Protein 9FPC (pdb70)

Foldseek 3Di:
DLQLALAPLLLLLLQVVLVQVQVVVCVVPVDGAAAAEEEAEDDPPDDDNHNRLSVLCNQQQKAFDADPVPSGGPAIGHHDPVRDPAARHHYAYEYFLRRVVPRLPSQQRSLVSLLVLLPDDDDCRRRVSVVQLVVQLVVCVVVPDDSVVSSVLSSFRYWAFAPPDGFQQCPCCLVVVVDDALLRLLVRSLVGTQWTDYRPDHTHRHSVSVLVSLLSHQEYEYEDQADPDALLQDPVPCRRLLSSQSNSCSSHVDRHWYWYWYCNPSVDIDTDTPLVRLVCCLCVALLPVVNLVVLLVVFQRSLLRNLSSLSSLLSSCRRHVSRAQVSLQSSCCRQPVPVVNVVSCCVRPLVSSLSNLVSSLVCVVVVVYDHPDPVSNVSSVVSD

Solvent-accessible surface area: 16316 Å² total; per-residue (Å²): 112,52,126,21,18,0,42,69,77,4,13,75,3,0,81,89,0,0,76,77,0,4,60,52,10,38,136,68,80,71,107,126,1,44,1,0,0,2,1,0,9,10,54,101,129,42,88,102,15,10,18,11,0,0,0,0,0,6,0,0,2,0,64,4,56,59,56,188,97,42,169,98,29,94,24,68,95,43,28,65,64,99,159,42,105,22,14,1,1,1,0,2,0,2,0,11,1,80,6,26,78,41,47,76,72,7,10,18,14,0,5,106,0,0,56,27,0,4,67,44,146,40,94,100,131,57,1,8,0,2,32,52,14,96,48,16,47,61,153,54,60,93,74,68,33,79,78,145,49,0,101,80,62,1,1,3,0,0,0,0,1,104,92,63,10,121,21,0,32,0,75,64,44,5,92,134,64,52,13,93,31,52,105,58,0,3,80,21,0,5,87,92,0,4,53,0,13,7,30,81,87,133,22,82,83,21,82,52,16,0,36,68,3,0,114,29,7,53,0,0,1,0,7,11,11,37,174,160,39,15,0,0,63,21,53,28,0,1,16,6,0,0,0,0,0,0,0,2,41,40,34,63,72,64,45,10,23,1,1,1,0,16,1,24,111,53,99,113,7,41,18,41,16,0,71,76,2,0,20,86,10,7,162,47,30,0,30,37,104,175,44,15,40,22,8,64,184,99,18,149,133,0,0,40,69,0,3,33,1,0,46,35,0,1,4,0,1,0,0,3,47,35,10,23,67,119,10,0,15,31,0,15,58,18,0,3,42,68,189,61,4,36,81,18,0,40,138,98,6,86,60,3,6,44,91,0,0,48,29,0,26,39,0,28,140,60,59,35,2,87,8,193,49,116,80,2,82,146,75,0,123,103,58,70

Structure (mmCIF, N/CA/C/O backbone):
data_9FPC
#
_entry.id   9FPC
#
_cell.length_a   61.13
_cell.length_b   74.19
_cell.length_c   85.89
_cell.angle_alpha   90
_cell.angle_beta   90
_cell.angle_gamma   90
#
_symmetry.space_group_name_H-M   'P 21 21 21'
#
loop_
_entity.id
_entity.type
_entity.pdbx_description
1 polymer 'Cobn protein'
2 water water
#
loop_
_atom_site.group_PDB
_atom_site.id
_atom_site.type_symbol
_atom_site.label_atom_id
_atom_site.label_alt_id
_atom_site.label_comp_id
_atom_site.label_asym_id
_atom_site.label_entity_id
_atom_site.label_seq_id
_atom_site.pdbx_PDB_ins_code
_atom_site.Cartn_x
_atom_site.Cartn_y
_atom_site.Cartn_z
_atom_site.occupancy
_atom_site.B_iso_or_equiv
_atom_site.auth_seq_id
_atom_site.auth_comp_id
_atom_site.auth_asym_id
_atom_site.auth_atom_id
_atom_site.pdbx_PDB_model_num
ATOM 1 N N . ASP A 1 1 ? -30.295 3.266 -27.767 1 35.001 1 ASP A N 1
ATOM 2 C CA . ASP A 1 1 ? -30.595 1.972 -27.096 1 34.011 1 ASP A CA 1
ATOM 3 C C . ASP A 1 1 ? -29.506 1.65 -26.079 1 37.36 1 ASP A C 1
ATOM 4 O O . ASP A 1 1 ? -28.357 1.351 -26.456 1 35.518 1 ASP A O 1
ATOM 9 N N . SER A 1 2 ? -29.925 1.561 -24.812 1 35.294 2 SER A N 1
ATOM 10 C CA . SER A 1 2 ? -29.033 1.325 -23.691 1 32.983 2 SER A CA 1
ATOM 11 C C . SER A 1 2 ? -28.445 -0.088 -23.732 1 30.872 2 SER A C 1
ATOM 12 O O . SER A 1 2 ? -27.371 -0.277 -23.191 1 32.791 2 SER A O 1
ATOM 15 N N . ARG A 1 3 ? -29.073 -1.057 -24.426 1 31.789 3 ARG A N 1
ATOM 16 C CA . ARG A 1 3 ? -28.467 -2.378 -24.597 1 31.423 3 ARG A CA 1
ATOM 17 C C . ARG A 1 3 ? -27.315 -2.445 -25.612 1 26.521 3 ARG A C 1
ATOM 18 O O . ARG A 1 3 ? -26.614 -3.454 -25.628 1 26.342 3 ARG A O 1
ATOM 26 N N . ALA A 1 4 ? -27.152 -1.434 -26.465 1 24.624 4 ALA A N 1
ATOM 27 C CA . ALA A 1 4 ? -26.134 -1.415 -27.485 1 26.982 4 ALA A CA 1
ATOM 28 C C . ALA A 1 4 ? -24.901 -0.652 -26.998 1 22.943 4 ALA A C 1
ATOM 29 O O . ALA A 1 4 ? -24.089 -0.313 -27.828 1 23.34 4 ALA A O 1
ATOM 31 N N . VAL A 1 5 ? -24.698 -0.459 -25.68 1 22.319 5 VAL A N 1
ATOM 32 C CA . VAL A 1 5 ? -23.71 0.465 -25.143 1 24.904 5 VAL A CA 1
ATOM 33 C C . VAL A 1 5 ? -22.786 -0.402 -24.314 1 25.01 5 VAL A C 1
ATOM 34 O O . VAL A 1 5 ? -23.301 -1.059 -23.437 1 26.73 5 VAL A O 1
ATOM 38 N N . PRO A 1 6 ? -21.446 -0.429 -24.456 1 24.819 6 PRO A N 1
ATOM 39 C CA . PRO A 1 6 ? -20.685 0.462 -25.333 1 21.886 6 PRO A CA 1
ATOM 40 C C . PRO A 1 6 ? -20.787 0.053 -26.791 1 18.616 6 PRO A C 1
ATOM 41 O O . PRO A 1 6 ? -20.775 -1.141 -27.043 1 19.291 6 PRO A O 1
ATOM 45 N N . THR A 1 7 ? -20.884 1.054 -27.674 1 19.195 7 THR A N 1
ATOM 46 C CA . THR A 1 7 ? -20.888 0.862 -29.095 1 18.999 7 THR A CA 1
ATOM 47 C C . THR A 1 7 ? -19.476 0.462 -29.503 1 24.864 7 THR A C 1
ATOM 48 O O . THR A 1 7 ? -18.484 0.75 -28.763 1 20.375 7 THR A O 1
ATOM 52 N N . PRO A 1 8 ? -19.321 -0.217 -30.681 1 24.725 8 PRO A N 1
ATOM 53 C CA . PRO A 1 8 ? -17.983 -0.398 -31.275 1 21.178 8 PRO A CA 1
ATOM 54 C C . PRO A 1 8 ? -17.184 0.904 -31.392 1 19.806 8 PRO A C 1
ATOM 55 O O . PRO A 1 8 ? -15.974 0.877 -31.131 1 21.414 8 PRO A O 1
ATOM 59 N N . ALA A 1 9 ? -17.818 2.05 -31.715 1 22.649 9 ALA A N 1
ATOM 60 C CA . ALA A 1 9 ? -17.061 3.315 -31.836 1 23.095 9 ALA A CA 1
ATOM 61 C C . ALA A 1 9 ? -16.584 3.805 -30.467 1 19.736 9 ALA A C 1
ATOM 62 O O . ALA A 1 9 ? -15.44 4.264 -30.36 1 19.567 9 ALA A O 1
ATOM 64 N N . ALA A 1 10 ? -17.387 3.618 -29.404 1 21.126 10 ALA A N 1
ATOM 65 C CA . ALA A 1 10 ? -16.964 3.974 -28.05 1 20.06 10 ALA A CA 1
ATOM 66 C C . ALA A 1 10 ? -15.886 3.024 -27.566 1 20.275 10 ALA A C 1
ATOM 67 O O . ALA A 1 10 ? -14.878 3.495 -26.99 1 21.323 10 ALA A O 1
ATOM 69 N N . TRP A 1 11 ? -15.963 1.728 -27.959 1 19.931 11 TRP A N 1
ATOM 70 C CA . TRP A 1 11 ? -14.887 0.789 -27.686 1 18.938 11 TRP A CA 1
ATOM 71 C C . TRP A 1 11 ? -13.537 1.205 -28.299 1 19.428 11 TRP A C 1
ATOM 72 O O . TRP A 1 11 ? -12.507 1.15 -27.584 1 19.004 11 TRP A O 1
ATOM 83 N N . GLU A 1 12 ? -13.542 1.584 -29.6 1 19.878 12 GLU A N 1
ATOM 84 C CA . GLU A 1 12 ? -12.303 2.013 -30.265 1 21.346 12 GLU A CA 1
ATOM 85 C C . GLU A 1 12 ? -11.668 3.201 -29.537 1 18.656 12 GLU A C 1
ATOM 86 O O . GLU A 1 12 ? -10.465 3.162 -29.274 1 17.564 12 GLU A O 1
ATOM 92 N N . LEU A 1 13 ? -12.495 4.163 -29.154 1 19.748 13 LEU A N 1
ATOM 93 C CA . LEU A 1 13 ? -12.066 5.314 -28.354 1 22.715 13 LEU A CA 1
ATOM 94 C C . LEU A 1 13 ? -11.518 4.879 -26.987 1 21.156 13 LEU A C 1
ATOM 95 O O . LEU A 1 13 ? -10.376 5.256 -26.669 1 23.046 13 LEU A O 1
ATOM 100 N N . GLY A 1 14 ? -12.288 4.076 -26.228 1 20.699 14 GLY A N 1
ATOM 101 C CA . GLY A 1 14 ? -11.877 3.574 -24.914 1 19.222 14 GLY A CA 1
ATOM 102 C C . GLY A 1 14 ? -10.516 2.876 -24.936 1 19.508 14 GLY A C 1
ATOM 103 O O . GLY A 1 14 ? -9.643 3.096 -24.071 1 20.796 14 GLY A O 1
ATOM 104 N N . LYS A 1 15 ? -10.313 2.025 -25.952 1 21.981 15 LYS A N 1
ATOM 105 C CA . LYS A 1 15 ? -9.097 1.265 -26.152 1 21.877 15 LYS A CA 1
ATOM 106 C C . LYS A 1 15 ? -7.915 2.201 -26.432 1 20.501 15 LYS A C 1
ATOM 107 O O . LYS A 1 15 ? -6.863 2.043 -25.793 1 18.086 15 LYS A O 1
ATOM 113 N N . LYS A 1 16 ? -8.062 3.145 -27.401 1 25.274 16 LYS A N 1
ATOM 114 C CA . LYS A 1 16 ? -6.962 4.087 -27.709 1 22.739 16 LYS A CA 1
ATOM 115 C C . LYS A 1 16 ? -6.638 4.952 -26.481 1 18.837 16 LYS A C 1
ATOM 116 O O . LYS A 1 16 ? -5.467 5.141 -26.135 1 17.746 16 LYS A O 1
ATOM 122 N N . SER A 1 17 ? -7.695 5.506 -25.844 1 20.243 17 SER A N 1
ATOM 123 C CA . SER A 1 17 ? -7.574 6.287 -24.615 1 20.186 17 SER A CA 1
ATOM 124 C C . SER A 1 17 ? -6.825 5.54 -23.515 1 20.253 17 SER A C 1
ATOM 125 O O . SER A 1 17 ? -5.863 6.066 -22.936 1 17.741 17 SER A O 1
ATOM 128 N N . ALA A 1 18 ? -7.231 4.299 -23.237 1 17.483 18 ALA A N 1
ATOM 129 C CA . ALA A 1 18 ? -6.58 3.505 -22.2 1 16.378 18 ALA A CA 1
ATOM 130 C C . ALA A 1 18 ? -5.085 3.321 -22.494 1 17.959 18 ALA A C 1
ATOM 131 O O . ALA A 1 18 ? -4.281 3.432 -21.575 1 18.888 18 ALA A O 1
ATOM 133 N N . GLU A 1 19 ? -4.72 3.005 -23.768 1 18.546 19 GLU A N 1
ATOM 134 C CA . GLU A 1 19 ? -3.33 2.866 -24.189 1 18.932 19 GLU A CA 1
ATOM 135 C C . GLU A 1 19 ? -2.556 4.165 -23.956 1 20.531 19 GLU A C 1
ATOM 136 O O . GLU A 1 19 ? -1.441 4.132 -23.422 1 21.281 19 GLU A O 1
ATOM 142 N N . LEU A 1 20 ? -3.18 5.311 -24.292 1 20.091 20 LEU A N 1
ATOM 143 C CA . LEU A 1 20 ? -2.532 6.609 -24.208 1 18.678 20 LEU A CA 1
ATOM 144 C C . LEU A 1 20 ? -2.366 7.027 -22.759 1 20.427 20 LEU A C 1
ATOM 145 O O . LEU A 1 20 ? -1.335 7.601 -22.405 1 18.545 20 LEU A O 1
ATOM 150 N N . LEU A 1 21 ? -3.358 6.693 -21.916 1 17.792 21 LEU A N 1
ATOM 151 C CA . LEU A 1 21 ? -3.292 6.95 -20.486 1 18.418 21 LEU A CA 1
ATOM 152 C C . LEU A 1 21 ? -2.184 6.156 -19.831 1 15.989 21 LEU A C 1
ATOM 153 O O . LEU A 1 21 ? -1.391 6.733 -19.071 1 17.058 21 LEU A O 1
ATOM 158 N N . ILE A 1 22 ? -2.08 4.851 -20.15 1 16.861 22 ILE A N 1
ATOM 159 C CA . ILE A 1 22 ? -1.001 4.015 -19.608 1 16.315 22 ILE A CA 1
ATOM 160 C C . ILE A 1 22 ? 0.351 4.6 -19.996 1 16.726 22 ILE A C 1
ATOM 161 O O . ILE A 1 22 ? 1.225 4.726 -19.143 1 17.595 22 ILE A O 1
ATOM 166 N N . THR A 1 23 ? 0.512 4.908 -21.279 1 20.488 23 THR A N 1
ATOM 167 C CA . THR A 1 23 ? 1.734 5.484 -21.821 1 21.498 23 THR A CA 1
ATOM 168 C C . THR A 1 23 ? 2.094 6.769 -21.071 1 20.285 23 THR A C 1
ATOM 169 O O . THR A 1 23 ? 3.257 6.924 -20.728 1 19.434 23 THR A O 1
ATOM 173 N N . ARG A 1 24 ? 1.12 7.678 -20.875 1 20.647 24 ARG A N 1
ATOM 174 C CA . ARG A 1 24 ? 1.376 8.958 -20.201 1 18.398 24 ARG A CA 1
ATOM 175 C C . ARG A 1 24 ? 1.868 8.676 -18.788 1 18.239 24 ARG A C 1
ATOM 176 O O . ARG A 1 24 ? 2.881 9.256 -18.373 1 18.853 24 ARG A O 1
ATOM 184 N N . TYR A 1 25 ? 1.177 7.764 -18.062 1 16.401 25 TYR A N 1
ATOM 185 C CA . TYR A 1 25 ? 1.579 7.314 -16.743 1 18.162 25 TYR A CA 1
ATOM 186 C C . TYR A 1 25 ? 3.044 6.857 -16.754 1 19.45 25 TYR A C 1
ATOM 187 O O . TYR A 1 25 ? 3.787 7.232 -15.836 1 20.42 25 TYR A O 1
ATOM 196 N N . THR A 1 26 ? 3.427 5.993 -17.712 1 19.879 26 THR A N 1
ATOM 197 C CA . THR A 1 26 ? 4.791 5.424 -17.732 1 20.036 26 THR A CA 1
ATOM 198 C C . THR A 1 26 ? 5.847 6.509 -17.995 1 22.879 26 THR A C 1
ATOM 199 O O . THR A 1 26 ? 6.948 6.437 -17.442 1 25.179 26 THR A O 1
ATOM 203 N N . GLN A 1 27 ? 5.514 7.492 -18.837 1 20.758 27 GLN A N 1
ATOM 204 C CA . GLN A 1 27 ? 6.361 8.65 -19.091 1 22.543 27 GLN A CA 1
ATOM 205 C C . GLN A 1 27 ? 6.55 9.519 -17.845 1 24.982 27 GLN A C 1
ATOM 206 O O . GLN A 1 27 ? 7.681 9.949 -17.566 1 17.676 27 GLN A O 1
ATOM 212 N N . ASP A 1 28 ? 5.463 9.768 -17.085 1 21.348 28 ASP A N 1
ATOM 213 C CA . ASP A 1 28 ? 5.501 10.516 -15.833 1 23.434 28 ASP A CA 1
ATOM 214 C C . ASP A 1 28 ? 6.244 9.801 -14.714 1 25.901 28 ASP A C 1
ATOM 215 O O . ASP A 1 28 ? 6.841 10.482 -13.881 1 21.692 28 ASP A O 1
ATOM 220 N N . HIS A 1 29 ? 6.093 8.471 -14.578 1 20.909 29 HIS A N 1
ATOM 221 C CA . HIS A 1 29 ? 6.451 7.775 -13.347 1 22.163 29 HIS A CA 1
ATOM 222 C C . HIS A 1 29 ? 7.548 6.724 -13.55 1 22.152 29 HIS A C 1
ATOM 223 O O . HIS A 1 29 ? 8.054 6.264 -12.554 1 20.571 29 HIS A O 1
ATOM 230 N N . GLY A 1 30 ? 7.841 6.282 -14.777 1 22.695 30 GLY A N 1
ATOM 231 C CA . GLY A 1 30 ? 8.886 5.312 -15.058 1 22.744 30 GLY A CA 1
ATOM 232 C C . GLY A 1 30 ? 8.534 3.864 -14.71 1 21.842 30 GLY A C 1
ATOM 233 O O . GLY A 1 30 ? 9.426 3.029 -14.63 1 20.826 30 GLY A O 1
ATOM 234 N N . GLU A 1 31 ? 7.262 3.541 -14.503 1 18.636 31 GLU A N 1
ATOM 235 C CA . GLU A 1 31 ? 6.817 2.208 -14.121 1 22.118 31 GLU A CA 1
ATOM 236 C C . GLU A 1 31 ? 5.398 2 -14.637 1 20.629 31 GLU A C 1
ATOM 237 O O . GLU A 1 31 ? 4.675 2.998 -14.895 1 20.05 31 GLU A O 1
ATOM 243 N N . TRP A 1 32 ? 5.022 0.717 -14.753 1 17.821 32 TRP A N 1
ATOM 244 C CA . TRP A 1 32 ? 3.661 0.4 -15.13 1 16.696 32 TRP A CA 1
ATOM 245 C C . TRP A 1 32 ? 2.742 0.861 -14.005 1 19.436 32 TRP A C 1
ATOM 246 O O . TRP A 1 32 ? 3.038 0.602 -12.849 1 19.082 32 TRP A O 1
ATOM 257 N N . PRO A 1 33 ? 1.558 1.459 -14.313 1 17.399 33 PRO A N 1
ATOM 258 C CA . PRO A 1 33 ? 0.518 1.64 -13.305 1 16.483 33 PRO A CA 1
ATOM 259 C C . PRO A 1 33 ? -0.162 0.297 -12.987 1 17.323 33 PRO A C 1
ATOM 260 O O . PRO A 1 33 ? -0.265 -0.585 -13.856 1 17.377 33 PRO A O 1
ATOM 264 N N . THR A 1 34 ? -0.642 0.179 -11.758 1 16.926 34 THR A N 1
ATOM 265 C CA . THR A 1 34 ? -1.43 -0.95 -11.281 1 20.161 34 THR A CA 1
ATOM 266 C C . THR A 1 34 ? -2.839 -0.567 -10.823 1 17.862 34 THR A C 1
ATOM 267 O O . THR A 1 34 ? -3.643 -1.475 -10.667 1 18.731 34 THR A O 1
ATOM 271 N N . SER A 1 35 ? -3.164 0.719 -10.662 1 16.833 35 SER A N 1
ATOM 272 C CA . SER A 1 35 ? -4.455 1.081 -10.072 1 17.641 35 SER A CA 1
ATOM 273 C C . SER A 1 35 ? -4.812 2.53 -10.452 1 18.697 35 SER A C 1
ATOM 274 O O . SER A 1 35 ? -4.058 3.452 -10.134 1 17.33 35 SER A O 1
ATOM 277 N N . PHE A 1 36 ? -5.922 2.692 -11.202 1 15.255 36 PHE A N 1
ATOM 278 C CA . PHE A 1 36 ? -6.492 3.975 -11.491 1 16.014 36 PHE A CA 1
ATOM 279 C C . PHE A 1 36 ? -7.838 4.09 -10.807 1 16.296 36 PHE A C 1
ATOM 280 O O . PHE A 1 36 ? -8.582 3.106 -10.645 1 17.085 36 PHE A O 1
ATOM 288 N N . GLY A 1 37 ? -8.177 5.35 -10.571 1 16.802 37 GLY A N 1
ATOM 289 C CA . GLY A 1 37 ? -9.486 5.763 -10.096 1 17.343 37 GLY A CA 1
ATOM 290 C C . GLY A 1 37 ? -10.147 6.533 -11.248 1 17.433 37 GLY A C 1
ATOM 291 O O . GLY A 1 37 ? -9.615 7.562 -11.679 1 15.858 37 GLY A O 1
ATOM 292 N N . LEU A 1 38 ? -11.291 6.059 -11.715 1 15.085 38 LEU A N 1
ATOM 293 C CA . LEU A 1 38 ? -12.002 6.637 -12.846 1 17.854 38 LEU A CA 1
ATOM 294 C C . LEU A 1 38 ? -13.312 7.227 -12.323 1 23.153 38 LEU A C 1
ATOM 295 O O . LEU A 1 38 ? -13.915 6.61 -11.434 1 21.242 38 LEU A O 1
ATOM 300 N N . THR A 1 39 ? -13.793 8.308 -12.958 1 20.653 39 THR A N 1
ATOM 301 C CA . THR A 1 39 ? -15.174 8.803 -12.769 1 24.649 39 THR A CA 1
ATOM 302 C C . THR A 1 39 ? -15.964 8.521 -14.032 1 27.206 39 THR A C 1
ATOM 303 O O . THR A 1 39 ? -15.499 8.876 -15.13 1 30.018 39 THR A O 1
ATOM 307 N N . ALA A 1 40 ? -17.174 7.945 -13.86 1 27.366 40 ALA A N 1
ATOM 308 C CA . ALA A 1 40 ? -18.161 7.774 -14.92 1 23.522 40 ALA A CA 1
ATOM 309 C C . ALA A 1 40 ? -19.342 8.675 -14.576 1 30.682 40 ALA A C 1
ATOM 310 O O . ALA A 1 40 ? -19.893 8.651 -13.469 1 25.548 40 ALA A O 1
ATOM 312 N N . TRP A 1 41 ? -19.69 9.529 -15.522 1 32.6 41 TRP A N 1
ATOM 313 C CA . TRP A 1 41 ? -20.633 10.598 -15.257 1 36.9 41 TRP A CA 1
ATOM 314 C C . TRP A 1 41 ? -21.343 10.899 -16.571 1 39.42 41 TRP A C 1
ATOM 315 O O . TRP A 1 41 ? -21.176 10.183 -17.576 1 37.28 41 TRP A O 1
ATOM 326 N N . GLY A 1 42 ? -22.183 11.904 -16.551 1 37.395 42 GLY A N 1
ATOM 327 C CA . GLY A 1 42 ? -23.041 12.097 -17.702 1 45.488 42 GLY A CA 1
ATOM 328 C C . GLY A 1 42 ? -23.86 13.357 -17.538 1 41.685 42 GLY A C 1
ATOM 329 O O . GLY A 1 42 ? -24.046 13.84 -16.433 1 42.318 42 GLY A O 1
ATOM 330 N N . THR A 1 43 ? -24.295 13.872 -18.676 1 55.843 43 THR A N 1
ATOM 331 C CA . THR A 1 43 ? -25.295 14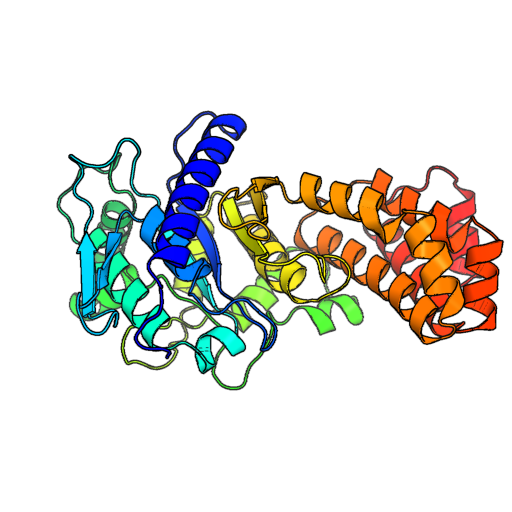.927 -18.784 1 62.693 43 THR A CA 1
ATOM 332 C C . THR A 1 43 ? -26.215 14.509 -19.949 1 61.292 43 THR A C 1
ATOM 333 O O . THR A 1 43 ? -25.754 13.793 -20.86 1 47.08 43 THR A O 1
ATOM 337 N N . SER A 1 44 ? -27.514 14.898 -19.9 1 62.424 44 SER A N 1
ATOM 338 C CA . SER A 1 44 ? -28.429 14.81 -21.046 1 67.458 44 SER A CA 1
ATOM 339 C C . SER A 1 44 ? -27.759 15.263 -22.366 1 73.094 44 SER A C 1
ATOM 340 O O . SER A 1 44 ? -27.931 14.574 -23.373 1 72.799 44 SER A O 1
ATOM 343 N N . ASN A 1 45 ? -26.911 16.328 -22.313 1 65.055 45 ASN A N 1
ATOM 344 C CA . ASN A 1 45 ? -25.998 16.752 -23.377 1 71.733 45 ASN A CA 1
ATOM 345 C C . ASN A 1 45 ? -24.598 16.134 -23.208 1 78.726 45 ASN A C 1
ATOM 346 O O . ASN A 1 45 ? -23.661 16.819 -22.789 1 82.764 45 ASN A O 1
ATOM 351 N N . MET A 1 46 ? -24.47 14.83 -23.526 1 64.125 46 MET A N 1
ATOM 352 C CA . MET A 1 46 ? -23.21 14.105 -23.725 1 58.828 46 MET A CA 1
ATOM 353 C C . MET A 1 46 ? -23.377 13.209 -24.976 1 61.437 46 MET A C 1
ATOM 354 O O . MET A 1 46 ? -24.516 12.86 -25.31 1 64.571 46 MET A O 1
ATOM 359 N N . ARG A 1 47 ? -22.28 12.821 -25.687 1 56.224 47 ARG A N 1
ATOM 360 C CA . ARG A 1 47 ? -22.282 11.636 -26.565 1 45.157 47 ARG A CA 1
ATOM 361 C C . ARG A 1 47 ? -22.636 10.399 -25.733 1 38.732 47 ARG A C 1
ATOM 362 O O . ARG A 1 47 ? -22.239 10.322 -24.549 1 37.702 47 ARG A O 1
ATOM 370 N N . THR A 1 48 ? -23.34 9.429 -26.355 1 36.617 48 THR A N 1
ATOM 371 C CA . THR A 1 48 ? -24.068 8.384 -25.616 1 38.932 48 THR A CA 1
ATOM 372 C C . THR A 1 48 ? -23.527 6.969 -25.879 1 37.786 48 THR A C 1
ATOM 373 O O . THR A 1 48 ? -24.095 6.022 -25.344 1 39.501 48 THR A O 1
ATOM 377 N N . GLY A 1 49 ? -22.395 6.809 -26.558 1 32.417 49 GLY A N 1
ATOM 378 C CA . GLY A 1 49 ? -21.927 5.487 -26.943 1 31.037 49 GLY A CA 1
ATOM 379 C C . GLY A 1 49 ? -21.275 4.677 -25.826 1 28.417 49 GLY A C 1
ATOM 380 O O . GLY A 1 49 ? -21.088 3.5 -26.098 1 27.637 49 GLY A O 1
ATOM 381 N N . GLY A 1 50 ? -20.981 5.238 -24.612 1 25.481 50 GLY A N 1
ATOM 382 C CA . GLY A 1 50 ? -20.406 4.512 -23.473 1 21.527 50 GLY A CA 1
ATOM 383 C C . GLY A 1 50 ? -18.866 4.596 -23.353 1 21.232 50 GLY A C 1
ATOM 384 O O . GLY A 1 50 ? -18.235 3.614 -22.94 1 19.282 50 GLY A O 1
ATOM 385 N N . ASP A 1 51 ? -18.281 5.765 -23.633 1 18.865 51 ASP A N 1
ATOM 386 C CA . ASP A 1 51 ? -16.832 6.052 -23.599 1 22 51 ASP A CA 1
ATOM 387 C C . ASP A 1 51 ? -16.14 5.678 -22.265 1 19.041 51 ASP A C 1
ATOM 388 O O . ASP A 1 51 ? -15.031 5.117 -22.258 1 18.755 51 ASP A O 1
ATOM 393 N N . ASP A 1 52 ? -16.745 6.103 -21.139 1 17.653 52 ASP A N 1
ATOM 394 C CA . ASP A 1 52 ? -16.176 5.89 -19.815 1 17.755 52 ASP A CA 1
ATOM 395 C C . ASP A 1 52 ? -16.053 4.409 -19.521 1 17.609 52 ASP A C 1
ATOM 396 O O . ASP A 1 52 ? -14.993 3.916 -19.163 1 15.376 52 ASP A O 1
ATOM 401 N N . ILE A 1 53 ? -17.145 3.684 -19.718 1 19.381 53 ILE A N 1
ATOM 402 C CA . ILE A 1 53 ? -17.115 2.261 -19.452 1 19.523 53 ILE A CA 1
ATOM 403 C C . ILE A 1 53 ? -16.185 1.53 -20.415 1 17.641 53 ILE A C 1
ATOM 404 O O . ILE A 1 53 ? -15.575 0.56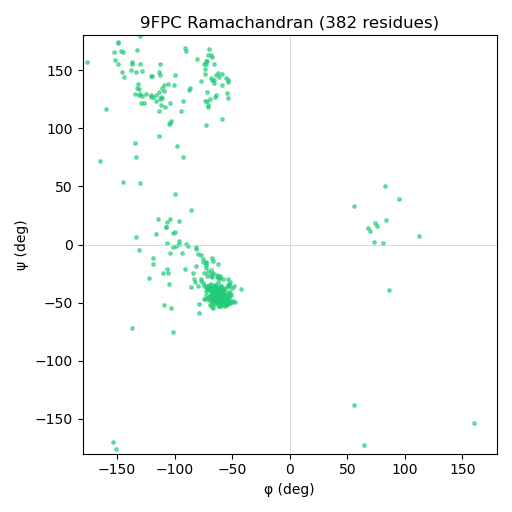1 -19.956 1 16.554 53 ILE A O 1
ATOM 409 N N . ALA A 1 54 ? -16.115 1.951 -21.689 1 15.266 54 ALA A N 1
ATOM 410 C CA . ALA A 1 54 ? -15.199 1.356 -22.659 1 15.553 54 ALA A CA 1
ATOM 411 C C . ALA A 1 54 ? -13.753 1.478 -22.189 1 14.668 54 ALA A C 1
ATOM 412 O O . ALA A 1 54 ? -13.005 0.513 -22.267 1 13.863 54 ALA A O 1
ATOM 414 N N . GLN A 1 55 ? -13.359 2.681 -21.719 1 15.746 55 GLN A N 1
ATOM 415 C CA . GLN A 1 55 ? -12.006 2.96 -21.231 1 14.71 55 GLN A CA 1
ATOM 416 C C . GLN A 1 55 ? -11.698 2.054 -20.037 1 14.523 55 GLN A C 1
ATOM 417 O O . GLN A 1 55 ? -10.607 1.474 -19.955 1 15.977 55 GLN A O 1
ATOM 423 N N . ALA A 1 56 ? -12.677 1.874 -19.131 1 14.276 56 ALA A N 1
ATOM 424 C CA . ALA A 1 56 ? -12.508 1.064 -17.935 1 16.344 56 ALA A CA 1
ATOM 425 C C . ALA A 1 56 ? -12.313 -0.405 -18.326 1 16.264 56 ALA A C 1
ATOM 426 O O . ALA A 1 56 ? -11.429 -1.084 -17.817 1 17.364 56 ALA A O 1
ATOM 428 N N . LEU A 1 57 ? -13.142 -0.887 -19.264 1 16.35 57 LEU A N 1
ATOM 429 C CA . LEU A 1 57 ? -13 -2.252 -19.79 1 16.036 57 LEU A CA 1
ATOM 430 C C . LEU A 1 57 ? -11.665 -2.45 -20.486 1 15.248 57 LEU A C 1
ATOM 431 O O . LEU A 1 57 ? -10.976 -3.477 -20.236 1 14.327 57 LEU A O 1
ATOM 436 N N . ALA A 1 58 ? -11.244 -1.442 -21.248 1 17.58 58 ALA A N 1
ATOM 437 C CA . ALA A 1 58 ? -9.944 -1.535 -21.934 1 18.147 58 ALA A CA 1
ATOM 438 C C . ALA A 1 58 ? -8.806 -1.64 -20.929 1 18.41 58 ALA A C 1
ATOM 439 O O . ALA A 1 58 ? -7.858 -2.418 -21.12 1 17.617 58 ALA A O 1
ATOM 441 N N . LEU A 1 59 ? -8.851 -0.813 -19.872 1 17.532 59 LEU A N 1
ATOM 442 C CA . LEU A 1 59 ? -7.794 -0.822 -18.867 1 18.009 59 LEU A CA 1
ATOM 443 C C . LEU A 1 59 ? -7.598 -2.176 -18.186 1 17.261 59 LEU A C 1
ATOM 444 O O . LEU A 1 59 ? -6.437 -2.634 -18.027 1 15.319 59 LEU A O 1
ATOM 449 N N . ILE A 1 60 ? -8.712 -2.785 -17.778 1 15.844 60 ILE A N 1
ATOM 450 C CA . ILE A 1 60 ? -8.681 -4.102 -17.144 1 18.534 60 ILE A CA 1
ATOM 451 C C . ILE A 1 60 ? -8.376 -5.236 -18.155 1 18.639 60 ILE A C 1
ATOM 452 O O . ILE A 1 60 ? -8.114 -6.352 -17.709 1 19.679 60 ILE A O 1
ATOM 457 N N . GLY A 1 61 ? -8.471 -4.994 -19.476 1 17.229 61 GLY A N 1
ATOM 458 C CA . GLY A 1 61 ? -8.179 -5.975 -20.507 1 19.353 61 GLY A CA 1
ATOM 459 C C . GLY A 1 61 ? -9.358 -6.9 -20.755 1 19.025 61 GLY A C 1
ATOM 460 O O . GLY A 1 61 ? -9.212 -8.159 -20.715 1 18.793 61 GLY A O 1
ATOM 461 N N . VAL A 1 62 ? -10.537 -6.279 -20.957 1 18.658 62 VAL A N 1
ATOM 462 C CA . VAL A 1 62 ? -11.74 -6.986 -21.372 1 19.367 62 VAL A CA 1
ATOM 463 C C . VAL A 1 62 ? -12.301 -6.265 -22.579 1 23.369 62 VAL A C 1
ATOM 464 O O . VAL A 1 62 ? -12.327 -5.037 -22.569 1 25.449 62 VAL A O 1
ATOM 468 N N . GLN A 1 63 ? -12.965 -7.015 -23.474 1 19.233 63 GLN A N 1
ATOM 469 C CA . GLN A 1 63 ? -13.621 -6.419 -24.608 1 20.761 63 GLN A CA 1
ATOM 470 C C . GLN A 1 63 ? -15.109 -6.743 -24.551 1 18.723 63 GLN A C 1
ATOM 471 O O . GLN A 1 63 ? -15.46 -7.842 -24.113 1 20.817 63 GLN A O 1
ATOM 477 N N . PRO A 1 64 ? -15.987 -5.829 -24.984 1 18.375 64 PRO A N 1
ATOM 478 C CA . PRO A 1 64 ? -17.406 -6.131 -25.122 1 19.354 64 PRO A CA 1
ATOM 479 C C . PRO A 1 64 ? -17.551 -7.191 -26.225 1 22.42 64 PRO A C 1
ATOM 480 O O . PRO A 1 64 ? -16.683 -7.25 -27.153 1 18.151 64 PRO A O 1
ATOM 484 N N . VAL A 1 65 ? -18.664 -7.938 -26.133 1 19.865 65 VAL A N 1
ATOM 485 C CA . VAL A 1 65 ? -19.157 -8.788 -27.215 1 21.612 65 VAL A CA 1
ATOM 486 C C . VAL A 1 65 ? -20.484 -8.215 -27.701 1 21.044 65 VAL A C 1
ATOM 487 O O . VAL A 1 65 ? -21.375 -7.991 -26.887 1 20.177 65 VAL A O 1
ATOM 491 N N . TRP A 1 66 ? -20.617 -8.06 -29.027 1 18.854 66 TRP A N 1
ATOM 492 C CA . TRP A 1 66 ? -21.84 -7.607 -29.662 1 21.916 66 TRP A CA 1
ATOM 493 C C . TRP A 1 66 ? -22.466 -8.712 -30.492 1 21.339 66 TRP A C 1
ATOM 494 O O . TRP A 1 66 ? -21.745 -9.477 -31.085 1 20.653 66 TRP A O 1
ATOM 505 N N . ASP A 1 67 ? -23.812 -8.74 -30.535 1 20.915 67 ASP A N 1
ATOM 506 C CA . ASP A 1 67 ? -24.524 -9.534 -31.513 1 24.546 67 ASP A CA 1
ATOM 507 C C . ASP A 1 67 ? -24.274 -8.881 -32.869 1 21.84 67 ASP A C 1
ATOM 508 O O . ASP A 1 67 ? -24.543 -7.697 -33.024 1 22.875 67 ASP A O 1
ATOM 513 N N . MET A 1 68 ? -23.773 -9.667 -33.841 1 23.487 68 MET A N 1
ATOM 514 C CA . MET A 1 68 ? -23.378 -9.137 -35.14 1 27.084 68 MET A CA 1
ATOM 515 C C . MET A 1 68 ? -24.53 -8.46 -35.853 1 24.077 68 MET A C 1
ATOM 516 O O . MET A 1 68 ? -24.314 -7.38 -36.4 1 25.272 68 MET A O 1
ATOM 521 N N . ALA A 1 69 ? -25.746 -9.048 -35.762 1 22.799 69 ALA A N 1
ATOM 522 C CA . ALA A 1 69 ? -26.912 -8.516 -36.463 1 25.993 69 ALA A CA 1
ATOM 523 C C . ALA A 1 69 ? -27.525 -7.326 -35.748 1 24.206 69 ALA A C 1
ATOM 524 O O . ALA A 1 69 ? -27.869 -6.322 -36.38 1 24.609 69 ALA A O 1
ATOM 526 N N . SER A 1 70 ? -27.794 -7.509 -34.458 1 24.442 70 SER A N 1
ATOM 527 C CA . SER A 1 70 ? -28.557 -6.529 -33.683 1 25.183 70 SER A CA 1
ATOM 528 C C . SER A 1 70 ? -27.695 -5.397 -33.146 1 24.99 70 SER A C 1
ATOM 529 O O . SER A 1 70 ? -28.275 -4.378 -32.806 1 27.078 70 SER A O 1
ATOM 532 N N . ARG A 1 71 ? -26.373 -5.625 -32.976 1 25.077 71 ARG A N 1
ATOM 533 C CA . ARG A 1 71 ? -25.412 -4.68 -32.399 1 25.175 71 ARG A CA 1
ATOM 534 C C . ARG A 1 71 ? -25.641 -4.478 -30.894 1 21.757 71 ARG A C 1
ATOM 535 O O . ARG A 1 71 ? -24.942 -3.656 -30.335 1 21.902 71 ARG A O 1
ATOM 543 N N . ARG A 1 72 ? -26.46 -5.297 -30.217 1 21.911 72 ARG A N 1
ATOM 544 C CA . ARG A 1 72 ? -26.594 -5.24 -28.764 1 22.053 72 ARG A CA 1
ATOM 545 C C . ARG A 1 72 ? -25.363 -5.823 -28.12 1 20.797 72 ARG A C 1
ATOM 546 O O . ARG A 1 72 ? -24.879 -6.836 -28.6 1 20.841 72 ARG A O 1
ATOM 554 N N . VAL A 1 73 ? -24.961 -5.301 -26.952 1 23.052 73 VAL A N 1
ATOM 555 C CA . VAL A 1 73 ? -23.916 -5.937 -26.148 1 23.521 73 VAL A CA 1
ATOM 556 C C . VAL A 1 73 ? -24.512 -7.168 -25.508 1 26.125 73 VAL A C 1
ATOM 557 O O . VAL A 1 73 ? -25.452 -7.005 -24.74 1 28.522 73 VAL A O 1
ATOM 561 N N . THR A 1 74 ? -23.911 -8.346 -25.735 1 26.52 74 THR A N 1
ATOM 562 C CA . THR A 1 74 ? -24.409 -9.598 -25.17 1 28.45 74 THR A CA 1
ATOM 563 C C . THR A 1 74 ? -23.573 -10.075 -23.994 1 29.147 74 THR A C 1
ATOM 564 O O . THR A 1 74 ? -24.042 -10.952 -23.285 1 28.901 74 THR A O 1
ATOM 568 N N . GLY A 1 75 ? -22.434 -9.433 -23.706 1 23.837 75 GLY A N 1
ATOM 569 C CA . GLY A 1 75 ? -21.511 -9.931 -22.707 1 25.457 75 GLY A CA 1
ATOM 570 C C . GLY A 1 75 ? -20.12 -9.319 -22.94 1 23.633 75 GLY A C 1
ATOM 571 O O . GLY A 1 75 ? -19.962 -8.248 -23.528 1 19.331 75 GLY A O 1
ATOM 572 N N . TYR A 1 76 ? -19.097 -10.039 -22.502 1 24.251 76 TYR A N 1
ATOM 573 C CA . TYR A 1 76 ? -17.729 -9.557 -22.631 1 25.714 76 TYR A CA 1
ATOM 574 C C . TYR A 1 76 ? -16.885 -10.802 -22.857 1 23.737 76 TYR A C 1
ATOM 575 O O . TYR A 1 76 ? -17.328 -11.901 -22.574 1 17.758 76 TYR A O 1
ATOM 584 N N . GLU A 1 77 ? -15.652 -10.582 -23.279 1 20.663 77 GLU A N 1
ATOM 585 C CA . GLU A 1 77 ? -14.645 -11.59 -23.407 1 21.983 77 GLU A CA 1
ATOM 586 C C . GLU A 1 77 ? -13.378 -11.019 -22.804 1 21.245 77 GLU A C 1
ATOM 587 O O . GLU A 1 77 ? -13.021 -9.897 -23.17 1 19.203 77 GLU A O 1
ATOM 593 N N . ILE A 1 78 ? -12.737 -11.776 -21.907 1 19.906 78 ILE A N 1
ATOM 594 C CA . ILE A 1 78 ? -11.436 -11.4 -21.353 1 22.5 78 ILE A CA 1
ATOM 595 C C . ILE A 1 78 ? -10.408 -11.396 -22.488 1 23.06 78 ILE A C 1
ATOM 596 O O . ILE A 1 78 ? -10.38 -12.322 -23.291 1 17.999 78 ILE A O 1
ATOM 601 N N . VAL A 1 79 ? -9.65 -10.301 -22.634 1 20.301 79 VAL A N 1
ATOM 602 C CA . VAL A 1 79 ? -8.478 -10.294 -23.498 1 22.51 79 VAL A CA 1
ATOM 603 C C . VAL A 1 79 ? -7.397 -11.149 -22.814 1 20.035 79 VAL A C 1
ATOM 604 O O . VAL A 1 79 ? -6.991 -10.841 -21.691 1 19.535 79 VAL A O 1
ATOM 608 N N . PRO A 1 80 ? -6.895 -12.249 -23.425 1 19.722 80 PRO A N 1
ATOM 609 C CA . PRO A 1 80 ? -5.89 -13.086 -22.776 1 20.306 80 PRO A CA 1
ATOM 610 C C . PRO A 1 80 ? -4.49 -12.439 -22.76 1 20.89 80 PRO A C 1
ATOM 611 O O . PRO A 1 80 ? -4.241 -11.512 -23.54 1 20.382 80 PRO A O 1
ATOM 615 N N . PRO A 1 81 ? -3.597 -12.802 -21.806 1 23.037 81 PRO A N 1
ATOM 616 C CA . PRO A 1 81 ? -2.228 -12.259 -21.753 1 24.855 81 PRO A CA 1
ATOM 617 C C . PRO A 1 81 ? -1.486 -12.301 -23.097 1 23.416 81 PRO A C 1
ATOM 618 O O . PRO A 1 81 ? -0.778 -11.348 -23.416 1 27.949 81 PRO A O 1
ATOM 622 N N . ALA A 1 82 ? -1.717 -13.337 -23.903 1 24.68 82 ALA A N 1
ATOM 623 C CA . ALA A 1 82 ? -1.15 -13.429 -25.248 1 25.473 82 ALA A CA 1
ATOM 624 C C . ALA A 1 82 ? -1.456 -12.195 -26.083 1 25.049 82 ALA A C 1
ATOM 625 O O . ALA A 1 82 ? -0.628 -11.835 -26.894 1 24.654 82 ALA A O 1
ATOM 627 N N . LYS A 1 83 ? -2.596 -11.505 -25.849 1 22.175 83 LYS A N 1
ATOM 628 C CA . LYS A 1 83 ? -2.991 -10.376 -26.649 1 23.23 83 LYS A CA 1
ATOM 629 C C . LYS A 1 83 ? -2.698 -9.029 -25.983 1 20.451 83 LYS A C 1
ATOM 630 O O . LYS A 1 83 ? -3.112 -8.045 -26.552 1 23.657 83 LYS A O 1
ATOM 636 N N . LE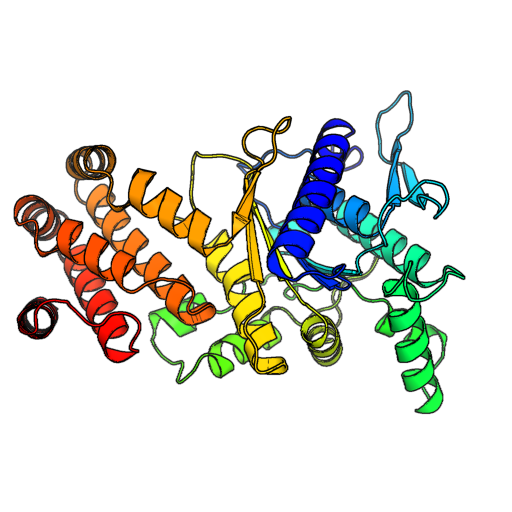U A 1 84 ? -1.957 -8.98 -24.873 1 19.254 84 LEU A N 1
ATOM 637 C CA . LEU A 1 84 ? -1.63 -7.779 -24.129 1 22.989 84 LEU A CA 1
ATOM 638 C C . LEU A 1 84 ? -0.131 -7.481 -24.279 1 25.175 84 LEU A C 1
ATOM 639 O O . LEU A 1 84 ? 0.692 -8.273 -23.829 1 26.365 84 LEU A O 1
ATOM 644 N N . ALA A 1 85 ? 0.186 -6.252 -24.715 1 24.05 85 ALA A N 1
ATOM 645 C CA . ALA A 1 85 ? 1.535 -5.71 -24.708 1 23.387 85 ALA A CA 1
ATOM 646 C C . ALA A 1 85 ? 1.795 -4.846 -23.476 1 20.457 85 ALA A C 1
ATOM 647 O O . ALA A 1 85 ? 2.846 -4.259 -23.404 1 20.447 85 ALA A O 1
ATOM 649 N N . ARG A 1 86 ? 0.847 -4.725 -22.535 1 19.877 86 ARG A N 1
ATOM 650 C CA . ARG A 1 86 ? 1.063 -4.128 -21.24 1 19.441 86 ARG A CA 1
ATOM 651 C C . ARG A 1 86 ? 0.223 -4.857 -20.187 1 19.149 86 ARG A C 1
ATOM 652 O O . ARG A 1 86 ? -0.673 -5.631 -20.525 1 18.026 86 ARG A O 1
ATOM 660 N N . PRO A 1 87 ? 0.47 -4.671 -18.884 1 19.5 87 PRO A N 1
ATOM 661 C CA . PRO A 1 87 ? -0.37 -5.307 -17.881 1 21.106 87 PRO A CA 1
ATOM 662 C C . PRO A 1 87 ? -1.81 -4.752 -17.81 1 18.677 87 PRO A C 1
ATOM 663 O O . PRO A 1 87 ? -2.138 -3.656 -18.265 1 17.795 87 PRO A O 1
ATOM 667 N N . ARG A 1 88 ? -2.656 -5.55 -17.173 1 19.43 88 ARG A N 1
ATOM 668 C CA . ARG A 1 88 ? -3.99 -5.133 -16.771 1 18.304 88 ARG A CA 1
ATOM 669 C C . ARG A 1 88 ? -3.776 -4.09 -15.68 1 17.607 88 ARG A C 1
ATOM 670 O O . ARG A 1 88 ? -2.785 -4.185 -14.947 1 19.275 88 ARG A O 1
ATOM 678 N N . VAL A 1 89 ? -4.636 -3.075 -15.678 1 16.19 89 VAL A N 1
ATOM 679 C CA . VAL A 1 89 ? -4.619 -2.011 -14.697 1 16.856 89 VAL A CA 1
ATOM 680 C C . VAL A 1 89 ? -5.939 -2.106 -13.922 1 17.335 89 VAL A C 1
ATOM 681 O O . VAL A 1 89 ? -7.003 -2.147 -14.531 1 16.126 89 VAL A O 1
ATOM 685 N N . ASP A 1 90 ? -5.831 -2.123 -12.587 1 18.25 90 ASP A N 1
ATOM 686 C CA . ASP A 1 90 ? -7 -2.099 -11.74 1 18.992 90 ASP A CA 1
ATOM 687 C C . ASP A 1 90 ? -7.751 -0.766 -11.873 1 17.592 90 ASP A C 1
ATOM 688 O O . ASP A 1 90 ? -7.115 0.268 -12.091 1 16.907 90 ASP A O 1
ATOM 693 N N . VAL A 1 91 ? -9.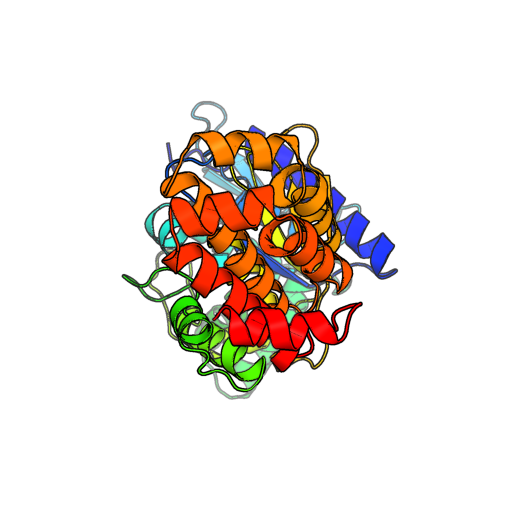099 -0.835 -11.849 1 15.731 91 VAL A N 1
ATOM 694 C CA . VAL A 1 91 ? -9.981 0.325 -12.02 1 17.463 91 VAL A CA 1
ATOM 695 C C . VAL A 1 91 ? -10.995 0.35 -10.873 1 15.904 91 VAL A C 1
ATOM 696 O O . VAL A 1 91 ? -11.718 -0.635 -10.703 1 16.726 91 VAL A O 1
ATOM 700 N N . THR A 1 92 ? -11 1.452 -10.113 1 16.141 92 THR A N 1
ATOM 701 C CA . THR A 1 92 ? -12.041 1.796 -9.155 1 17.936 92 THR A CA 1
ATOM 702 C C . THR A 1 92 ? -12.871 2.895 -9.812 1 17.332 92 THR A C 1
ATOM 703 O O . THR A 1 92 ? -12.287 3.929 -10.207 1 16.7 92 THR A O 1
ATOM 707 N N . LEU A 1 93 ? -14.177 2.638 -9.963 1 15.427 93 LEU A N 1
ATOM 708 C CA . LEU A 1 93 ? -15.064 3.505 -10.71 1 17.732 93 LEU A CA 1
ATOM 709 C C . LEU A 1 93 ? -15.996 4.237 -9.735 1 19.699 93 LEU A C 1
ATOM 710 O O . LEU A 1 93 ? -16.835 3.59 -9.099 1 20.01 93 LEU A O 1
ATOM 715 N N . ARG A 1 94 ? -15.921 5.566 -9.704 1 16.395 94 ARG A N 1
ATOM 716 C CA . ARG A 1 94 ? -16.891 6.413 -9.043 1 16.203 94 ARG A CA 1
ATOM 717 C C . ARG A 1 94 ? -17.949 6.812 -10.064 1 18.343 94 ARG A C 1
ATOM 718 O O . ARG A 1 94 ? -17.596 7.446 -11.071 1 18.06 94 ARG A O 1
ATOM 726 N N . ILE A 1 95 ? -19.231 6.534 -9.8 1 14.64 95 ILE A N 1
ATOM 727 C CA . ILE A 1 95 ? -20.314 6.825 -10.739 1 16.801 95 ILE A CA 1
ATOM 728 C C . ILE A 1 95 ? -21.103 7.989 -10.139 1 19.649 95 ILE A C 1
ATOM 729 O O . ILE A 1 95 ? -21.303 7.997 -8.92 1 19.963 95 ILE A O 1
ATOM 734 N N . SER A 1 96 ? -21.494 8.974 -10.957 1 16.119 96 SER A N 1
ATOM 735 C CA . SER A 1 96 ? -22.401 10.011 -10.502 1 19.066 96 SER A CA 1
ATOM 736 C C . SER A 1 96 ? -23.806 9.409 -10.293 1 22.954 96 SER A C 1
ATOM 737 O O . SER A 1 96 ? -24.144 8.289 -10.734 1 17.206 96 SER A O 1
ATOM 740 N N . GLY A 1 97 ? -24.655 10.212 -9.634 1 23.935 97 GLY A N 1
ATOM 741 C CA . GLY A 1 97 ? -26.069 9.89 -9.523 1 23.894 97 GLY A CA 1
ATOM 742 C C . GLY A 1 97 ? -26.77 9.736 -10.875 1 20.215 97 GLY A C 1
ATOM 743 O O . GLY A 1 97 ? -27.437 8.735 -11.07 1 22.89 97 GLY A O 1
ATOM 744 N N . PHE A 1 98 ? -26.507 10.647 -11.823 1 19.647 98 PHE A N 1
ATOM 745 C CA . PHE A 1 98 ? -27 10.562 -13.198 1 22.944 98 PHE A CA 1
ATOM 746 C C . PHE A 1 98 ? -26.605 9.232 -13.846 1 22.167 98 PHE A C 1
ATOM 747 O O . PHE A 1 98 ? -27.423 8.578 -14.515 1 19.997 98 PHE A O 1
ATOM 755 N N . PHE A 1 99 ? -25.297 8.937 -13.771 1 22.181 99 PHE A N 1
ATOM 756 C CA . PHE A 1 99 ? -24.74 7.722 -14.325 1 21.475 99 PHE A CA 1
ATOM 757 C C . PHE A 1 99 ? -25.39 6.473 -13.696 1 23.301 99 PHE A C 1
ATOM 758 O O . PHE A 1 99 ? -25.812 5.59 -14.447 1 26.456 99 PHE A O 1
ATOM 766 N N . ARG A 1 100 ? -25.491 6.438 -12.359 1 23.72 100 ARG A N 1
ATOM 767 C CA . ARG A 1 100 ? -26.118 5.355 -11.624 1 26.283 100 ARG A CA 1
ATOM 768 C C . ARG A 1 100 ? -27.586 5.144 -12.05 1 31.474 100 ARG A C 1
ATOM 769 O O . ARG A 1 100 ? -28.007 4.009 -12.211 1 33.531 100 ARG A O 1
ATOM 777 N N . ASP A 1 101 ? -28.348 6.238 -12.158 1 27.501 101 ASP A N 1
ATOM 778 C CA . ASP A 1 101 ? -29.749 6.191 -12.546 1 30.506 101 ASP A CA 1
ATOM 779 C C . ASP A 1 101 ? -29.854 5.759 -13.997 1 30.811 101 ASP A C 1
ATOM 780 O O . ASP A 1 101 ? -30.652 4.871 -14.263 1 33.756 101 ASP A O 1
ATOM 785 N N . ALA A 1 102 ? -29.016 6.3 -14.911 1 29.64 102 ALA A N 1
ATOM 786 C CA . ALA A 1 102 ? -29.237 6.121 -16.347 1 31.272 102 ALA A CA 1
ATOM 787 C C . ALA A 1 102 ? -28.764 4.774 -16.876 1 38.024 102 ALA A C 1
ATOM 788 O O . ALA A 1 102 ? -29.357 4.307 -17.844 1 34.345 102 ALA A O 1
ATOM 790 N N . PHE A 1 103 ? -27.649 4.222 -16.338 1 26.79 103 PHE A N 1
ATOM 791 C CA . PHE A 1 103 ? -26.854 3.216 -17.035 1 27.016 103 PHE A CA 1
ATOM 792 C C . PHE A 1 103 ? -26.585 2.002 -16.148 1 27.688 103 PHE A C 1
ATOM 793 O O . PHE A 1 103 ? -25.45 1.509 -16.129 1 24.095 103 PHE A O 1
ATOM 801 N N . PRO A 1 104 ? -27.636 1.371 -15.555 1 29.729 104 PRO A N 1
ATOM 802 C CA . PRO A 1 104 ? -27.426 0.177 -14.736 1 26.559 104 PRO A CA 1
ATOM 803 C C . PRO A 1 104 ? -26.795 -1.006 -15.471 1 26.997 104 PRO A C 1
ATOM 804 O O . PRO A 1 104 ? -26.018 -1.742 -14.84 1 27.191 104 PRO A O 1
ATOM 808 N N . GLU A 1 105 ? -27.024 -1.129 -16.796 1 24.734 105 GLU A N 1
ATOM 809 C CA . GLU A 1 105 ? -26.508 -2.256 -17.566 1 29.153 105 GLU A CA 1
ATOM 810 C C . GLU A 1 105 ? -24.999 -2.136 -17.747 1 28.536 105 GLU A C 1
ATOM 811 O O . GLU A 1 105 ? -24.299 -3.156 -17.703 1 21.968 105 GLU A O 1
ATOM 817 N N . GLN A 1 106 ? -24.52 -0.89 -17.943 1 26.879 106 GLN A N 1
ATOM 818 C CA . GLN A 1 106 ? -23.089 -0.632 -18.056 1 26.591 106 GLN A CA 1
ATOM 819 C C . GLN A 1 106 ? -22.353 -0.963 -16.752 1 25.493 106 GLN A C 1
ATOM 820 O O . GLN A 1 106 ? -21.251 -1.514 -16.811 1 22.757 106 GLN A O 1
ATOM 826 N N . ILE A 1 107 ? -22.919 -0.543 -15.609 1 27.91 107 ILE A N 1
ATOM 827 C CA . ILE A 1 107 ? -22.36 -0.801 -14.298 1 28.31 107 ILE A CA 1
ATOM 828 C C . ILE A 1 107 ? -22.254 -2.319 -14.124 1 26.844 107 ILE A C 1
ATOM 829 O O . ILE A 1 107 ? -21.229 -2.77 -13.644 1 22.64 107 ILE A O 1
ATOM 834 N N . ALA A 1 108 ? -23.351 -3.054 -14.381 1 25.46 108 ALA A N 1
ATOM 835 C CA . ALA A 1 108 ? -23.371 -4.514 -14.239 1 23.432 108 ALA A CA 1
ATOM 836 C C . ALA A 1 108 ? -22.328 -5.224 -15.119 1 20.91 108 ALA A C 1
ATOM 837 O O . ALA A 1 108 ? -21.7 -6.168 -14.626 1 22.232 108 ALA A O 1
ATOM 839 N N . LEU A 1 109 ? -22.173 -4.766 -16.396 1 21.028 109 LEU A N 1
ATOM 840 C CA . LEU A 1 109 ? -21.176 -5.25 -17.343 1 23.567 109 LEU A CA 1
ATOM 841 C C . LEU A 1 109 ? -19.768 -5.112 -16.76 1 21.157 109 LEU A C 1
ATOM 842 O O . LEU A 1 109 ? -19.06 -6.099 -16.686 1 19.987 109 LEU A O 1
ATOM 847 N N . PHE A 1 110 ? -19.42 -3.887 -16.303 1 19.148 110 PHE A N 1
ATOM 848 C CA . PHE A 1 110 ? -18.106 -3.625 -15.724 1 18.768 110 PHE A CA 1
ATOM 849 C C . PHE A 1 110 ? -17.897 -4.447 -14.431 1 18.655 110 PHE A C 1
ATOM 850 O O . PHE A 1 110 ? -16.831 -5.033 -14.257 1 16.926 110 PHE A O 1
ATOM 858 N N . ASP A 1 111 ? -18.89 -4.47 -13.538 1 16.352 111 ASP A N 1
ATOM 859 C CA . ASP A 1 111 ? -18.783 -5.249 -12.315 1 21.672 111 ASP A CA 1
ATOM 860 C C . ASP A 1 111 ? -18.481 -6.733 -12.576 1 19.239 111 ASP A C 1
ATOM 861 O O . ASP A 1 111 ? -17.582 -7.29 -11.956 1 19.382 111 ASP A O 1
ATOM 866 N N . LYS A 1 112 ? -19.255 -7.363 -13.47 1 21.438 112 LYS A N 1
ATOM 867 C CA . LYS A 1 112 ? -19.012 -8.768 -13.812 1 24.75 112 LYS A CA 1
ATOM 868 C C . LYS A 1 112 ? -17.635 -8.939 -14.48 1 22.73 112 LYS A C 1
ATOM 869 O O . LYS A 1 112 ? -16.913 -9.867 -14.112 1 19.423 112 LYS A O 1
ATOM 875 N N . ALA A 1 113 ? -17.261 -8.016 -15.401 1 21.576 113 ALA A N 1
ATOM 876 C CA . ALA A 1 113 ? -15.962 -8.118 -16.094 1 19.512 113 ALA A CA 1
ATOM 877 C C . ALA A 1 113 ? -14.771 -8.082 -15.152 1 18.241 113 ALA A C 1
ATOM 878 O O . ALA A 1 113 ? -13.892 -8.933 -15.274 1 18.806 113 ALA A O 1
ATOM 880 N N . VAL A 1 114 ? -14.716 -7.061 -14.263 1 17.633 114 VAL A N 1
ATOM 881 C CA . VAL A 1 114 ? -13.61 -6.875 -13.352 1 17.739 114 VAL A CA 1
ATOM 882 C C . VAL A 1 114 ? -13.492 -8.015 -12.332 1 17.014 114 VAL A C 1
ATOM 883 O O . VAL A 1 114 ? -12.379 -8.42 -11.992 1 16.077 114 VAL A O 1
ATOM 887 N N . ARG A 1 115 ? -14.628 -8.578 -11.886 1 19.335 115 ARG A N 1
ATOM 888 C CA . ARG A 1 115 ? -14.61 -9.731 -10.981 1 20.662 115 ARG A CA 1
ATOM 889 C C . ARG A 1 115 ? -14.047 -10.968 -11.702 1 19.945 115 ARG A C 1
ATOM 890 O O . ARG A 1 115 ? -13.275 -11.719 -11.086 1 21.477 115 ARG A O 1
ATOM 898 N N . ALA A 1 116 ? -14.393 -11.123 -12.994 1 18.666 116 ALA A N 1
ATOM 899 C CA . ALA A 1 116 ? -13.904 -12.235 -13.788 1 20.266 116 ALA A CA 1
ATOM 900 C C . ALA A 1 116 ? -12.383 -12.102 -14.001 1 20.267 116 ALA A C 1
ATOM 901 O O . ALA A 1 116 ? -11.671 -13.087 -13.808 1 18.323 116 ALA A O 1
ATOM 903 N N . VAL A 1 117 ? -11.875 -10.871 -14.272 1 17.911 117 VAL A N 1
ATOM 904 C CA . VAL A 1 117 ? -10.432 -10.636 -14.335 1 17.146 117 VAL A CA 1
ATOM 905 C C . VAL A 1 117 ? -9.757 -10.922 -12.984 1 19.147 117 VAL A C 1
ATOM 906 O O . VAL A 1 117 ? -8.672 -11.524 -12.943 1 17.568 117 VAL A O 1
ATOM 910 N N . GLY A 1 118 ? -10.422 -10.522 -11.882 1 18.774 118 GLY A N 1
ATOM 911 C CA . GLY A 1 118 ? -9.924 -10.788 -10.555 1 19.439 118 GLY A CA 1
ATOM 912 C C . GLY A 1 118 ? -9.892 -12.273 -10.135 1 22.878 118 GLY A C 1
ATOM 913 O O . GLY A 1 118 ? -9.286 -12.586 -9.119 1 23.166 118 GLY A O 1
ATOM 914 N N . ALA A 1 119 ? -10.562 -13.164 -10.864 1 22.443 119 ALA A N 1
ATOM 915 C CA . ALA A 1 119 ? -10.565 -14.611 -10.602 1 26.167 119 ALA A CA 1
ATOM 916 C C . ALA A 1 119 ? -9.591 -15.353 -11.515 1 26.774 119 ALA A C 1
ATOM 917 O O . ALA A 1 119 ? -9.388 -16.509 -11.282 1 25.57 119 ALA A O 1
ATOM 919 N N . LEU A 1 120 ? -8.861 -14.686 -12.446 1 27.843 120 LEU A N 1
ATOM 920 C CA . LEU A 1 120 ? -7.945 -15.371 -13.344 1 26.398 120 LEU A CA 1
ATOM 921 C C . LEU A 1 120 ? -6.7 -15.82 -12.582 1 27.064 120 LEU A C 1
ATOM 922 O O . LEU A 1 120 ? -6.325 -15.194 -11.584 1 28.023 120 LEU A O 1
ATOM 927 N N . ASP A 1 121 ? -6.051 -16.86 -13.119 1 30.117 121 ASP A N 1
ATOM 928 C CA . ASP A 1 121 ? -4.834 -17.432 -12.577 1 29.315 121 ASP A CA 1
ATOM 929 C C . ASP A 1 121 ? -3.701 -16.81 -13.384 1 27.977 121 ASP A C 1
ATOM 930 O O . ASP A 1 121 ? -3.359 -17.343 -14.42 1 31.154 121 ASP A O 1
ATOM 935 N N . GLU A 1 122 ? -3.228 -15.62 -13.018 1 26.183 122 GLU A N 1
ATOM 936 C CA . GLU A 1 122 ? -2.21 -14.926 -13.791 1 26.003 122 GLU A CA 1
ATOM 937 C C . GLU A 1 122 ? -1.206 -14.365 -12.805 1 24.255 122 GLU A C 1
ATOM 938 O O . GLU A 1 122 ? -1.587 -14.068 -11.701 1 29.712 122 GLU A O 1
ATOM 944 N N . ASP A 1 123 ? 0.027 -14.115 -13.256 1 26.785 123 ASP A N 1
ATOM 945 C CA . ASP A 1 123 ? 1.089 -13.539 -12.445 1 30.616 123 ASP A CA 1
ATOM 946 C C . ASP A 1 123 ? 0.705 -12.116 -12.023 1 29.037 123 ASP A C 1
ATOM 947 O O . ASP A 1 123 ? 0.045 -11.426 -12.791 1 27.118 123 ASP A O 1
ATOM 952 N N . VAL A 1 124 ? 1.129 -11.713 -10.815 1 24.825 124 VAL A N 1
ATOM 953 C CA . VAL A 1 124 ? 0.861 -10.424 -10.188 1 28.284 124 VAL A CA 1
ATOM 954 C C . VAL A 1 124 ? 1.273 -9.26 -11.113 1 27.27 124 VAL A C 1
ATOM 955 O O . VAL A 1 124 ? 0.593 -8.24 -11.193 1 27.624 124 VAL A O 1
ATOM 959 N N . GLU A 1 125 ? 2.405 -9.373 -11.802 1 26.204 125 GLU A N 1
ATOM 960 C CA . GLU A 1 125 ? 2.891 -8.326 -12.7 1 28.989 125 GLU A CA 1
ATOM 961 C C . GLU A 1 125 ? 1.991 -8.145 -13.946 1 25.962 125 GLU A C 1
ATOM 962 O O . GLU A 1 125 ? 1.971 -7.065 -14.515 1 26.072 125 GLU A O 1
ATOM 968 N N . ASP A 1 126 ? 1.244 -9.165 -14.388 1 21.456 126 ASP A N 1
ATOM 969 C CA . ASP A 1 126 ? 0.235 -9.023 -15.429 1 24.405 126 ASP A CA 1
ATOM 970 C C . ASP A 1 126 ? -1.127 -8.583 -14.883 1 20.461 126 ASP A C 1
ATOM 971 O O . ASP A 1 126 ? -1.876 -7.972 -15.641 1 19.46 126 ASP A O 1
ATOM 976 N N . ASN A 1 127 ? -1.487 -9.081 -13.691 1 21.476 127 ASN A N 1
ATOM 977 C CA . ASN A 1 127 ? -2.829 -8.951 -13.155 1 23.162 127 ASN A CA 1
ATOM 978 C C . ASN A 1 127 ? -2.741 -8.533 -11.69 1 21.758 127 ASN A C 1
ATOM 979 O O . ASN A 1 127 ? -2.931 -9.37 -10.801 1 20.273 127 ASN A O 1
ATOM 984 N N . PRO A 1 128 ? -2.671 -7.211 -11.399 1 20.531 128 PRO A N 1
ATOM 985 C CA . PRO A 1 128 ? -2.808 -6.729 -10.009 1 19.896 128 PRO A CA 1
ATOM 986 C C . PRO A 1 128 ? -4.224 -6.807 -9.434 1 20.003 128 PRO A C 1
ATOM 987 O O . PRO A 1 128 ? -4.391 -6.775 -8.211 1 17.142 128 PRO A O 1
ATOM 991 N N . ILE A 1 129 ? -5.235 -6.938 -10.303 1 16.61 129 ILE A N 1
ATOM 992 C CA . ILE A 1 129 ? -6.629 -7.007 -9.897 1 17.973 129 ILE A CA 1
ATOM 993 C C . ILE A 1 129 ? -6.838 -8.316 -9.14 1 19.734 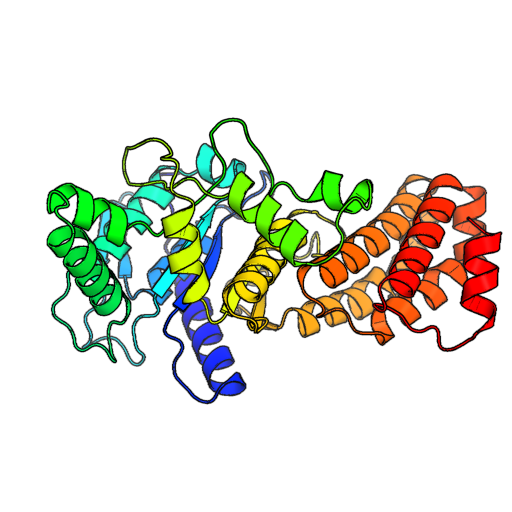129 ILE A C 1
ATOM 994 O O . ILE A 1 129 ? -7.402 -8.284 -8.042 1 17.167 129 ILE A O 1
ATOM 999 N N . ALA A 1 130 ? -6.456 -9.417 -9.789 1 18.555 130 ALA A N 1
ATOM 1000 C CA . ALA A 1 130 ? -6.563 -10.722 -9.153 1 20.328 130 ALA A CA 1
ATOM 1001 C C . ALA A 1 130 ? -5.757 -10.811 -7.863 1 19.852 130 ALA A C 1
ATOM 1002 O O . ALA A 1 130 ? -6.273 -11.359 -6.891 1 20.455 130 ALA A O 1
ATOM 1004 N N . ALA A 1 131 ? -4.52 -10.297 -7.854 1 21.05 131 ALA A N 1
ATOM 1005 C CA . ALA A 1 131 ? -3.694 -10.312 -6.654 1 24.349 131 ALA A CA 1
ATOM 1006 C C . ALA A 1 131 ? -4.367 -9.603 -5.471 1 25.711 131 ALA A C 1
ATOM 1007 O O . ALA A 1 131 ? -4.359 -10.129 -4.336 1 21.885 131 ALA A O 1
ATOM 1009 N N . ARG A 1 132 ? -4.962 -8.424 -5.733 1 21.696 132 ARG A N 1
ATOM 1010 C CA . ARG A 1 132 ? -5.706 -7.674 -4.729 1 24.455 132 ARG A CA 1
ATOM 1011 C C . ARG A 1 132 ? -6.962 -8.415 -4.275 1 22.011 132 ARG A C 1
ATOM 1012 O O . ARG A 1 132 ? -7.184 -8.53 -3.051 1 22.021 132 ARG A O 1
ATOM 1020 N N . MET A 1 133 ? -7.799 -8.877 -5.233 1 19.657 133 MET A N 1
ATOM 1021 C CA . MET A 1 133 ? -9.076 -9.494 -4.869 1 23.278 133 MET A CA 1
ATOM 1022 C C . MET A 1 133 ? -8.872 -10.805 -4.09 1 22.572 133 MET A C 1
ATOM 1023 O O . MET A 1 133 ? -9.568 -11.028 -3.085 1 23.008 133 MET A O 1
ATOM 1028 N N . LYS A 1 134 ? -7.881 -11.613 -4.502 1 23.121 134 LYS A N 1
ATOM 1029 C CA . LYS A 1 134 ? -7.494 -12.819 -3.775 1 26.105 134 LYS A CA 1
ATOM 1030 C C . LYS A 1 134 ? -6.942 -12.551 -2.369 1 26.138 134 LYS A C 1
ATOM 1031 O O . LYS A 1 134 ? -7.343 -13.254 -1.441 1 25.912 134 LYS A O 1
ATOM 1037 N N . ALA A 1 135 ? -6.019 -11.579 -2.223 1 24.626 135 ALA A N 1
ATOM 1038 C CA . ALA A 1 135 ? -5.439 -11.248 -0.95 1 26.653 135 ALA A CA 1
ATOM 1039 C C . ALA A 1 135 ? -6.499 -10.713 0.029 1 32.181 135 ALA A C 1
ATOM 1040 O O . ALA A 1 135 ? -6.5 -11.14 1.188 1 31.955 135 ALA A O 1
ATOM 1042 N N . GLU A 1 136 ? -7.398 -9.804 -0.422 1 28.14 136 GLU A N 1
ATOM 1043 C CA . GLU A 1 136 ? -8.426 -9.206 0.436 1 26.401 136 GLU A CA 1
ATOM 1044 C C . GLU A 1 136 ? -9.473 -10.243 0.869 1 25.711 136 GLU A C 1
ATOM 1045 O O . GLU A 1 136 ? -9.854 -10.274 2.051 1 24.958 136 GLU A O 1
ATOM 1051 N N . GLN A 1 137 ? -9.894 -11.091 -0.084 1 23.043 137 GLN A N 1
ATOM 1052 C CA . GLN A 1 137 ? -10.761 -12.218 0.171 1 25.844 137 GLN A CA 1
ATOM 1053 C C . GLN A 1 137 ? -10.126 -13.124 1.229 1 28.97 137 GLN A C 1
ATOM 1054 O O . GLN A 1 137 ? -10.826 -13.509 2.178 1 29.099 137 GLN A O 1
ATOM 1060 N N . ALA A 1 138 ? -8.841 -13.449 1.074 1 26.435 138 ALA A N 1
ATOM 1061 C CA . ALA A 1 138 ? -8.147 -14.29 2.039 1 31.434 138 ALA A CA 1
ATOM 1062 C C . ALA A 1 138 ? -8.051 -13.645 3.43 1 33.757 138 ALA A C 1
ATOM 1063 O O . ALA A 1 138 ? -8.219 -14.358 4.431 1 27.84 138 ALA A O 1
ATOM 1065 N N . ARG A 1 139 ? -7.768 -12.336 3.509 1 26.582 139 ARG A N 1
ATOM 1066 C CA . ARG A 1 139 ? -7.73 -11.638 4.787 1 28.553 139 ARG A CA 1
ATOM 1067 C C . ARG A 1 139 ? -9.105 -11.636 5.45 1 26.784 139 ARG A C 1
ATOM 1068 O O . ARG A 1 139 ? -9.193 -11.972 6.626 1 23.841 139 ARG A O 1
ATOM 1076 N N . LEU A 1 140 ? -10.189 -11.398 4.697 1 24.172 140 LEU A N 1
ATOM 1077 C CA . LEU A 1 140 ? -11.542 -11.464 5.242 1 23.817 140 LEU A CA 1
ATOM 1078 C C . LEU A 1 140 ? -11.918 -12.87 5.752 1 25.926 140 LEU A C 1
ATOM 1079 O O . LEU A 1 140 ? -12.412 -12.972 6.869 1 25.752 140 LEU A O 1
ATOM 1084 N N . VAL A 1 141 ? -11.618 -13.925 4.988 1 23.175 141 VAL A N 1
ATOM 1085 C CA . VAL A 1 141 ? -11.897 -15.306 5.385 1 25.816 141 VAL A CA 1
ATOM 1086 C C . VAL A 1 141 ? -11.155 -15.68 6.661 1 26.769 141 VAL A C 1
ATOM 1087 O O . VAL A 1 141 ? -11.746 -16.371 7.496 1 30.324 141 VAL A O 1
ATOM 1091 N N . ALA A 1 142 ? -9.901 -15.238 6.81 1 25.732 142 ALA A N 1
ATOM 1092 C CA . ALA A 1 142 ? -9.093 -15.558 7.963 1 27.693 142 ALA A CA 1
ATOM 1093 C C . ALA A 1 142 ? -9.607 -14.833 9.207 1 29.493 142 ALA A C 1
ATOM 1094 O O . ALA A 1 142 ? -9.375 -15.319 10.291 1 30.291 142 ALA A O 1
ATOM 1096 N N . GLY A 1 143 ? -10.32 -13.714 9.051 1 26.003 143 GLY A N 1
ATOM 1097 C CA . GLY A 1 143 ? -11.047 -13.074 10.117 1 29.543 143 GLY A CA 1
ATOM 1098 C C . GLY A 1 143 ? -12.341 -13.766 10.515 1 27.375 143 GLY A C 1
ATOM 1099 O O . GLY A 1 143 ? -12.913 -13.316 11.498 1 29.974 143 GLY A O 1
ATOM 1100 N N . GLY A 1 144 ? -12.843 -14.739 9.724 1 28.544 144 GLY A N 1
ATOM 1101 C CA . GLY A 1 144 ? -14.083 -15.438 9.956 1 26.082 144 GLY A CA 1
ATOM 1102 C C . GLY A 1 144 ? -15.179 -15.149 8.943 1 24.695 144 GLY A C 1
ATOM 1103 O O . GLY A 1 144 ? -16.285 -15.65 9.159 1 25.312 144 GLY A O 1
ATOM 1104 N N . ALA A 1 145 ? -14.903 -14.408 7.837 1 22.823 145 ALA A N 1
ATOM 1105 C CA . ALA A 1 145 ? -15.942 -14.063 6.874 1 23.657 145 ALA A CA 1
ATOM 1106 C C . ALA A 1 145 ? -16.415 -15.321 6.171 1 21.713 145 ALA A C 1
ATOM 1107 O O . ALA A 1 145 ? -15.618 -16.196 5.889 1 25.18 145 ALA A O 1
ATOM 1109 N N . ASP A 1 146 ? -17.707 -15.389 5.93 1 29.461 146 ASP A N 1
ATOM 1110 C CA . ASP A 1 146 ? -18.266 -16.295 4.952 1 31.608 146 ASP A CA 1
ATOM 1111 C C . ASP A 1 146 ? -17.547 -16.054 3.612 1 35.29 146 ASP A C 1
ATOM 1112 O O . ASP A 1 146 ? -17.528 -14.88 3.197 1 26.374 146 ASP A O 1
ATOM 1117 N N . PRO A 1 147 ? -16.96 -17.096 2.948 1 33.818 147 PRO A N 1
ATOM 1118 C CA . PRO A 1 147 ? -16.16 -16.921 1.721 1 33.028 147 PRO A CA 1
ATOM 1119 C C . PRO A 1 147 ? -16.847 -16.188 0.575 1 31.204 147 PRO A C 1
ATOM 1120 O O . PRO A 1 147 ? -16.169 -15.492 -0.182 1 30.251 147 PRO A O 1
ATOM 1124 N N . GLN A 1 148 ? -18.154 -16.439 0.434 1 33.349 148 GLN A N 1
ATOM 1125 C CA . GLN A 1 148 ? -19.004 -15.861 -0.591 1 36.47 148 GLN A CA 1
ATOM 1126 C C . GLN A 1 148 ? -19.173 -14.36 -0.338 1 35.787 148 GLN A C 1
ATOM 1127 O O . GLN A 1 148 ? -19.027 -13.565 -1.277 1 29.906 148 GLN A O 1
ATOM 1133 N N . THR A 1 149 ? -19.441 -13.971 0.931 1 29.783 149 THR A N 1
ATOM 1134 C CA . THR A 1 149 ? -19.462 -12.572 1.35 1 30.027 149 THR A CA 1
ATOM 1135 C C . THR A 1 149 ? -18.098 -11.94 1.083 1 25.935 149 THR A C 1
ATOM 1136 O O . THR A 1 149 ? -18.072 -10.804 0.603 1 27.921 149 THR A O 1
ATOM 1140 N N . ALA A 1 150 ? -17.011 -12.628 1.435 1 23.372 150 ALA A N 1
ATOM 1141 C CA . ALA A 1 150 ? -15.668 -12.106 1.271 1 23.928 150 ALA A CA 1
ATOM 1142 C C . ALA A 1 150 ? -15.335 -11.848 -0.212 1 26.69 150 ALA A C 1
ATOM 1143 O O . ALA A 1 150 ? -14.795 -10.78 -0.518 1 23.55 150 ALA A O 1
ATOM 1145 N N . GLU A 1 151 ? -15.694 -12.803 -1.113 1 27.814 151 GLU A N 1
ATOM 1146 C CA . GLU A 1 151 ? -15.503 -12.655 -2.57 1 27.282 151 GLU A CA 1
ATOM 1147 C C . GLU A 1 151 ? -16.317 -11.461 -3.083 1 25.197 151 GLU A C 1
ATOM 1148 O O . GLU A 1 151 ? -15.849 -10.694 -3.932 1 24.193 151 GLU A O 1
ATOM 1154 N N . ARG A 1 152 ? -17.544 -11.284 -2.566 1 22.561 152 ARG A N 1
ATOM 1155 C CA . ARG A 1 152 ? -18.377 -10.174 -2.96 1 24.305 152 ARG A CA 1
ATOM 1156 C C . ARG A 1 152 ? -17.711 -8.826 -2.604 1 24.823 152 ARG A C 1
ATOM 1157 O O . ARG A 1 152 ? -17.583 -7.961 -3.489 1 23.308 152 ARG A O 1
ATOM 1165 N N . ARG A 1 153 ? -17.248 -8.713 -1.346 1 21.101 153 ARG A N 1
ATOM 1166 C CA . ARG A 1 153 ? -16.781 -7.47 -0.786 1 24.125 153 ARG A CA 1
ATOM 1167 C C . ARG A 1 153 ? -15.408 -7.108 -1.367 1 22.445 153 ARG A C 1
ATOM 1168 O O . ARG A 1 153 ? -15.229 -5.987 -1.842 1 20.6 153 ARG A O 1
ATOM 1176 N N . ALA A 1 154 ? -14.477 -8.08 -1.412 1 20.728 154 ALA A N 1
ATOM 1177 C CA . ALA A 1 154 ? -13.161 -7.877 -2.012 1 21.15 154 ALA A CA 1
ATOM 1178 C C . ALA A 1 154 ? -13.227 -7.45 -3.487 1 18.687 154 ALA A C 1
ATOM 1179 O O . ALA A 1 154 ? -12.334 -6.734 -3.946 1 22.675 154 ALA A O 1
ATOM 1181 N N . GLY A 1 155 ? -14.256 -7.853 -4.218 1 18.833 155 GLY A N 1
ATOM 1182 C CA . GLY A 1 155 ? -14.323 -7.618 -5.651 1 21.311 155 GLY A CA 1
ATOM 1183 C C . GLY A 1 155 ? -15.076 -6.344 -6.054 1 19.261 155 GLY A C 1
ATOM 1184 O O . GLY A 1 155 ? -15.048 -6.04 -7.248 1 20.305 155 GLY A O 1
ATOM 11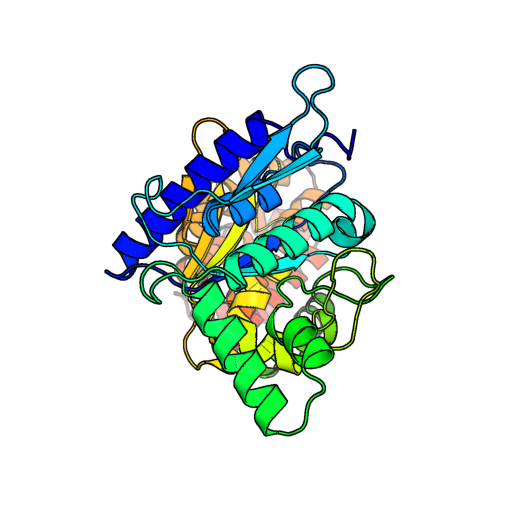85 N N . TYR A 1 156 ? -15.731 -5.62 -5.111 1 18.923 156 TYR A N 1
ATOM 1186 C CA . TYR A 1 156 ? -16.389 -4.347 -5.419 1 20.178 156 TYR A CA 1
ATOM 1187 C C . TYR A 1 156 ? -15.377 -3.391 -6.072 1 17.174 156 TYR A C 1
ATOM 1188 O O . TYR A 1 156 ? -14.296 -3.184 -5.487 1 15.259 156 TYR A O 1
ATOM 1197 N N . ARG A 1 157 ? -15.794 -2.808 -7.222 1 15.904 157 ARG A N 1
ATOM 1198 C CA . ARG A 1 157 ? -15.047 -1.777 -7.94 1 18.409 157 AR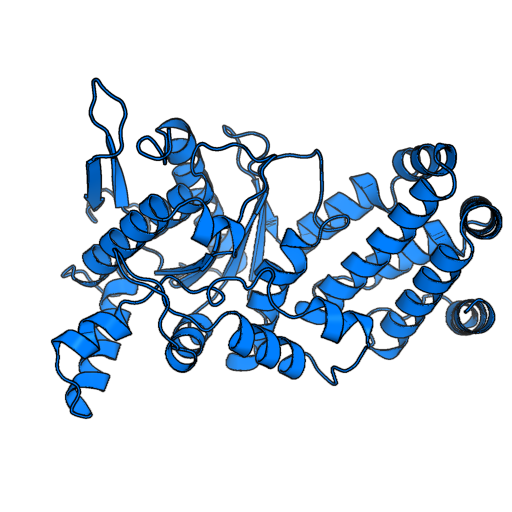G A CA 1
ATOM 1199 C C . ARG A 1 157 ? -15.892 -0.564 -8.313 1 19.67 157 ARG A C 1
ATOM 1200 O O . ARG A 1 157 ? -15.27 0.441 -8.649 1 18.086 157 ARG A O 1
ATOM 1208 N N . VAL A 1 158 ? -17.216 -0.575 -8.053 1 15.411 158 VAL A N 1
ATOM 1209 C CA . VAL A 1 158 ? -18.092 0.512 -8.432 1 16.506 158 VAL A CA 1
ATOM 1210 C C . VAL A 1 158 ? -18.661 1.137 -7.173 1 16.39 158 VAL A C 1
ATOM 1211 O O . VAL A 1 158 ? -19.262 0.456 -6.348 1 17.171 158 VAL A O 1
ATOM 1215 N N . PHE A 1 159 ? -18.449 2.455 -7.023 1 16.52 159 PHE A N 1
ATOM 1216 C CA . PHE A 1 159 ? -18.875 3.195 -5.844 1 17.399 159 PHE A CA 1
ATOM 1217 C C . PHE A 1 159 ? -19.599 4.448 -6.31 1 19.031 159 PHE A C 1
ATOM 1218 O O . PHE A 1 159 ? -19.234 5.066 -7.301 1 16.987 159 PHE A O 1
ATOM 1226 N N . GLY A 1 160 ? -20.697 4.756 -5.639 1 21.612 160 GLY A N 1
ATOM 1227 C CA . GLY A 1 160 ? -21.403 6.004 -5.827 1 22.811 160 GLY A CA 1
ATOM 1228 C C . GLY A 1 160 ? -22.178 6.413 -4.582 1 21.096 160 GLY A C 1
ATOM 1229 O O . GLY A 1 160 ? -21.935 5.913 -3.461 1 18.181 160 GLY A O 1
ATOM 1230 N N . SER A 1 161 ? -23.002 7.448 -4.821 1 20.196 161 SER A N 1
ATOM 1231 C CA . SER A 1 161 ? -23.818 8.046 -3.782 1 23.908 161 SER A CA 1
ATOM 1232 C C . SER A 1 161 ? -25.038 7.152 -3.616 1 25.44 161 SER A C 1
ATOM 1233 O O . SER A 1 161 ? -25.362 6.373 -4.513 1 27.443 161 SER A O 1
ATOM 1236 N N . LYS A 1 162 ? -25.707 7.253 -2.476 1 25.277 162 LYS A N 1
ATOM 1237 C CA . LYS A 1 162 ? -26.928 6.482 -2.276 1 28.408 162 LYS A CA 1
ATOM 1238 C C . LYS A 1 162 ? -28.023 6.974 -3.209 1 22.139 162 LYS A C 1
ATOM 1239 O O . LYS A 1 162 ? -27.952 8.096 -3.738 1 26.369 162 LYS A O 1
ATOM 1245 N N . PRO A 1 163 ? -29.097 6.206 -3.472 1 30.995 163 PRO A N 1
ATOM 1246 C CA . PRO A 1 163 ? -30.227 6.721 -4.283 1 30.838 163 PRO A CA 1
ATOM 1247 C C . PRO A 1 163 ? -30.887 8.043 -3.852 1 29.078 163 PRO A C 1
ATOM 1248 O O . PRO A 1 163 ? -30.785 8.429 -2.694 1 29.088 163 PRO A O 1
ATOM 1252 N N . GLY A 1 164 ? -31.261 8.864 -4.851 1 33.347 164 GLY A N 1
ATOM 1253 C CA . GLY A 1 164 ? -31.74 10.226 -4.686 1 33.529 164 GLY A CA 1
ATOM 1254 C C . GLY A 1 164 ? -30.69 11.279 -4.307 1 43.036 164 GLY A C 1
ATOM 1255 O O . GLY A 1 164 ? -31.087 12.458 -4.182 1 43.81 164 GLY A O 1
ATOM 1256 N N . ALA A 1 165 ? -29.388 10.898 -4.194 1 38.924 165 ALA A N 1
ATOM 1257 C CA . ALA A 1 165 ? -28.288 11.808 -3.888 1 34.825 165 ALA A CA 1
ATOM 1258 C C . ALA A 1 165 ? -27.481 12.037 -5.173 1 37.815 165 ALA A C 1
ATOM 1259 O O . ALA A 1 165 ? -27.304 11.107 -5.976 1 31.117 165 ALA A O 1
ATOM 1261 N N . TYR A 1 166 ? -27.093 13.308 -5.392 1 37.368 166 TYR A N 1
ATOM 1262 C CA . TYR A 1 166 ? -26.464 13.837 -6.598 1 37.352 166 TYR A CA 1
ATOM 1263 C C . TYR A 1 166 ? -25.212 14.621 -6.155 1 41.725 166 TYR A C 1
ATOM 1264 O O . TYR A 1 166 ? -25.135 15.07 -4.999 1 41.348 166 TYR A O 1
ATOM 1273 N N . GLY A 1 167 ? -24.231 14.756 -7.078 1 37.183 167 GLY A N 1
ATOM 1274 C CA . GLY A 1 167 ? -22.911 15.316 -6.801 1 38.143 167 GLY A CA 1
ATOM 1275 C C . GLY A 1 167 ? -22.039 14.498 -5.822 1 34.19 167 GLY A C 1
ATOM 1276 O O . GLY A 1 167 ? -22.372 13.393 -5.379 1 36.068 167 GLY A O 1
ATOM 1277 N N . ALA A 1 168 ? -20.906 15.097 -5.458 1 30.17 168 ALA A N 1
ATOM 1278 C CA . ALA A 1 168 ? -19.912 14.505 -4.579 1 31.527 168 ALA A CA 1
ATOM 1279 C C . ALA A 1 168 ? -19.984 15.034 -3.141 1 36.036 168 ALA A C 1
ATOM 1280 O O . ALA A 1 168 ? -19.129 14.618 -2.356 1 31.964 168 ALA A O 1
ATOM 1282 N N . GLY A 1 169 ? -20.898 15.997 -2.811 1 31.478 169 GLY A N 1
ATOM 1283 C CA . GLY A 1 169 ? -21.118 16.441 -1.435 1 33.41 169 GLY A CA 1
ATOM 1284 C C . GLY A 1 169 ? -20.143 17.511 -0.949 1 26.841 169 GLY A C 1
ATOM 1285 O O . GLY A 1 169 ? -19.927 17.572 0.275 1 34.822 169 GLY A O 1
ATOM 1286 N N . LEU A 1 170 ? -19.486 18.258 -1.857 1 25.602 170 LEU A N 1
ATOM 1287 C CA . LEU A 1 170 ? -18.489 19.259 -1.512 1 21.705 170 LEU A CA 1
ATOM 1288 C C . LEU A 1 170 ? -18.974 20.703 -1.683 1 25.157 170 LEU A C 1
ATOM 1289 O O . LEU A 1 170 ? -18.343 21.545 -1.068 1 25.2 170 LEU A O 1
ATOM 1294 N N . GLN A 1 171 ? -20.003 21.003 -2.484 1 25.936 171 GLN A N 1
ATOM 1295 C CA . GLN A 1 171 ? -20.377 22.358 -2.914 1 33.836 171 GLN A CA 1
ATOM 1296 C C . GLN A 1 171 ? -20.677 23.286 -1.725 1 32.548 171 GLN A C 1
ATOM 1297 O O . GLN A 1 171 ? -20.149 24.403 -1.682 1 27.536 171 GLN A O 1
ATOM 1303 N N . ALA A 1 172 ? -21.489 22.811 -0.766 1 36.197 172 ALA A N 1
ATOM 1304 C CA . ALA A 1 172 ? -21.865 23.595 0.418 1 34.695 172 ALA A CA 1
ATOM 1305 C C . ALA A 1 172 ? -20.673 23.795 1.351 1 35.361 172 ALA A C 1
ATOM 1306 O O . ALA A 1 172 ? -20.492 24.888 1.885 1 30.826 172 ALA A O 1
ATOM 1308 N N . LEU A 1 173 ? -19.838 22.758 1.515 1 31.84 173 LEU A N 1
ATOM 1309 C CA . LEU A 1 173 ? -18.64 22.811 2.343 1 30.233 173 LEU A CA 1
ATOM 1310 C C . LEU A 1 173 ? -17.671 23.881 1.802 1 30.042 173 LEU A C 1
ATOM 1311 O O . LEU A 1 173 ? -17.204 24.704 2.577 1 30.146 173 LEU A O 1
ATOM 1316 N N . ILE A 1 174 ? -17.477 23.977 0.467 1 27.734 174 ILE A N 1
ATOM 1317 C CA . ILE A 1 174 ? -16.638 25.001 -0.171 1 28.244 174 ILE A CA 1
ATOM 1318 C C . ILE A 1 174 ? -17.31 26.385 -0.136 1 30.607 174 ILE A C 1
ATOM 1319 O O . ILE A 1 174 ? -16.626 27.367 0.162 1 33.605 174 ILE A O 1
ATOM 1324 N N . ASP A 1 175 ? -18.613 26.494 -0.417 1 33.405 175 ASP A N 1
ATOM 1325 C CA . ASP A 1 175 ? -19.299 27.796 -0.452 1 39.957 175 ASP A CA 1
ATOM 1326 C C . ASP A 1 175 ? -19.466 28.449 0.916 1 40.309 175 ASP A C 1
ATOM 1327 O O . ASP A 1 175 ? -19.372 29.677 0.985 1 39.247 175 ASP A O 1
ATOM 1332 N N . GLU A 1 176 ? -19.724 27.66 1.967 1 39.893 176 GLU A N 1
ATOM 1333 C CA . GLU A 1 176 ? -19.767 28.151 3.344 1 45.013 176 GLU A CA 1
ATOM 1334 C C . GLU A 1 176 ? -18.372 28.324 3.961 1 48.971 176 GLU A C 1
ATOM 1335 O O . GLU A 1 176 ? -18.289 28.806 5.093 1 44.997 176 GLU A O 1
ATOM 1341 N N . ASN A 1 177 ? -17.29 27.878 3.288 1 39.427 177 ASN A N 1
ATOM 1342 C CA . ASN A 1 177 ? -15.93 27.937 3.792 1 39.785 177 ASN A CA 1
ATOM 1343 C C . ASN A 1 177 ? -15.764 27.23 5.161 1 50.114 177 ASN A C 1
ATOM 1344 O O . ASN A 1 177 ? -14.84 27.547 5.917 1 43.133 177 ASN A O 1
ATOM 1349 N N . GLY A 1 178 ? -16.535 26.144 5.409 1 47.347 178 GLY A N 1
ATOM 1350 C CA . GLY A 1 178 ? -16.504 25.393 6.657 1 49.865 178 GLY A CA 1
ATOM 1351 C C . GLY A 1 178 ? -15.665 24.115 6.57 1 48.504 178 GLY A C 1
ATOM 1352 O O . GLY A 1 178 ? -16.091 23.084 7.087 1 51.557 178 GLY A O 1
ATOM 1353 N N . TRP A 1 179 ? -14.477 24.196 5.952 1 44.616 179 TRP A N 1
ATOM 1354 C CA . TRP A 1 179 ? -13.495 23.127 5.88 1 35.2 179 TRP A CA 1
ATOM 1355 C C . TRP A 1 179 ? -12.158 23.715 6.311 1 37.293 179 TRP A C 1
ATOM 1356 O O . TRP A 1 179 ? -11.82 24.813 5.84 1 33.895 179 TRP A O 1
ATOM 1367 N N . ALA A 1 180 ? -11.461 23.037 7.256 1 35.366 180 ALA A N 1
ATOM 1368 C CA . ALA A 1 180 ? -10.178 23.498 7.783 1 35.929 180 ALA A CA 1
ATOM 1369 C C . ALA A 1 180 ? -9.066 23.165 6.799 1 35.607 180 ALA A C 1
ATOM 1370 O O . ALA A 1 180 ? -8.327 24.046 6.373 1 40.19 180 ALA A O 1
ATOM 1372 N N . GLY A 1 181 ? -8.92 21.864 6.494 1 33.066 181 GLY A N 1
ATOM 1373 C CA . GLY A 1 181 ? -7.945 21.348 5.546 1 30.002 181 GLY A CA 1
ATOM 1374 C C . GLY A 1 181 ? -8.623 20.412 4.54 1 26.605 181 GLY A C 1
ATOM 1375 O O . GLY A 1 181 ? -9.826 20.137 4.611 1 26.103 181 GLY A O 1
ATOM 1376 N N . ARG A 1 182 ? -7.817 19.904 3.629 1 24.004 182 ARG A N 1
ATOM 1377 C CA . ARG A 1 182 ? -8.259 19.013 2.567 1 26.026 182 ARG A CA 1
ATOM 1378 C C . ARG A 1 182 ? -8.824 17.677 3.088 1 25.208 182 ARG A C 1
ATOM 1379 O O . ARG A 1 182 ? -9.733 17.094 2.489 1 25.078 182 ARG A O 1
ATOM 1387 N N . ASN A 1 183 ? -8.348 17.233 4.261 1 25.143 183 ASN A N 1
ATOM 1388 C CA . ASN A 1 183 ? -8.888 16.113 5.025 1 25.611 183 ASN A CA 1
ATOM 1389 C C . ASN A 1 183 ? -10.38 16.252 5.268 1 21.981 183 ASN A C 1
ATOM 1390 O O . ASN A 1 183 ? -11.025 15.223 5.263 1 21.849 183 ASN A O 1
ATOM 1395 N N . ASP A 1 184 ? -10.919 17.483 5.451 1 21.295 184 ASP A N 1
ATOM 1396 C CA . ASP A 1 184 ? -12.347 17.671 5.665 1 21.403 184 ASP A CA 1
ATOM 1397 C C . ASP A 1 184 ? -13.129 17.499 4.363 1 20.85 184 ASP A C 1
ATOM 1398 O O . ASP A 1 184 ? -14.255 17.002 4.413 1 18.729 184 ASP A O 1
ATOM 1403 N N . LEU A 1 185 ? -12.533 17.886 3.216 1 19.62 185 LEU A N 1
ATOM 1404 C CA . LEU A 1 185 ? -13.155 17.631 1.914 1 18.975 185 LEU A CA 1
ATOM 1405 C C . LEU A 1 185 ? -13.146 16.124 1.646 1 16.94 185 LEU A C 1
ATOM 1406 O O . LEU A 1 185 ? -14.161 15.594 1.245 1 20.54 185 LEU A O 1
ATOM 1411 N N . ALA A 1 186 ? -12.011 15.442 1.891 1 18.682 186 ALA A N 1
ATOM 1412 C CA . ALA A 1 186 ? -11.926 13.991 1.774 1 19.96 186 ALA A CA 1
ATOM 1413 C C . ALA A 1 186 ? -12.968 13.27 2.621 1 21.672 186 ALA A C 1
ATOM 1414 O O . ALA A 1 186 ? -13.554 12.325 2.108 1 19.256 186 ALA A O 1
ATOM 1416 N N . GLU A 1 187 ? -13.172 13.704 3.895 1 20.777 187 GLU A N 1
ATOM 1417 C CA . GLU A 1 187 ? -14.182 13.07 4.75 1 20.68 187 GLU A CA 1
ATOM 1418 C C . GLU A 1 187 ? -15.577 13.197 4.124 1 18.406 187 GLU A C 1
ATOM 1419 O O . GLU A 1 187 ? -16.279 12.224 4.05 1 16.16 187 GLU A O 1
ATOM 1425 N N . ALA A 1 188 ? -15.974 14.39 3.688 1 20.658 188 ALA A N 1
ATOM 1426 C CA . ALA A 1 188 ? -17.289 14.602 3.076 1 21.269 188 ALA A CA 1
ATOM 1427 C C . ALA A 1 188 ? -17.441 13.767 1.8 1 20.811 188 ALA A C 1
ATOM 1428 O O . ALA A 1 188 ? -18.5 13.163 1.556 1 18.029 188 ALA A O 1
ATOM 1430 N N . TRP A 1 189 ? -16.341 13.647 1.034 1 17.862 189 TRP A N 1
ATOM 1431 C CA . TRP A 1 189 ? -16.351 12.933 -0.232 1 18.696 189 TRP A CA 1
ATOM 1432 C C . TRP A 1 189 ? -16.576 11.426 0.007 1 19.243 189 TRP A C 1
ATOM 1433 O O . TRP A 1 189 ? -17.335 10.783 -0.723 1 19.372 189 TRP A O 1
ATOM 1444 N N . LEU A 1 190 ? -15.973 10.886 1.085 1 18.415 190 LEU A N 1
ATOM 1445 C CA . LEU A 1 190 ? -16.13 9.474 1.457 1 19.505 190 LEU A CA 1
ATOM 1446 C C . LEU A 1 190 ? -17.544 9.176 1.994 1 19.34 190 LEU A C 1
ATOM 1447 O O . LEU A 1 190 ? -18.157 8.189 1.59 1 21.513 190 LEU A O 1
ATOM 1452 N N . VAL A 1 191 ? -18.057 10.035 2.887 1 23.339 191 VAL A N 1
ATOM 1453 C CA . VAL A 1 191 ? -19.447 9.962 3.414 1 24.306 191 VAL A CA 1
ATOM 1454 C C . VAL A 1 191 ? -20.427 9.924 2.234 1 26.459 191 VAL A C 1
ATOM 1455 O O . VAL A 1 191 ? -21.279 9.047 2.073 1 23.463 191 VAL A O 1
ATOM 1459 N N . TRP A 1 192 ? -20.226 10.85 1.294 1 23.345 192 TRP A N 1
ATOM 1460 C CA . TRP A 1 192 ? -21.157 10.97 0.192 1 25.115 192 TRP A CA 1
ATOM 1461 C C . TRP A 1 192 ? -21.068 9.827 -0.823 1 25.016 192 TRP A C 1
ATOM 1462 O O . TRP A 1 192 ? -22.121 9.427 -1.321 1 22.405 192 TRP A O 1
ATOM 1473 N N . GLY A 1 193 ? -19.857 9.323 -1.153 1 21.545 193 GLY A N 1
ATOM 1474 C CA . GLY A 1 193 ? -19.646 8.405 -2.261 1 22.033 193 GLY A CA 1
ATOM 1475 C C . GLY A 1 193 ? -19.352 6.965 -1.833 1 23.419 193 GLY A C 1
ATOM 1476 O O . GLY A 1 193 ? -18.983 6.132 -2.68 1 22.038 193 GLY A O 1
ATOM 1477 N N . GLY A 1 194 ? -19.616 6.629 -0.555 1 20.753 194 GLY A N 1
ATOM 1478 C CA . GLY A 1 194 ? -19.186 5.371 0.032 1 21.221 194 GLY A CA 1
ATOM 1479 C C . GLY A 1 194 ? -20.124 4.176 -0.182 1 21.232 194 GLY A C 1
ATOM 1480 O O . GLY A 1 194 ? -20.134 3.306 0.674 1 23.294 194 GLY A O 1
ATOM 1481 N N . TYR A 1 195 ? -20.88 4.098 -1.271 1 18.029 195 TYR A N 1
ATOM 1482 C CA . TYR A 1 195 ? -21.864 3.029 -1.449 1 19.526 195 TYR A CA 1
ATOM 1483 C C . TYR A 1 195 ? -21.371 2.154 -2.575 1 20.65 195 TYR A C 1
ATOM 1484 O O . TYR A 1 195 ? -21.119 2.711 -3.649 1 21.433 195 TYR A O 1
ATOM 1493 N N . ALA A 1 196 ? -21.274 0.822 -2.348 1 18.547 196 ALA A N 1
ATOM 1494 C CA . ALA A 1 196 ? -20.862 -0.147 -3.35 1 17.662 196 ALA A CA 1
ATOM 1495 C C . ALA A 1 196 ? -22.037 -0.641 -4.202 1 20.883 196 ALA A C 1
ATOM 1496 O O . ALA A 1 196 ? -23.128 -0.8 -3.682 1 21.591 196 ALA A O 1
ATOM 1498 N N . TYR A 1 197 ? -21.841 -0.71 -5.537 1 19.331 197 TYR A N 1
ATOM 1499 C CA . TYR A 1 197 ? -22.841 -1.114 -6.518 1 21.48 197 TYR A CA 1
ATOM 1500 C C . TYR A 1 197 ? -22.308 -2.333 -7.263 1 27.1 197 TYR A C 1
ATOM 1501 O O . TYR A 1 197 ? -21.157 -2.352 -7.695 1 29.493 197 TYR A O 1
ATOM 1510 N N . GLY A 1 198 ? -23.11 -3.392 -7.331 1 28.692 198 GLY A N 1
ATOM 1511 C CA . GLY A 1 198 ? -22.779 -4.657 -7.975 1 37.42 198 GLY A CA 1
ATOM 1512 C C . GLY A 1 198 ? -23.945 -5.081 -8.865 1 43.985 198 GLY A C 1
ATOM 1513 O O . GLY A 1 198 ? -25.029 -4.467 -8.785 1 46.071 198 GLY A O 1
ATOM 1514 N N . ALA A 1 199 ? -23.704 -6.081 -9.734 1 42.925 199 ALA A N 1
ATOM 1515 C CA . ALA A 1 199 ? -24.597 -6.39 -10.856 1 43.427 199 ALA A CA 1
ATOM 1516 C C . ALA A 1 199 ? -25.955 -6.873 -10.324 1 51.559 199 ALA A C 1
ATOM 1517 O O . ALA A 1 199 ? -25.977 -7.688 -9.383 1 52.355 199 ALA A O 1
ATOM 1519 N N . GLY A 1 200 ? -27.055 -6.23 -10.786 1 59.523 200 GLY A N 1
ATOM 1520 C CA . GLY A 1 200 ? -28.41 -6.48 -10.302 1 65.607 200 GLY A CA 1
ATOM 1521 C C . GLY A 1 200 ? -28.812 -5.675 -9.053 1 66.664 200 GLY A C 1
ATOM 1522 O O . GLY A 1 200 ? -29.943 -5.205 -9.005 1 57.533 200 GLY A O 1
ATOM 1523 N N . GLU A 1 201 ? -27.903 -5.481 -8.072 1 61.692 201 GLU A N 1
ATOM 1524 C CA . GLU A 1 201 ? -28.239 -5.15 -6.687 1 58.985 201 GLU A CA 1
ATOM 1525 C C . GLU A 1 201 ? -28.289 -3.636 -6.453 1 54.846 201 GLU A C 1
ATOM 1526 O O . GLU A 1 201 ? -27.87 -2.849 -7.303 1 62.131 201 GLU A O 1
ATOM 1532 N N . GLU A 1 202 ? -28.801 -3.232 -5.278 1 50.056 202 GLU A N 1
ATOM 1533 C CA . GLU A 1 202 ? -28.805 -1.84 -4.852 1 46.234 202 GLU A CA 1
ATOM 1534 C C . GLU A 1 202 ? -27.517 -1.557 -4.089 1 39.388 202 GLU A C 1
ATOM 1535 O O . GLU A 1 202 ? -26.853 -2.491 -3.636 1 41.615 202 GLU A O 1
ATOM 1541 N N . GLY A 1 203 ? -27.262 -0.255 -3.888 1 40.384 203 GLY A N 1
ATOM 1542 C CA . GLY A 1 203 ? -26.122 0.289 -3.171 1 35.459 203 GLY A CA 1
ATOM 1543 C C . GLY A 1 203 ? -25.998 -0.276 -1.747 1 37.341 203 GLY A C 1
ATOM 1544 O O . GLY A 1 203 ? -27.007 -0.594 -1.123 1 35.716 203 GLY A O 1
ATOM 1545 N N . GLN A 1 204 ? -24.763 -0.501 -1.288 1 31.481 204 GLN A N 1
ATOM 1546 C CA . GLN A 1 204 ? -24.451 -1.109 0.007 1 29.882 204 GLN A CA 1
ATOM 1547 C C . GLN A 1 204 ? -23.455 -0.168 0.692 1 29.813 204 GLN A C 1
ATOM 1548 O O . GLN A 1 204 ? -22.448 0.169 0.069 1 23.045 204 GLN A O 1
ATOM 1554 N N . ALA A 1 205 ? -23.707 0.256 1.949 1 25.355 205 ALA A N 1
ATOM 1555 C CA . ALA A 1 205 ? -22.783 1.1 2.714 1 25.129 205 ALA A CA 1
ATOM 1556 C C . ALA A 1 205 ? -21.417 0.428 2.884 1 23.327 205 ALA A C 1
ATOM 1557 O O . ALA A 1 205 ? -21.324 -0.528 3.631 1 24.984 205 ALA A O 1
ATOM 1559 N N . GLU A 1 206 ? -20.356 0.907 2.199 1 19.761 206 GLU A N 1
ATOM 1560 C CA . GLU A 1 206 ? -19.067 0.24 2.173 1 20.169 206 GLU A CA 1
ATOM 1561 C C . GLU A 1 206 ? -17.914 1.235 2.133 1 23.018 206 GLU A C 1
ATOM 1562 O O . GLU A 1 206 ? -17.01 1.139 1.267 1 18.533 206 GLU A O 1
ATOM 1568 N N . ARG A 1 207 ? -17.927 2.161 3.112 1 21.941 207 ARG A N 1
ATOM 1569 C CA . ARG A 1 207 ? -16.922 3.213 3.147 1 24.262 207 ARG A CA 1
ATOM 1570 C C . ARG A 1 207 ? -15.52 2.619 3.281 1 23.459 207 ARG A C 1
ATOM 1571 O O . ARG A 1 207 ? -14.601 3.092 2.574 1 21.782 207 ARG A O 1
ATOM 1579 N N . GLY A 1 208 ? -15.354 1.605 4.156 1 22.613 208 GLY A N 1
ATOM 1580 C CA . GLY A 1 208 ? -14.038 1.013 4.415 1 19.009 208 GLY A CA 1
ATOM 1581 C C . GLY A 1 208 ? -13.442 0.431 3.13 1 19.25 208 GLY A C 1
ATOM 1582 O O . GLY A 1 208 ? -12.244 0.538 2.894 1 23.828 208 GLY A O 1
ATOM 1583 N N . LEU A 1 209 ? -14.285 -0.201 2.311 1 19.199 209 LEU A N 1
ATOM 1584 C CA . LEU A 1 209 ? -13.856 -0.721 1.031 1 20.087 209 LEU A CA 1
ATOM 1585 C C . LEU A 1 209 ? -13.426 0.393 0.07 1 19.214 209 LEU A C 1
ATOM 1586 O O . LEU A 1 209 ? -12.369 0.247 -0.521 1 18.451 209 LEU A O 1
ATOM 1591 N N . LEU A 1 210 ? -14.184 1.492 -0.016 1 18.56 210 LEU A N 1
ATOM 1592 C CA . LEU A 1 210 ? -13.796 2.629 -0.84 1 17.681 210 LEU A CA 1
ATOM 1593 C C . LEU A 1 210 ? -12.429 3.185 -0.431 1 18.478 210 LEU A C 1
ATOM 1594 O O . LEU A 1 210 ? -11.589 3.452 -1.278 1 17.334 210 LEU A O 1
ATOM 1599 N N . GLU A 1 211 ? -12.187 3.327 0.864 1 18.117 211 GLU A N 1
ATOM 1600 C CA . GLU A 1 211 ? -10.905 3.761 1.36 1 18.803 211 GLU A CA 1
ATOM 1601 C C . GLU A 1 211 ? -9.801 2.814 0.927 1 17.801 211 GLU A C 1
ATOM 1602 O O . GLU A 1 211 ? -8.755 3.288 0.575 1 21.448 211 GLU A O 1
ATOM 1608 N N . GLU A 1 212 ? -9.983 1.495 1.084 1 19.519 212 GLU A N 1
ATOM 1609 C CA . GLU A 1 212 ? -8.979 0.515 0.69 1 21.334 212 GLU A CA 1
ATOM 1610 C C . GLU A 1 212 ? -8.692 0.657 -0.817 1 19.074 212 GLU A C 1
ATOM 1611 O O . GLU A 1 212 ? -7.55 0.638 -1.203 1 18.228 212 GLU A O 1
ATOM 1617 N N . ARG A 1 213 ? -9.729 0.831 -1.643 1 18.089 213 ARG A N 1
ATOM 1618 C CA . ARG A 1 213 ? -9.538 0.984 -3.092 1 19.314 213 ARG A CA 1
ATOM 1619 C C . ARG A 1 213 ? -8.742 2.27 -3.368 1 18.729 213 ARG A C 1
ATOM 1620 O O . ARG A 1 213 ? -7.75 2.231 -4.111 1 17.086 213 ARG A O 1
ATOM 1628 N N . LEU A 1 214 ? -9.132 3.38 -2.716 1 17.074 214 LEU A N 1
ATOM 1629 C CA . LEU A 1 214 ? -8.459 4.644 -2.973 1 18.051 214 LEU A CA 1
ATOM 1630 C C . LEU A 1 214 ? -7.022 4.667 -2.47 1 17.332 214 LEU A C 1
ATOM 1631 O O . LEU A 1 214 ? -6.197 5.355 -3.057 1 17.258 214 LEU A O 1
ATOM 1636 N N . ARG A 1 215 ? -6.727 3.997 -1.357 1 18.862 215 ARG A N 1
ATOM 1637 C CA . ARG A 1 215 ? -5.354 3.826 -0.924 1 22.276 215 ARG A CA 1
ATOM 1638 C C . ARG A 1 215 ? -4.428 3.269 -2.011 1 21.45 215 ARG A C 1
ATOM 1639 O O . ARG A 1 215 ? -3.287 3.709 -2.004 1 24.032 215 ARG A O 1
ATOM 1647 N N . SER A 1 216 ? -4.939 2.409 -2.921 1 20.319 216 SER A N 1
ATOM 1648 C CA . SER A 1 216 ? -4.153 1.841 -4.017 1 21.666 216 SER A CA 1
ATOM 1649 C C . SER A 1 216 ? -4.017 2.782 -5.205 1 20.554 216 SER A C 1
ATOM 1650 O O . SER A 1 216 ? -3.119 2.536 -5.987 1 19.647 216 SER A O 1
ATOM 1653 N N . VAL A 1 217 ? -4.863 3.833 -5.355 1 18.918 217 VAL A N 1
ATOM 1654 C CA . VAL A 1 217 ? -4.969 4.568 -6.596 1 18.743 217 VAL A CA 1
ATOM 1655 C C . VAL A 1 217 ? -3.731 5.424 -6.816 1 20.419 217 VAL A C 1
ATOM 1656 O O . VAL A 1 217 ? -3.373 6.206 -5.957 1 18.417 217 VAL A O 1
ATOM 1660 N N . GLN A 1 218 ? -3.174 5.331 -8.026 1 17.938 218 GLN A N 1
ATOM 1661 C CA . GLN A 1 218 ? -1.956 6.038 -8.4 1 17.851 218 GLN A CA 1
ATOM 1662 C C . GLN A 1 218 ? -2.241 7.211 -9.314 1 18.106 218 GLN A C 1
ATOM 1663 O O . GLN A 1 218 ? -1.405 8.088 -9.448 1 17.767 218 GLN A O 1
ATOM 1669 N N . ALA A 1 219 ? -3.363 7.167 -10.052 1 16.8 219 ALA A N 1
ATOM 1670 C CA . ALA A 1 219 ? -3.806 8.282 -10.847 1 16.118 219 ALA A CA 1
ATOM 1671 C C . ALA A 1 219 ? -5.336 8.31 -10.79 1 14.041 219 ALA A C 1
ATOM 1672 O O . ALA A 1 219 ? -5.968 7.248 -10.885 1 16.907 219 ALA A O 1
ATOM 1674 N N . VAL A 1 220 ? -5.864 9.495 -10.779 1 14.905 220 VAL A N 1
ATOM 1675 C CA . VAL A 1 220 ? -7.279 9.822 -10.882 1 17.826 220 VAL A CA 1
ATOM 1676 C C . VAL A 1 220 ? -7.555 10.242 -12.324 1 19.201 220 VAL A C 1
ATOM 1677 O O . VAL A 1 220 ? -6.814 11.057 -12.871 1 16.339 220 VAL A O 1
ATOM 1681 N N . VAL A 1 221 ? -8.683 9.766 -12.884 1 16.058 221 VAL A N 1
ATOM 1682 C CA . VAL A 1 221 ? -8.976 9.915 -14.298 1 16.029 221 VAL A CA 1
ATOM 1683 C C . VAL A 1 221 ? -10.419 10.413 -14.465 1 17.722 221 VAL A C 1
ATOM 1684 O O . VAL A 1 221 ? -11.326 9.867 -13.812 1 17.154 221 VAL A O 1
ATOM 1688 N N . GLN A 1 222 ? -10.624 11.414 -15.34 1 15.394 222 GLN A N 1
ATOM 1689 C CA . GLN A 1 222 ? -11.936 11.843 -15.801 1 16.045 222 GLN A CA 1
ATOM 1690 C C . GLN A 1 222 ? -11.816 12.303 -17.261 1 16.722 222 GLN A C 1
ATOM 1691 O O . GLN A 1 222 ? -10.756 12.8 -17.683 1 17.126 222 GLN A O 1
ATOM 1697 N N . ASN A 1 223 ? -12.894 12.106 -18.012 1 16.046 223 ASN A N 1
ATOM 1698 C CA . ASN A 1 223 ? -12.937 12.267 -19.456 1 15.699 223 ASN A CA 1
ATOM 1699 C C . ASN A 1 223 ? -13.95 13.328 -19.81 1 16.939 223 ASN A C 1
ATOM 1700 O O . ASN A 1 223 ? -14.993 13.426 -19.146 1 17.899 223 ASN A O 1
ATOM 1705 N N . GLN A 1 224 ? -13.643 14.08 -20.868 1 15.04 224 GLN A N 1
ATOM 1706 C CA . GLN A 1 224 ? -14.497 15.128 -21.389 1 16.372 224 GLN A CA 1
ATOM 1707 C C . GLN A 1 224 ? -14.747 14.822 -22.87 1 16.255 224 GLN A C 1
ATOM 1708 O O . GLN A 1 224 ? -13.803 14.619 -23.596 1 16.845 224 GLN A O 1
ATOM 1714 N N . ASP A 1 225 ? -16.009 14.825 -23.317 1 18.069 225 ASP A N 1
ATOM 1715 C CA . ASP A 1 225 ? -16.3 14.424 -24.696 1 23.559 225 ASP A CA 1
ATOM 1716 C C . ASP A 1 225 ? -16.666 15.584 -25.614 1 25.233 225 ASP A C 1
ATOM 1717 O O . ASP A 1 225 ? -16.99 15.29 -26.747 1 26.518 225 ASP A O 1
ATOM 1722 N N . ASN A 1 226 ? -16.683 16.837 -25.161 1 23.763 226 ASN A N 1
ATOM 1723 C CA . ASN A 1 226 ? -16.971 17.961 -26.064 1 28.635 226 ASN A CA 1
ATOM 1724 C C . ASN A 1 226 ? -16.285 19.231 -25.542 1 27.773 226 ASN A C 1
ATOM 1725 O O . ASN A 1 226 ? -15.92 19.286 -24.359 1 23.345 226 ASN A O 1
ATOM 1730 N N . ARG A 1 227 ? -16.212 20.265 -26.407 1 27.669 227 ARG A N 1
ATOM 1731 C CA . ARG A 1 227 ? -15.584 21.557 -26.116 1 27.84 227 ARG A CA 1
ATOM 1732 C C . ARG A 1 227 ? -16.624 22.668 -25.935 1 29.476 227 ARG A C 1
ATOM 1733 O O . ARG A 1 227 ? -16.25 23.827 -25.972 1 30.846 227 ARG A O 1
ATOM 1741 N N . GLU A 1 228 ? -17.921 22.351 -25.742 1 27.744 228 GLU A N 1
ATOM 1742 C CA . GLU A 1 228 ? -18.983 23.312 -25.456 1 31.45 228 GLU A CA 1
ATOM 1743 C C . GLU A 1 228 ? -19.017 23.687 -23.977 1 30.277 228 GLU A C 1
ATOM 1744 O O . GLU A 1 228 ? -19.888 24.453 -23.597 1 29.222 228 GLU A O 1
ATOM 1750 N N . HIS A 1 229 ? -18.152 23.1 -23.136 1 24.578 229 HIS A N 1
ATOM 1751 C CA . HIS A 1 229 ? -18.013 23.434 -21.726 1 24.139 229 HIS A CA 1
ATOM 1752 C C . HIS A 1 229 ? -16.536 23.185 -21.368 1 23.1 229 HIS A C 1
ATOM 1753 O O . HIS A 1 229 ? -15.791 22.615 -22.179 1 23.52 229 HIS A O 1
ATOM 1760 N N . ASP A 1 230 ? -16.148 23.561 -20.134 1 20.494 230 ASP A N 1
ATOM 1761 C CA . ASP A 1 230 ? -14.832 23.22 -19.616 1 20.055 230 ASP A CA 1
ATOM 1762 C C . ASP A 1 230 ? -14.908 23.059 -18.099 1 19.703 230 ASP A C 1
ATOM 1763 O O . ASP A 1 230 ? -15.945 23.359 -17.451 1 20.121 230 ASP A O 1
ATOM 1768 N N . LEU A 1 231 ? -13.779 22.635 -17.536 1 17.343 231 LEU A N 1
ATOM 1769 C CA . LEU A 1 231 ? -13.673 22.353 -16.105 1 18.51 231 LEU A CA 1
ATOM 1770 C C . LEU A 1 231 ? -13.788 23.585 -15.225 1 18.272 231 LEU A C 1
ATOM 1771 O O . LEU A 1 231 ? -13.959 23.413 -14.023 1 17.959 231 LEU A O 1
ATOM 1776 N N . LEU A 1 232 ? -13.728 24.806 -15.811 1 19.175 232 LEU A N 1
ATOM 1777 C CA . LEU A 1 232 ? -13.977 26.023 -15.037 1 20.314 232 LEU A CA 1
ATOM 1778 C C . LEU A 1 232 ? -15.322 26.679 -15.328 1 21.372 232 LEU A C 1
ATOM 1779 O O . LEU A 1 232 ? -15.496 27.822 -14.94 1 20.929 232 LEU A O 1
ATOM 1784 N N . ASP A 1 233 ? -16.289 25.971 -15.903 1 20.038 233 ASP A N 1
ATOM 1785 C CA . ASP A 1 233 ? -17.658 26.503 -16.023 1 22.007 233 ASP A CA 1
ATOM 1786 C C . ASP A 1 233 ? -18.748 25.514 -15.611 1 24.673 233 ASP A C 1
ATOM 1787 O O . ASP A 1 233 ? -19.93 25.811 -15.835 1 23.554 233 ASP A O 1
ATOM 1792 N N . SER A 1 234 ? -18.372 24.346 -15.061 1 23.883 234 SER A N 1
ATOM 1793 C CA . SER A 1 234 ? -19.309 23.314 -14.654 1 29.805 234 SER A CA 1
ATOM 1794 C C . SER A 1 234 ? -18.731 22.551 -13.463 1 36.108 234 SER A C 1
ATOM 1795 O O . SER A 1 234 ? -17.511 22.488 -13.26 1 28.008 234 SER A O 1
ATOM 1798 N N . ASP A 1 235 ? -19.638 21.965 -12.68 1 29.611 235 ASP A N 1
ATOM 1799 C CA . ASP A 1 235 ? -19.295 21.383 -11.398 1 32.74 235 ASP A CA 1
ATOM 1800 C C . ASP A 1 235 ? -18.907 19.907 -11.591 1 27.239 235 ASP A C 1
ATOM 1801 O O . ASP A 1 235 ? -18.443 19.312 -10.635 1 24.071 235 ASP A O 1
ATOM 1806 N N . ASP A 1 236 ? -18.926 19.376 -12.833 1 23.293 236 ASP A N 1
ATOM 1807 C CA . ASP A 1 236 ? -18.751 17.971 -13.108 1 25.316 236 ASP A CA 1
ATOM 1808 C C . ASP A 1 236 ? -17.357 17.503 -12.777 1 22.804 236 ASP A C 1
ATOM 1809 O O . ASP A 1 236 ? -17.227 16.335 -12.396 1 22.419 236 ASP A O 1
ATOM 1814 N N . TYR A 1 237 ? -16.349 18.396 -12.769 1 17.607 237 TYR A N 1
ATOM 1815 C CA . TYR A 1 237 ? -14.957 17.965 -12.72 1 17.406 237 TYR A CA 1
ATOM 1816 C C . TYR A 1 237 ? -14.371 18.139 -11.338 1 15.782 237 TYR A C 1
ATOM 1817 O O . TYR A 1 237 ? -13.834 17.174 -10.786 1 16.224 237 TYR A O 1
ATOM 1826 N N . TYR A 1 238 ? -14.44 19.342 -10.755 1 16.569 238 TYR A N 1
ATOM 1827 C CA . TYR A 1 238 ? -13.822 19.51 -9.432 1 17.091 238 TYR A CA 1
ATOM 1828 C C . TYR A 1 238 ? -14.405 18.525 -8.411 1 16.662 238 TYR A C 1
ATOM 1829 O O . TYR A 1 238 ? -13.705 18.055 -7.523 1 17.836 238 TYR A O 1
ATOM 1838 N N . GLN A 1 239 ? -15.699 18.247 -8.48 1 16.715 239 GLN A N 1
ATOM 1839 C CA . GLN A 1 239 ? -16.275 17.38 -7.463 1 21.25 239 GLN A CA 1
ATOM 1840 C C . GLN A 1 239 ? -15.92 15.888 -7.601 1 16.543 239 GLN A C 1
ATOM 1841 O O . GLN A 1 239 ? -15.905 15.226 -6.568 1 17.077 239 GLN A O 1
ATOM 1847 N N . PHE A 1 240 ? -15.581 15.401 -8.802 1 15.804 240 PHE A N 1
ATOM 1848 C CA . PHE A 1 240 ? -15.22 14.006 -9.065 1 16.685 240 PHE A CA 1
ATOM 1849 C C . PHE A 1 240 ? -13.7 13.839 -9.169 1 16.606 240 PHE A C 1
ATOM 1850 O O . PHE A 1 240 ? -13.104 13.332 -8.235 1 15.994 240 PHE A O 1
ATOM 1858 N N . GLU A 1 241 ? -13.07 14.252 -10.273 1 16.439 241 GLU A N 1
ATOM 1859 C CA . GLU A 1 241 ? -11.609 14.141 -10.307 1 16.828 241 GLU A CA 1
ATOM 1860 C C . GLU A 1 241 ? -10.94 14.945 -9.172 1 15.818 241 GLU A C 1
ATOM 1861 O O . GLU A 1 241 ? -10.019 14.442 -8.537 1 15.335 241 GLU A O 1
ATOM 1867 N N . GLY A 1 242 ? -11.406 16.165 -8.912 1 15.78 242 GLY A N 1
ATOM 1868 C CA . GLY A 1 242 ? -10.866 16.961 -7.816 1 17.269 242 GLY A CA 1
ATOM 1869 C C . GLY A 1 242 ? -11.084 16.283 -6.452 1 16.771 242 GLY A C 1
ATOM 1870 O O . GLY A 1 242 ? -10.097 16.09 -5.78 1 14.363 242 GLY A O 1
ATOM 1871 N N . GLY A 1 243 ? -12.347 15.893 -6.108 1 17.75 243 GLY A N 1
ATOM 1872 C CA . GLY A 1 243 ? -12.669 15.292 -4.814 1 18.206 243 GLY A CA 1
ATOM 1873 C C . GLY A 1 243 ? -11.992 13.931 -4.614 1 16.296 243 GLY A C 1
ATOM 1874 O O . GLY A 1 243 ? -11.461 13.663 -3.537 1 16.704 243 GLY A O 1
ATOM 1875 N N . MET A 1 244 ? -11.885 13.117 -5.699 1 16.227 244 MET A N 1
ATOM 1876 C CA . MET A 1 244 ? -11.212 11.829 -5.65 1 15.493 244 MET A CA 1
ATOM 1877 C C . MET A 1 244 ? -9.713 12.006 -5.354 1 16.035 244 MET A C 1
ATOM 1878 O O . MET A 1 244 ? -9.197 11.357 -4.457 1 16.167 244 MET A O 1
ATOM 1883 N N . ALA A 1 245 ? -9.077 12.989 -5.978 1 16.291 245 ALA A N 1
ATOM 1884 C CA . ALA A 1 245 ? -7.669 13.255 -5.723 1 18.019 245 ALA A CA 1
ATOM 1885 C C . ALA A 1 245 ? -7.431 13.751 -4.298 1 18.619 245 ALA A C 1
ATOM 1886 O O . ALA A 1 245 ? -6.437 13.303 -3.712 1 17.525 245 ALA A O 1
ATOM 1888 N N . ALA A 1 246 ? -8.307 14.659 -3.775 1 18.025 246 ALA A N 1
ATOM 1889 C CA . ALA A 1 246 ? -8.226 15.079 -2.362 1 17.953 246 ALA A CA 1
ATOM 1890 C C . ALA A 1 246 ? -8.254 13.876 -1.445 1 18.074 246 ALA A C 1
ATOM 1891 O O . ALA A 1 246 ? -7.498 13.791 -0.485 1 18.64 246 ALA A O 1
ATOM 1893 N N . THR A 1 247 ? -9.154 12.919 -1.747 1 18.343 247 THR A N 1
ATOM 1894 C CA . THR A 1 247 ? -9.405 11.758 -0.901 1 20.438 247 THR A CA 1
ATOM 1895 C C . THR A 1 247 ? -8.209 10.805 -0.965 1 19.762 247 THR A C 1
ATOM 1896 O O . THR A 1 247 ? -7.736 10.352 0.066 1 16.369 247 THR A O 1
ATOM 1900 N N . VAL A 1 248 ? -7.688 10.516 -2.144 1 20.684 248 VAL A N 1
ATOM 1901 C CA . VAL A 1 248 ? -6.458 9.702 -2.248 1 19.693 248 VAL A CA 1
ATOM 1902 C C . VAL A 1 248 ? -5.31 10.35 -1.451 1 18.512 248 VAL A C 1
ATOM 1903 O O . VAL A 1 248 ? -4.558 9.658 -0.748 1 18.708 248 VAL A O 1
ATOM 1907 N N . GLU A 1 249 ? -5.147 11.67 -1.572 1 19.739 249 GLU A N 1
ATOM 1908 C CA . GLU A 1 249 ? -4.123 12.377 -0.769 1 20.759 249 GLU A CA 1
ATOM 1909 C C . GLU A 1 249 ? -4.337 12.198 0.744 1 22.258 249 GLU A C 1
ATOM 1910 O O . GLU A 1 249 ? -3.39 11.885 1.483 1 21.863 249 GLU A O 1
ATOM 1916 N N . SER A 1 250 ? -5.574 12.372 1.191 1 21.039 250 SER A N 1
ATOM 1917 C CA . SER A 1 250 ? -5.941 12.237 2.585 1 23.772 250 SER A CA 1
ATOM 1918 C C . SER A 1 250 ? -5.647 10.858 3.167 1 25.885 250 SER A C 1
ATOM 1919 O O . SER A 1 250 ? -5.193 10.778 4.318 1 23.734 250 SER A O 1
ATOM 1922 N N . LEU A 1 251 ? -5.805 9.802 2.353 1 22.989 251 LEU A N 1
ATOM 1923 C CA . LEU A 1 251 ? -5.553 8.433 2.769 1 22.767 251 LEU A CA 1
ATOM 1924 C C . LEU A 1 251 ? -4.084 8.02 2.68 1 27.144 251 LEU A C 1
ATOM 1925 O O . LEU A 1 251 ? -3.719 7.043 3.339 1 22.135 251 LEU A O 1
ATOM 1930 N N . THR A 1 252 ? -3.297 8.595 1.75 1 25.712 252 THR A N 1
ATOM 1931 C CA . THR A 1 252 ? -1.958 8.081 1.432 1 24.862 252 THR A CA 1
ATOM 1932 C C . THR A 1 252 ? -0.888 9.056 1.917 1 22.864 252 THR A C 1
ATOM 1933 O O . THR A 1 252 ? 0.231 8.608 2.022 1 22.823 252 THR A O 1
ATOM 1937 N N . GLY A 1 253 ? -1.188 10.369 2.082 1 23.09 253 GLY A N 1
ATOM 1938 C CA . GLY A 1 253 ? -0.178 11.41 2.257 1 22.435 253 GLY A CA 1
ATOM 1939 C C . GLY A 1 253 ? 0.501 11.922 0.965 1 24.979 253 GLY A C 1
ATOM 1940 O O . GLY A 1 253 ? 1.35 12.799 1.05 1 22.385 253 GLY A O 1
ATOM 1941 N N . ALA A 1 254 ? 0.129 11.436 -0.236 1 21.906 254 ALA A N 1
ATOM 1942 C CA . ALA A 1 254 ? 0.644 11.913 -1.503 1 27.455 254 ALA A CA 1
ATOM 1943 C C . ALA A 1 254 ? -0.533 12.195 -2.459 1 24.4 254 ALA A C 1
ATOM 1944 O O . ALA A 1 254 ? -1.418 11.356 -2.605 1 22.185 254 ALA A O 1
ATOM 1946 N N . MET A 1 255 ? -0.494 13.356 -3.134 1 22.385 255 MET A N 1
ATOM 1947 C CA . MET A 1 255 ? -1.455 13.708 -4.154 1 22.903 255 MET A CA 1
ATOM 1948 C C . MET A 1 255 ? -1.184 12.841 -5.373 1 22.138 255 MET A C 1
ATOM 1949 O O . MET A 1 255 ? -0.096 12.893 -5.893 1 22.19 255 MET A O 1
ATOM 1954 N N . PRO A 1 256 ? -2.134 12.046 -5.906 1 19.471 256 PRO A N 1
ATOM 1955 C CA . PRO A 1 256 ? -1.876 11.313 -7.141 1 19.83 256 PRO A CA 1
ATOM 1956 C C . PRO A 1 256 ? -1.83 12.271 -8.337 1 19.394 256 PRO A C 1
ATOM 1957 O O . PRO A 1 256 ? -2.276 13.417 -8.257 1 17.923 256 PRO A O 1
ATOM 1961 N N . SER A 1 257 ? -1.255 11.781 -9.444 1 18.272 257 SER A N 1
ATOM 1962 C CA . SER A 1 257 ? -1.519 12.328 -10.779 1 20.688 257 SER A CA 1
ATOM 1963 C C . SER A 1 257 ? -3.033 12.37 -11.072 1 19.271 257 SER A C 1
ATOM 1964 O O . SER A 1 257 ? -3.753 11.482 -10.645 1 16.581 257 SER A O 1
ATOM 1967 N N . VAL A 1 258 ? -3.501 13.431 -11.712 1 17.239 258 VAL A N 1
ATOM 1968 C CA . VAL A 1 258 ? -4.85 13.562 -12.241 1 16.581 258 VAL A CA 1
ATOM 1969 C C . VAL A 1 258 ? -4.712 13.737 -13.742 1 18.297 258 VAL A C 1
ATOM 1970 O O . VAL A 1 258 ? -3.939 14.614 -14.151 1 16.437 258 VAL A O 1
ATOM 1974 N N . TYR A 1 259 ? -5.418 12.89 -14.526 1 15.835 259 TYR A N 1
ATOM 1975 C CA . TYR A 1 259 ? -5.479 13 -15.971 1 15.489 259 TYR A CA 1
ATOM 1976 C C . TYR A 1 259 ? -6.902 13.364 -16.385 1 18.444 259 TYR A C 1
ATOM 1977 O O . TYR A 1 259 ? -7.837 12.569 -16.145 1 21.051 259 TYR A O 1
ATOM 1986 N N . HIS A 1 260 ? -7.051 14.556 -16.962 1 17.993 260 HIS A N 1
ATOM 1987 C CA . HIS A 1 260 ? -8.279 15.097 -17.474 1 16.237 260 HIS A CA 1
ATOM 1988 C C . HIS A 1 260 ? -8.131 14.908 -18.972 1 17.38 260 HIS A C 1
ATOM 1989 O O . HIS A 1 260 ? -7.357 15.644 -19.601 1 17.881 260 HIS A O 1
ATOM 1996 N N . ASN A 1 261 ? -8.859 13.941 -19.54 1 16.355 261 ASN A N 1
ATOM 1997 C CA . ASN A 1 261 ? -8.646 13.51 -20.92 1 18.483 261 ASN A CA 1
ATOM 1998 C C . ASN A 1 261 ? -9.669 14.141 -21.858 1 19.367 261 ASN A C 1
ATOM 1999 O O . ASN A 1 261 ? -10.842 14.292 -21.523 1 20.67 261 ASN A O 1
ATOM 2004 N N . ASP A 1 262 ? -9.206 14.411 -23.074 1 21.448 262 ASP A N 1
ATOM 2005 C CA . ASP A 1 262 ? -9.987 15.06 -24.11 1 21.165 262 ASP A CA 1
ATOM 2006 C C . ASP A 1 262 ? -10.419 14.008 -25.112 1 19.636 262 ASP A C 1
ATOM 2007 O O . ASP A 1 262 ? -9.601 13.67 -25.964 1 17.332 262 ASP A O 1
ATOM 2012 N N . HIS A 1 263 ? -11.701 13.621 -25.054 1 17.698 263 HIS A N 1
ATOM 2013 C CA . HIS A 1 263 ? -12.347 12.74 -26.011 1 18.187 263 HIS A CA 1
ATOM 2014 C C . HIS A 1 263 ? -13.259 13.519 -26.979 1 18.72 263 HIS A C 1
ATOM 2015 O O . HIS A 1 263 ? -14.172 12.937 -27.549 1 18.029 263 HIS A O 1
ATOM 2022 N N . SER A 1 264 ? -13.04 14.836 -27.163 1 17.614 264 SER A N 1
ATOM 2023 C CA . SER A 1 264 ? -13.807 15.655 -28.073 1 19.331 264 SER A CA 1
ATOM 2024 C C . SER A 1 264 ? -13.678 15.211 -29.533 1 21.591 264 SER A C 1
ATOM 2025 O O . SER A 1 264 ? -14.677 15.307 -30.245 1 23.687 264 SER A O 1
ATOM 2028 N N . ARG A 1 265 ? -12.519 14.667 -29.929 1 21.801 265 ARG A N 1
ATOM 2029 C CA . ARG A 1 265 ? -12.25 14.165 -31.26 1 25.497 265 ARG A CA 1
ATOM 2030 C C . ARG A 1 265 ? -12.06 12.652 -31.12 1 22.456 265 ARG A C 1
ATOM 2031 O O . ARG A 1 265 ? -10.967 12.238 -30.743 1 22.708 265 ARG A O 1
ATOM 2039 N N . PRO A 1 266 ? -13.09 11.798 -31.295 1 23.361 266 PRO A N 1
ATOM 2040 C CA . PRO A 1 266 ? -12.993 10.374 -30.935 1 24.332 266 PRO A CA 1
ATOM 2041 C C . PRO A 1 266 ? -11.842 9.568 -31.509 1 23.688 266 PRO A C 1
ATOM 2042 O O . PRO A 1 266 ? -11.351 8.669 -30.859 1 22.291 266 PRO A O 1
ATOM 2046 N N . GLU A 1 267 ? -11.448 9.894 -32.74 1 25.847 267 GLU A N 1
ATOM 2047 C CA . GLU A 1 267 ? -10.321 9.27 -33.416 1 26.116 267 GLU A CA 1
ATOM 2048 C C . GLU A 1 267 ? -8.988 9.731 -32.835 1 27.065 267 GLU A C 1
ATOM 2049 O O . GLU A 1 267 ? -8.021 9.021 -33.056 1 25.488 267 GLU A O 1
ATOM 2055 N N . LYS A 1 268 ? -8.903 10.882 -32.116 1 24.178 268 LYS A N 1
ATOM 2056 C CA . LYS A 1 268 ? -7.634 11.341 -31.57 1 27.392 268 LYS A CA 1
ATOM 2057 C C . LYS A 1 268 ? -7.862 11.76 -30.12 1 24.207 268 LYS A C 1
ATOM 2058 O O . LYS A 1 268 ? -7.914 12.964 -29.831 1 20.918 268 LYS A O 1
ATOM 2064 N N . PRO A 1 269 ? -8.022 10.804 -29.162 1 26.114 269 PRO A N 1
ATOM 2065 C CA . PRO A 1 269 ? -8.026 11.15 -27.736 1 23.856 269 PRO A CA 1
ATOM 2066 C C . PRO A 1 269 ? -6.688 11.77 -27.347 1 23.954 269 PRO A C 1
ATOM 2067 O O . PRO A 1 269 ? -5.674 11.469 -27.982 1 21.271 269 PRO A O 1
ATOM 2071 N N . VAL A 1 270 ? -6.73 12.759 -26.432 1 21.208 270 VAL A N 1
ATOM 2072 C CA . VAL A 1 270 ? -5.561 13.432 -25.914 1 21.188 270 VAL A CA 1
ATOM 2073 C C . VAL A 1 270 ? -5.625 13.337 -24.39 1 17.221 270 VAL A C 1
ATOM 2074 O O . VAL A 1 270 ? -6.593 13.775 -23.801 1 17.607 270 VAL A O 1
ATOM 2078 N N . ILE A 1 271 ? -4.592 12.739 -23.799 1 15.414 271 ILE A N 1
ATOM 2079 C CA . ILE A 1 271 ? -4.449 12.646 -22.356 1 19.837 271 ILE A CA 1
ATOM 2080 C C . ILE A 1 271 ? -3.744 13.92 -21.914 1 19.814 271 ILE A C 1
ATOM 2081 O O . ILE A 1 271 ? -2.688 14.208 -22.465 1 22.559 271 ILE A O 1
ATOM 2086 N N . ARG A 1 272 ? -4.232 14.589 -20.871 1 17.938 272 ARG A N 1
ATOM 2087 C CA . ARG A 1 272 ? -3.515 15.717 -20.287 1 17.589 272 ARG A CA 1
ATOM 2088 C C . ARG A 1 272 ? -3.505 15.55 -18.795 1 17.519 272 ARG A C 1
ATOM 2089 O O . ARG A 1 272 ? -4.481 15.036 -18.248 1 17.018 272 ARG A O 1
ATOM 2097 N N . ALA A 1 273 ? -2.443 16.027 -18.142 1 17.162 273 ALA A N 1
ATOM 2098 C CA . ALA A 1 273 ? -2.493 16.329 -16.713 1 18.669 273 ALA A CA 1
ATOM 2099 C C . ALA A 1 273 ? -3.512 17.422 -16.424 1 17.723 273 ALA A C 1
ATOM 2100 O O . ALA A 1 273 ? -3.751 18.315 -17.225 1 18.487 273 ALA A O 1
ATOM 2102 N N . LEU A 1 274 ? -4.154 17.374 -15.255 1 18.196 274 LEU A N 1
ATOM 2103 C CA . LEU A 1 274 ? -5.062 18.423 -14.85 1 15.142 274 LEU A CA 1
ATOM 2104 C C . LEU A 1 274 ? -4.436 19.818 -14.954 1 16.367 274 LEU A C 1
ATOM 2105 O O . LEU A 1 274 ? -5.126 20.726 -15.372 1 17.612 274 LEU A O 1
ATOM 2110 N N . GLU A 1 275 ? -3.166 19.978 -14.57 1 16.123 275 GLU A N 1
ATOM 2111 C CA . GLU A 1 275 ? -2.426 21.239 -14.697 1 19.793 275 GLU A CA 1
ATOM 2112 C C . GLU A 1 275 ? -2.367 21.714 -16.153 1 17.009 275 GLU A C 1
ATOM 2113 O O . GLU A 1 275 ? -2.645 22.881 -16.452 1 16.279 275 GLU A O 1
ATOM 2119 N N . GLU A 1 276 ? -2.194 20.763 -17.087 1 19.733 276 GLU A N 1
ATOM 2120 C CA . GLU A 1 276 ? -2.249 21.073 -18.516 1 18.461 276 GLU A CA 1
ATOM 2121 C C . GLU A 1 276 ? -3.619 21.544 -18.95 1 19.628 276 GLU A C 1
ATOM 2122 O O . GLU A 1 276 ? -3.741 22.552 -19.67 1 16.684 276 GLU A O 1
ATOM 2128 N N . GLU A 1 277 ? -4.653 20.831 -18.496 1 18.813 277 GLU A N 1
ATOM 2129 C CA . GLU A 1 277 ? -6.009 21.202 -18.868 1 16.229 277 GLU A CA 1
ATOM 2130 C C . GLU A 1 277 ? -6.383 22.579 -18.285 1 15.572 277 GLU A C 1
ATOM 2131 O O . GLU A 1 277 ? -6.981 23.366 -18.996 1 15.341 277 GLU A O 1
ATOM 2137 N N . LEU A 1 278 ? -6.105 22.822 -16.989 1 16.299 278 LEU A N 1
ATOM 2138 C CA . LEU A 1 278 ? -6.306 24.108 -16.348 1 18.137 278 LEU A CA 1
ATOM 2139 C C . LEU A 1 278 ? -5.677 25.238 -17.164 1 19 278 LEU A C 1
ATOM 2140 O O . LEU A 1 278 ? -6.358 26.232 -17.453 1 14.986 278 LEU A O 1
ATOM 2145 N N . SER A 1 279 ? -4.409 25.032 -17.54 1 16.564 279 SER A N 1
ATOM 2146 C CA . SER A 1 279 ? -3.695 26.047 -18.282 1 19.44 279 SER A CA 1
ATOM 2147 C C . SER A 1 279 ? -4.256 26.248 -19.683 1 19.432 279 SER A C 1
ATOM 2148 O O . SER A 1 279 ? -4.429 27.397 -20.076 1 18.569 279 SER A O 1
ATOM 2151 N N . ARG A 1 280 ? -4.647 25.148 -20.384 1 21.529 280 ARG A N 1
ATOM 2152 C CA . ARG A 1 280 ? -5.316 25.245 -21.681 1 25.412 280 ARG A CA 1
ATOM 2153 C C . ARG A 1 280 ? -6.591 26.102 -21.619 1 20.481 280 ARG A C 1
ATOM 2154 O O . ARG A 1 280 ? -6.855 26.882 -22.517 1 17.17 280 ARG A O 1
ATOM 2162 N N . VAL A 1 281 ? -7.407 25.894 -20.58 1 17.317 281 VAL A N 1
ATOM 2163 C CA . VAL A 1 281 ? -8.641 26.614 -20.398 1 18.519 281 VAL A CA 1
ATOM 2164 C C . VAL A 1 281 ? -8.39 28.052 -19.93 1 17.248 281 VAL A C 1
ATOM 2165 O O . VAL A 1 281 ? -9.165 28.907 -20.303 1 19.748 281 VAL A O 1
ATOM 2169 N N . VAL A 1 282 ? -7.392 28.34 -19.102 1 18.584 282 VAL A N 1
ATOM 2170 C CA . VAL A 1 282 ? -7.097 29.758 -18.77 1 20.448 282 VAL A CA 1
ATOM 2171 C C . VAL A 1 282 ? -6.671 30.561 -20.022 1 19.238 282 VAL A C 1
ATOM 2172 O O . VAL A 1 282 ? -7.188 31.656 -20.266 1 19.646 282 VAL A O 1
ATOM 2176 N N . ARG A 1 283 ? -5.723 30.011 -20.797 1 20.057 283 ARG A N 1
ATOM 2177 C CA . ARG A 1 283 ? -5.251 30.582 -22.06 1 21.2 283 ARG A CA 1
ATOM 2178 C C . ARG A 1 283 ? -6.369 30.711 -23.099 1 21.897 283 ARG A C 1
ATOM 2179 O O . ARG A 1 283 ? -6.473 31.761 -23.767 1 21.799 283 ARG A O 1
ATOM 2187 N N . GLY A 1 284 ? -7.137 29.614 -23.284 1 24.101 284 GLY A N 1
ATOM 2188 C CA . GLY A 1 284 ? -8.138 29.47 -24.335 1 20.909 284 GLY A CA 1
ATOM 2189 C C . GLY A 1 284 ? -9.434 30.207 -24.062 1 20.713 284 GLY A C 1
ATOM 2190 O O . GLY A 1 284 ? -10.097 30.584 -25.032 1 21.822 284 GLY A O 1
ATOM 2191 N N . ARG A 1 285 ? -9.793 30.362 -22.77 1 20.28 285 ARG A N 1
ATOM 2192 C CA . ARG A 1 285 ? -11.095 30.832 -22.372 1 21.137 285 ARG A CA 1
ATOM 2193 C C . ARG A 1 285 ? -10.936 31.844 -21.251 1 20.044 285 ARG A C 1
ATOM 2194 O O . ARG A 1 285 ? -11.206 33.025 -21.509 1 20.106 285 ARG A O 1
ATOM 2202 N N . ALA A 1 286 ? -10.575 31.433 -20.022 1 19.863 286 ALA A N 1
ATOM 2203 C CA . ALA A 1 286 ? -10.817 32.326 -18.887 1 19.229 286 ALA A CA 1
ATOM 2204 C C . ALA A 1 286 ? -10.102 33.685 -18.992 1 21.197 286 ALA A C 1
ATOM 2205 O O . ALA A 1 286 ? -10.684 34.711 -18.638 1 22.088 286 ALA A O 1
ATOM 2207 N N . ALA A 1 287 ? -8.816 33.666 -19.368 1 21.084 287 ALA A N 1
ATOM 2208 C CA . ALA A 1 287 ? -7.98 34.845 -19.544 1 20.67 287 ALA A CA 1
ATOM 2209 C C . ALA A 1 287 ? -7.924 35.317 -21.006 1 22.669 287 ALA A C 1
ATOM 2210 O O . ALA A 1 287 ? -7.263 36.331 -21.275 1 21.21 287 ALA A O 1
ATOM 2212 N N . ASN A 1 288 ? -8.626 34.638 -21.931 1 20.088 288 ASN A N 1
ATOM 2213 C CA . ASN A 1 288 ? -8.614 34.925 -23.363 1 19.641 288 ASN A CA 1
ATOM 2214 C C . ASN A 1 288 ? -9.363 36.238 -23.578 1 21.54 288 ASN A C 1
ATOM 2215 O O . ASN A 1 288 ? -10.558 36.325 -23.252 1 22.107 288 ASN A O 1
ATOM 2220 N N . PRO A 1 289 ? -8.728 37.317 -24.114 1 22.798 289 PRO A N 1
ATOM 2221 C CA . PRO A 1 289 ? -9.462 38.562 -24.308 1 22.097 289 PRO A CA 1
ATOM 2222 C C . PRO A 1 289 ? -10.643 38.529 -25.273 1 21.079 289 PRO A C 1
ATOM 2223 O O . PRO A 1 289 ? -11.561 39.318 -25.074 1 22.914 289 PRO A O 1
ATOM 2227 N N . LYS A 1 290 ? -10.644 37.62 -26.25 1 21.809 290 LYS A N 1
ATOM 2228 C CA . LYS A 1 290 ? -11.803 37.319 -27.079 1 26.176 290 LYS A CA 1
ATOM 2229 C C . LYS A 1 290 ? -12.978 36.804 -26.266 1 25.317 290 LYS A C 1
ATOM 2230 O O . LYS A 1 290 ? -14.106 37.246 -26.503 1 25.214 290 LYS A O 1
ATOM 2236 N N . TRP A 1 291 ? -12.717 35.883 -25.32 1 22.221 291 TRP A N 1
ATOM 2237 C CA . TRP A 1 291 ? -13.785 35.387 -24.456 1 21.671 291 TRP A CA 1
ATOM 2238 C C . TRP A 1 291 ? -14.31 36.508 -23.554 1 20.445 291 TRP A C 1
ATOM 2239 O O . TRP A 1 291 ? -15.52 36.67 -23.478 1 20.071 291 TRP A O 1
ATOM 2250 N N . ILE A 1 292 ? -13.439 37.312 -22.94 1 21.01 292 ILE A N 1
ATOM 2251 C CA . ILE A 1 292 ? -13.825 38.392 -22.037 1 24.61 292 ILE A CA 1
ATOM 2252 C C . ILE A 1 292 ? -14.648 39.451 -22.788 1 23.578 292 ILE A C 1
ATOM 2253 O O . ILE A 1 292 ? -15.668 39.875 -22.27 1 21.877 292 ILE A O 1
ATOM 2258 N N . ALA A 1 293 ? -14.193 39.887 -23.973 1 23.065 293 ALA A N 1
ATOM 2259 C CA . ALA A 1 293 ? -14.943 40.845 -24.767 1 26.284 293 ALA A CA 1
ATOM 2260 C C . ALA A 1 293 ? -16.35 40.303 -25.077 1 25.523 293 ALA A C 1
ATOM 2261 O O . ALA A 1 293 ? -17.289 41.072 -25.012 1 27.129 293 ALA A O 1
ATOM 2263 N N . GLY A 1 294 ? -16.509 39.001 -25.361 1 25.452 294 GLY A N 1
ATOM 2264 C CA . GLY A 1 294 ? -17.794 38.394 -25.682 1 27.272 294 GLY A CA 1
ATOM 2265 C C . GLY A 1 294 ? -18.782 38.386 -24.509 1 27.875 294 GLY A C 1
ATOM 2266 O O . GLY A 1 294 ? -19.927 38.836 -24.687 1 30.317 294 GLY A O 1
ATOM 2267 N N . VAL A 1 295 ? -18.347 37.966 -23.308 1 24.088 295 VAL A N 1
ATOM 2268 C CA . VAL A 1 295 ? -19.191 37.993 -22.109 1 25.938 295 VAL A CA 1
ATOM 2269 C C . VAL A 1 295 ? -19.505 39.425 -21.652 1 26.209 295 VAL A C 1
ATOM 2270 O O . VAL A 1 295 ? -20.584 39.648 -21.111 1 29.452 295 VAL A O 1
ATOM 2274 N N . MET A 1 296 ? -18.626 40.405 -21.934 1 26.973 296 MET A N 1
ATOM 2275 C CA . MET A 1 296 ? -18.885 41.816 -21.721 1 27.007 296 MET A CA 1
ATOM 2276 C C . MET A 1 296 ? -20.074 42.335 -22.574 1 28.459 296 MET A C 1
ATOM 2277 O O . MET A 1 296 ? -20.581 43.387 -22.231 1 31.835 296 MET A O 1
ATOM 2282 N N . ARG A 1 297 ? -20.524 41.632 -23.63 1 27.827 297 ARG A N 1
ATOM 2283 C CA . ARG A 1 297 ? -21.759 41.934 -24.368 1 34.629 297 ARG A CA 1
ATOM 2284 C C . ARG A 1 297 ? -23.01 41.255 -23.778 1 33.086 297 ARG A C 1
ATOM 2285 O O . ARG A 1 297 ? -24.098 41.597 -24.213 1 31.292 297 ARG A O 1
ATOM 2293 N N . HIS A 1 298 ? -22.926 40.447 -22.702 1 35.839 298 HIS A N 1
ATOM 2294 C CA . HIS A 1 298 ? -24.08 39.752 -22.145 1 35.002 298 HIS A CA 1
ATOM 2295 C C . HIS A 1 298 ? -24.438 40.23 -20.745 1 29.367 298 HIS A C 1
ATOM 2296 O O . HIS A 1 298 ? -25.097 39.464 -20.043 1 32.24 298 HIS A O 1
ATOM 2303 N N . GLY A 1 299 ? -24.053 41.452 -20.308 1 27.953 299 GLY A N 1
ATOM 2304 C CA . GLY A 1 299 ? -24.571 42.054 -19.069 1 28.069 299 GLY A CA 1
ATOM 2305 C C . GLY A 1 299 ? -24.383 41.199 -17.801 1 32.614 299 GLY A C 1
ATOM 2306 O O . GLY A 1 299 ? -23.307 40.6 -17.61 1 28.248 299 GLY A O 1
ATOM 2307 N N . TYR A 1 300 ? -25.432 41.144 -16.937 1 27.554 300 TYR A N 1
ATOM 2308 C CA . TYR A 1 300 ? -25.487 40.397 -15.689 1 27.928 300 TYR A CA 1
ATOM 2309 C C . TYR A 1 300 ? -25.006 38.968 -15.865 1 27.061 300 TYR A C 1
ATOM 2310 O O . TYR A 1 300 ? -24.128 38.547 -15.133 1 25.589 300 TYR A O 1
ATOM 2319 N N . LYS A 1 301 ? -25.535 38.279 -16.876 1 25.377 301 LYS A N 1
ATOM 2320 C CA . LYS A 1 301 ? -25.188 36.894 -17.187 1 28.439 301 LYS A CA 1
ATOM 2321 C C . LYS A 1 301 ? -23.686 36.688 -17.45 1 25.357 301 LYS A C 1
ATOM 2322 O O . LYS A 1 301 ? -23.099 35.647 -17.083 1 24.145 301 LYS A O 1
ATOM 2328 N N . GLY A 1 302 ? -23.095 37.629 -18.176 1 25.198 302 GLY A N 1
ATOM 2329 C CA . GLY A 1 302 ? -21.68 37.592 -18.568 1 24.025 302 GLY A CA 1
ATOM 2330 C C . GLY A 1 302 ? -20.764 37.751 -17.367 1 22.861 302 GLY A C 1
ATOM 2331 O O . GLY A 1 302 ? -19.825 36.956 -17.23 1 24.316 302 GLY A O 1
ATOM 2332 N N . ALA A 1 303 ? -21.07 38.737 -16.506 1 22.434 303 ALA A N 1
ATOM 2333 C CA . ALA A 1 303 ? -20.404 38.928 -15.213 1 26.89 303 ALA A CA 1
ATOM 2334 C C . ALA A 1 303 ? -20.489 37.708 -14.281 1 26.28 303 ALA A C 1
ATOM 2335 O O . ALA A 1 303 ? -19.451 37.34 -13.695 1 23.914 303 ALA A O 1
ATOM 2337 N N . ALA A 1 304 ? -21.671 37.038 -14.218 1 19.816 304 ALA A N 1
ATOM 2338 C CA . ALA A 1 304 ? -21.813 35.782 -13.483 1 20.747 304 ALA A CA 1
ATOM 2339 C C . ALA A 1 304 ? -20.874 34.681 -14.004 1 22.95 304 ALA A C 1
ATOM 2340 O O . ALA A 1 304 ? -20.383 33.873 -13.205 1 20.24 304 ALA A O 1
ATOM 2342 N N . GLU A 1 305 ? -20.612 34.606 -15.324 1 23.004 305 GLU A N 1
ATOM 2343 C CA . GLU A 1 305 ? -19.691 33.601 -15.846 1 23.18 305 GLU A CA 1
ATOM 2344 C C . GLU A 1 305 ? -18.245 33.843 -15.399 1 24.043 305 GLU A C 1
ATOM 2345 O O . GLU A 1 305 ? -17.491 32.871 -15.168 1 22.756 305 GLU A O 1
ATOM 2351 N N . ILE A 1 306 ? -17.841 35.132 -15.315 1 23.958 306 ILE A N 1
ATOM 2352 C CA . ILE A 1 306 ? -16.517 35.527 -14.81 1 22.442 306 ILE A CA 1
ATOM 2353 C C . ILE A 1 306 ? -16.398 35.021 -13.372 1 20.931 306 ILE A C 1
ATOM 2354 O O . ILE A 1 306 ? -15.468 34.274 -13.052 1 19.53 306 ILE A O 1
ATOM 2359 N N . ALA A 1 307 ? -17.384 35.367 -12.527 1 20.618 307 ALA A N 1
ATOM 2360 C CA . ALA A 1 307 ? -17.362 34.997 -11.125 1 20.478 307 ALA A CA 1
ATOM 2361 C C . ALA A 1 307 ? -17.298 33.484 -10.936 1 21.465 307 ALA A C 1
ATOM 2362 O O . ALA A 1 307 ? -16.549 33.044 -10.06 1 18.88 307 ALA A O 1
ATOM 2364 N N . ALA A 1 308 ? -18.123 32.742 -11.713 1 22.305 308 ALA A N 1
ATOM 2365 C CA . ALA A 1 308 ? -18.172 31.285 -11.661 1 21.364 308 ALA A CA 1
ATOM 2366 C C . ALA A 1 308 ? -16.802 30.692 -12.013 1 22.007 308 ALA A C 1
ATOM 2367 O O . ALA A 1 308 ? -16.408 29.702 -11.381 1 22.068 308 ALA A O 1
ATOM 2369 N N . THR A 1 309 ? -16.111 31.248 -13.036 1 19.314 309 THR A N 1
ATOM 2370 C CA . THR A 1 309 ? -14.762 30.806 -13.413 1 20.281 309 THR A CA 1
ATOM 2371 C C . THR A 1 309 ? -13.819 30.83 -12.219 1 17.97 309 THR A C 1
ATOM 2372 O O . THR A 1 309 ? -13.093 29.888 -12.037 1 17.685 309 THR A O 1
ATOM 2376 N N . VAL A 1 310 ? -13.849 31.894 -11.414 1 18.236 310 VAL A N 1
ATOM 2377 C CA . VAL A 1 310 ? -13.013 32.034 -10.24 1 17.695 310 VAL A CA 1
ATOM 2378 C C . VAL A 1 310 ? -13.449 31.03 -9.174 1 17.024 310 VAL A C 1
ATOM 2379 O O . VAL A 1 310 ? -12.557 30.467 -8.515 1 15.085 310 VAL A O 1
ATOM 2383 N N . ASP A 1 311 ? -14.775 30.823 -9.003 1 17.941 311 ASP A N 1
ATOM 2384 C CA . ASP A 1 311 ? -15.262 29.82 -8.05 1 18.811 311 ASP A CA 1
ATOM 2385 C C . ASP A 1 311 ? -14.674 28.423 -8.328 1 17.59 311 ASP A C 1
ATOM 2386 O O . ASP A 1 311 ? -14.194 27.752 -7.397 1 16.057 311 ASP A O 1
ATOM 2391 N N . TYR A 1 312 ? -14.638 28.046 -9.62 1 17.187 312 TYR A N 1
ATOM 2392 C CA . TYR A 1 312 ? -14.165 26.738 -10.033 1 18.903 312 TYR A CA 1
ATOM 2393 C C . TYR A 1 312 ? -12.662 26.612 -9.911 1 17.679 312 TYR A C 1
ATOM 2394 O O . TYR A 1 312 ? -12.166 25.571 -9.484 1 16.736 312 TYR A O 1
ATOM 2403 N N . LEU A 1 313 ? -11.937 27.691 -10.278 1 18.152 313 LEU A N 1
ATOM 2404 C CA . LEU A 1 313 ? -10.51 27.751 -10.086 1 18.798 313 LEU A CA 1
ATOM 2405 C C . LEU A 1 313 ? -10.143 27.548 -8.611 1 18.175 313 LEU A C 1
ATOM 2406 O O . LEU A 1 313 ? -9.252 26.753 -8.302 1 19.047 313 LEU A O 1
ATOM 2411 N N . PHE A 1 314 ? -10.862 28.229 -7.71 1 15.913 314 PHE A N 1
ATOM 2412 C CA . PHE A 1 314 ? -10.702 28.054 -6.269 1 16.279 314 PHE A CA 1
ATOM 2413 C C . PHE A 1 314 ? -11.017 26.615 -5.829 1 16.884 314 PHE A C 1
ATOM 2414 O O . PHE A 1 314 ? -10.203 26.037 -5.087 1 18.598 314 PHE A O 1
ATOM 2422 N N . ALA A 1 315 ? -12.131 26.048 -6.32 1 17.287 315 ALA A N 1
ATOM 2423 C CA . ALA A 1 315 ? -12.524 24.689 -6.005 1 17.715 315 ALA A CA 1
ATOM 2424 C C . ALA A 1 315 ? -11.465 23.66 -6.391 1 17.85 315 ALA A C 1
ATOM 2425 O O . ALA A 1 315 ? -11.206 22.781 -5.593 1 19.263 315 ALA A O 1
ATOM 2427 N N . PHE A 1 316 ? -10.847 23.794 -7.559 1 17.995 316 PHE A N 1
ATOM 2428 C CA . PHE A 1 316 ? -9.713 22.969 -7.958 1 18.347 316 PHE A CA 1
ATOM 2429 C C . PHE A 1 316 ? -8.504 23.148 -7.048 1 16.997 316 PHE A C 1
ATOM 2430 O O . PHE A 1 316 ? -7.833 22.157 -6.767 1 17.988 316 PHE A O 1
ATOM 2438 N N . ALA A 1 317 ? -8.161 24.392 -6.66 1 19.749 317 ALA A N 1
ATOM 2439 C CA . ALA A 1 317 ? -7.039 24.596 -5.723 1 19.836 317 ALA A CA 1
ATOM 2440 C C . ALA A 1 317 ? -7.347 23.913 -4.378 1 18.016 317 ALA A C 1
ATOM 2441 O O . ALA A 1 317 ? -6.452 23.265 -3.846 1 20.62 317 ALA A O 1
ATOM 2443 N N . ALA A 1 318 ? -8.587 24.065 -3.88 1 20.57 318 ALA A N 1
ATOM 2444 C CA . ALA A 1 318 ? -9.061 23.487 -2.624 1 23.497 318 ALA A CA 1
ATOM 2445 C C . ALA A 1 318 ? -8.9 21.963 -2.594 1 23.06 318 ALA A C 1
ATOM 2446 O O . ALA A 1 318 ? -8.394 21.431 -1.621 1 18.112 318 ALA A O 1
ATOM 2448 N N . THR A 1 319 ? -9.36 21.269 -3.668 1 21.141 319 THR A N 1
ATOM 2449 C CA . THR A 1 319 ? -9.363 19.798 -3.716 1 18.884 319 THR A CA 1
ATOM 2450 C C . THR A 1 319 ? -8.022 19.2 -4.114 1 20.051 319 THR A C 1
ATOM 2451 O O . THR A 1 319 ? -7.733 18.091 -3.676 1 20.331 319 THR A O 1
ATOM 2455 N N . THR A 1 320 ? -7.213 19.871 -4.968 1 20.357 320 THR A N 1
ATOM 2456 C CA . THR A 1 320 ? -6.074 19.243 -5.628 1 18.987 320 THR A CA 1
ATOM 2457 C C . THR A 1 320 ? -4.738 19.937 -5.357 1 21.094 320 THR A C 1
ATOM 2458 O O . THR A 1 320 ? -3.72 19.292 -5.636 1 20.701 320 THR A O 1
ATOM 2462 N N . GLY A 1 321 ? -4.724 21.268 -5.094 1 19.995 321 GLY A N 1
ATOM 2463 C CA . GLY A 1 321 ? -3.458 21.983 -5.026 1 21.072 321 GLY A CA 1
ATOM 2464 C C . GLY A 1 321 ? -2.763 22.075 -6.385 1 22.149 321 GLY A C 1
ATOM 2465 O O . GLY A 1 321 ? -1.647 22.523 -6.4 1 24.552 321 GLY A O 1
ATOM 2466 N N . LYS A 1 322 ? -3.422 21.791 -7.523 1 19.485 322 LYS A N 1
ATOM 2467 C CA . LYS A 1 322 ? -2.762 21.777 -8.824 1 20.657 322 LYS A CA 1
ATOM 2468 C C . LYS A 1 322 ? -3.01 23.059 -9.603 1 21.508 322 LYS A C 1
ATOM 2469 O O . LYS A 1 322 ? -2.75 23.06 -10.8 1 22.198 322 LYS A O 1
ATOM 2475 N N . VAL A 1 323 ? -3.587 24.103 -8.962 1 20.626 323 VAL A N 1
ATOM 2476 C CA . VAL A 1 323 ? -3.788 25.39 -9.582 1 20.362 323 VAL A CA 1
ATOM 2477 C C . VAL A 1 323 ? -2.584 26.226 -9.198 1 20.338 323 VAL A C 1
ATOM 2478 O O . VAL A 1 323 ? -2.447 26.577 -8.05 1 19.386 323 VAL A O 1
ATOM 2482 N N . GLY A 1 324 ? -1.782 26.601 -10.178 1 22.284 324 GLY A N 1
ATOM 2483 C CA . GLY A 1 324 ? -0.611 27.393 -9.924 1 25.62 324 GLY A CA 1
ATOM 2484 C C . GLY A 1 324 ? -0.957 28.838 -9.585 1 21.741 324 GLY A C 1
ATOM 2485 O O . GLY A 1 324 ? -1.994 29.41 -9.945 1 19.083 324 GLY A O 1
ATOM 2486 N N . ASN A 1 325 ? 0.01 29.454 -8.904 1 22.128 325 ASN A N 1
ATOM 2487 C CA . ASN A 1 325 ? -0.02 30.861 -8.542 1 20.432 325 ASN A CA 1
ATOM 2488 C C . ASN A 1 325 ? -0.321 31.733 -9.767 1 20.614 325 ASN A C 1
ATOM 2489 O O . ASN A 1 325 ? -1.126 32.663 -9.684 1 23.244 325 ASN A O 1
ATOM 2494 N N . HIS A 1 326 ? 0.311 31.443 -10.92 1 21.385 326 HIS A N 1
ATOM 2495 C CA . HIS A 1 326 ? 0.108 32.126 -12.171 1 21.609 326 HIS A CA 1
ATOM 2496 C C . HIS A 1 326 ? -1.362 32.196 -12.607 1 21.529 326 HIS A C 1
ATOM 2497 O O . HIS A 1 326 ? -1.721 33.151 -13.272 1 21.045 326 HIS A O 1
ATOM 2504 N N . HIS A 1 327 ? -2.179 31.166 -12.343 1 20.972 327 HIS A N 1
ATOM 2505 C CA . HIS A 1 327 ? -3.589 31.195 -12.766 1 21.662 327 HIS A CA 1
ATOM 2506 C C . HIS A 1 327 ? -4.387 32.225 -11.995 1 18.948 327 HIS A C 1
ATOM 2507 O O . HIS A 1 327 ? -5.244 32.914 -12.571 1 21.48 327 HIS A O 1
ATOM 2514 N N . PHE A 1 328 ? -4.161 32.28 -10.676 1 19.68 328 PHE A N 1
ATOM 2515 C CA . PHE A 1 328 ? -4.869 33.208 -9.815 1 16.95 328 PHE A CA 1
ATOM 2516 C C . PHE A 1 328 ? -4.437 34.623 -10.164 1 17.748 328 PHE A C 1
ATOM 2517 O O . PHE A 1 328 ? -5.26 35.514 -10.242 1 17.322 328 PHE A O 1
ATOM 2525 N N . GLU A 1 329 ? -3.143 34.835 -10.351 1 20.563 329 GLU A N 1
ATOM 2526 C CA . GLU A 1 329 ? -2.627 36.132 -10.813 1 23.068 329 GLU A CA 1
ATOM 2527 C C . GLU A 1 329 ? -3.297 36.541 -12.126 1 21.205 329 GLU A C 1
ATOM 2528 O O . GLU A 1 329 ? -3.744 37.683 -12.231 1 19.767 329 GLU A O 1
ATOM 2534 N N . ALA A 1 330 ? -3.369 35.604 -13.088 1 21.878 330 ALA A N 1
ATOM 2535 C CA . ALA A 1 330 ? -3.941 35.857 -14.399 1 22.455 330 ALA A CA 1
ATOM 2536 C C . ALA A 1 330 ? -5.403 36.315 -14.338 1 24.009 330 ALA A C 1
ATOM 2537 O O . ALA A 1 330 ? -5.73 37.274 -15.039 1 22.202 330 ALA A O 1
ATOM 2539 N N . VAL A 1 331 ? -6.245 35.634 -13.534 1 22.212 331 VAL A N 1
ATOM 2540 C CA . VAL A 1 331 ? -7.664 36.026 -13.444 1 19.708 331 VAL A CA 1
ATOM 2541 C C . VAL A 1 331 ? -7.817 37.333 -12.658 1 17.559 331 VAL A C 1
ATOM 2542 O O . VAL A 1 331 ? -8.707 38.134 -12.975 1 20.62 331 VAL A O 1
ATOM 2546 N N . TYR A 1 332 ? -6.994 37.553 -11.612 1 18.941 332 TYR A N 1
ATOM 2547 C CA . TYR A 1 332 ? -6.98 38.832 -10.89 1 20.812 332 TYR A CA 1
ATOM 2548 C C . TYR A 1 332 ? -6.7 39.983 -11.871 1 20.557 332 TYR A C 1
ATOM 2549 O O . TYR A 1 332 ? -7.4 40.987 -11.892 1 22.09 332 TYR A O 1
ATOM 2558 N N . GLN A 1 333 ? -5.636 39.858 -12.661 1 23.716 333 GLN A N 1
ATOM 2559 C CA . GLN A 1 333 ? -5.251 40.887 -13.616 1 22.421 333 GLN A CA 1
ATOM 2560 C C . GLN A 1 333 ? -6.318 41.098 -14.696 1 24.419 333 GLN A C 1
ATOM 2561 O O . GLN A 1 333 ? -6.665 42.255 -14.941 1 23.097 333 GLN A O 1
ATOM 2567 N N . ALA A 1 334 ? -6.865 40.001 -15.254 1 24.658 334 ALA A N 1
ATOM 2568 C CA . ALA A 1 334 ? -7.897 40.022 -16.287 1 24.617 334 ALA A CA 1
ATOM 2569 C C . ALA A 1 334 ? -9.23 40.622 -15.815 1 24.178 334 ALA A C 1
ATOM 2570 O O . ALA A 1 334 ? -9.932 41.277 -16.618 1 24.804 334 ALA A O 1
ATOM 2572 N N . TYR A 1 335 ? -9.61 40.336 -14.563 1 21.2 335 TYR A N 1
ATOM 2573 C CA . TYR A 1 335 ? -10.967 40.639 -14.093 1 21.445 335 TYR A CA 1
ATOM 2574 C C . TYR A 1 335 ? -11.062 41.845 -13.164 1 21.008 335 TYR A C 1
ATOM 2575 O O . TYR A 1 335 ? -12.072 42.561 -13.272 1 23.879 335 TYR A O 1
ATOM 2584 N N . ILE A 1 336 ? -10.05 42.093 -12.324 1 22.52 336 ILE A N 1
ATOM 2585 C CA . ILE A 1 336 ? -10.088 43.086 -11.254 1 22.846 336 ILE A CA 1
ATOM 2586 C C . ILE A 1 336 ? -9.172 44.238 -11.624 1 23.232 336 ILE A C 1
ATOM 2587 O O . ILE A 1 336 ? -9.641 45.359 -11.592 1 21.321 336 ILE A O 1
ATOM 2592 N N . ALA A 1 337 ? -7.9 43.979 -11.978 1 23.491 337 ALA A N 1
ATOM 2593 C CA . ALA A 1 337 ? -6.953 45.047 -12.321 1 24.418 337 ALA A CA 1
ATOM 2594 C C . ALA A 1 337 ? -7.244 45.698 -13.675 1 24.236 337 ALA A C 1
ATOM 2595 O O . ALA A 1 337 ? -6.902 46.858 -13.835 1 25.848 337 ALA A O 1
ATOM 2597 N N . ASP A 1 338 ? -7.868 44.989 -14.639 1 23.183 338 ASP A N 1
ATOM 2598 C CA . ASP A 1 338 ? -8.37 45.582 -15.859 1 25.428 338 ASP A CA 1
ATOM 2599 C C . ASP A 1 338 ? -9.62 46.417 -15.547 1 26.474 338 ASP A C 1
ATOM 2600 O O . ASP A 1 338 ? -10.709 45.868 -15.375 1 23.385 338 ASP A O 1
ATOM 2605 N N . ARG A 1 339 ? -9.459 47.745 -15.506 1 26.753 339 ARG A N 1
ATOM 2606 C CA . ARG A 1 339 ? -10.54 48.625 -15.059 1 33.945 339 ARG A CA 1
ATOM 2607 C C . ARG A 1 339 ? -11.778 48.525 -15.958 1 29.042 339 ARG A C 1
ATOM 2608 O O . ARG A 1 339 ? -12.856 48.666 -15.416 1 33.641 339 ARG A O 1
ATOM 2616 N N . ALA A 1 340 ? -11.649 48.209 -17.26 1 25.534 340 ALA A N 1
ATOM 2617 C CA . ALA A 1 340 ? -12.813 48.03 -18.126 1 27.66 340 ALA A CA 1
ATOM 2618 C C . ALA A 1 340 ? -13.652 46.795 -17.746 1 27.665 340 ALA A C 1
ATOM 2619 O O . ALA A 1 340 ? -14.888 46.852 -17.805 1 26.863 340 ALA A O 1
ATOM 2621 N N . VAL A 1 341 ? -12.991 45.666 -17.388 1 25.799 341 VAL A N 1
ATOM 2622 C CA . VAL A 1 341 ? -13.67 44.466 -16.899 1 24.7 341 VAL A CA 1
ATOM 2623 C C . VAL A 1 341 ? -14.232 44.732 -15.519 1 25.156 341 VAL A C 1
ATOM 2624 O O . VAL A 1 341 ? -15.372 44.336 -15.262 1 22.984 341 VAL A O 1
ATOM 2628 N N . HIS A 1 342 ? -13.409 45.312 -14.614 1 24.111 342 HIS A N 1
ATOM 2629 C CA . HIS A 1 342 ? -13.868 45.664 -13.281 1 26 342 HIS A CA 1
ATOM 2630 C C . HIS A 1 342 ? -15.151 46.523 -13.298 1 27.923 342 HIS A C 1
ATOM 2631 O O . HIS A 1 342 ? -16.08 46.254 -12.524 1 23.6 342 HIS A O 1
ATOM 2638 N N . ASP A 1 343 ? -15.146 47.556 -14.162 1 27.72 343 ASP A N 1
ATOM 2639 C CA . ASP A 1 343 ? -16.253 48.514 -14.254 1 29.063 343 ASP A CA 1
ATOM 2640 C C . ASP A 1 343 ? -17.482 47.89 -14.901 1 30.166 343 ASP A C 1
ATOM 2641 O O . ASP A 1 343 ? -18.601 48.224 -14.515 1 30.706 343 ASP A O 1
ATOM 2646 N N . PHE A 1 344 ? -17.275 47.015 -15.915 1 26.218 344 PHE A N 1
ATOM 2647 C CA . PHE A 1 344 ? -18.351 46.218 -16.48 1 26.611 344 PHE A CA 1
ATOM 2648 C C . PHE A 1 344 ? -19.066 45.44 -15.367 1 29.448 344 PHE A C 1
ATOM 2649 O O . PHE A 1 344 ? -20.309 45.451 -15.326 1 28.656 344 PHE A O 1
ATOM 2657 N N . MET A 1 345 ? -18.286 44.721 -14.536 1 25.11 345 MET A N 1
ATOM 2658 C CA . MET A 1 345 ? -18.851 43.878 -13.492 1 25.88 345 MET A CA 1
ATOM 2659 C C . MET A 1 345 ? -19.548 44.747 -12.447 1 26.043 345 MET A C 1
ATOM 2660 O O . MET A 1 345 ? -20.666 44.417 -12.1 1 27.481 345 MET A O 1
ATOM 2665 N N . ALA A 1 346 ? -18.909 45.826 -11.966 1 26.832 346 ALA A N 1
ATOM 2666 C CA . ALA A 1 346 ? -19.509 46.766 -11.007 1 32.404 346 ALA A CA 1
ATOM 2667 C C . ALA A 1 346 ? -20.85 47.349 -11.505 1 31.009 346 ALA A C 1
ATOM 2668 O O . ALA A 1 346 ? -21.798 47.379 -10.742 1 33.274 346 ALA A O 1
ATOM 2670 N N . GLU A 1 347 ? -20.939 47.738 -12.779 1 32.135 347 GLU A N 1
ATOM 2671 C CA . GLU A 1 347 ? -22.181 48.197 -13.375 1 34.118 347 GLU A CA 1
ATOM 2672 C C . GLU A 1 347 ? -23.205 47.074 -13.533 1 35.2 347 GLU A C 1
ATOM 2673 O O . GLU A 1 347 ? -24.347 47.31 -13.193 1 33.813 347 GLU A O 1
ATOM 2679 N N . LYS A 1 348 ? -22.876 45.924 -14.139 1 28.728 348 LYS A N 1
ATOM 2680 C CA . LYS A 1 348 ? -23.912 44.978 -14.562 1 32.625 348 LYS A CA 1
ATOM 2681 C C . LYS A 1 348 ? -24.261 43.927 -13.508 1 34.853 348 LYS A C 1
ATOM 2682 O O . LYS A 1 348 ? -25.294 43.265 -13.651 1 31.489 348 LYS A O 1
ATOM 2688 N N . ASN A 1 349 ? -23.358 43.662 -12.534 1 31.935 349 ASN A N 1
ATOM 2689 C CA . ASN A 1 349 ? -23.57 42.572 -11.577 1 26.565 349 ASN A CA 1
ATOM 2690 C C . ASN A 1 349 ? -22.609 42.773 -10.409 1 28.941 349 ASN A C 1
ATOM 2691 O O . ASN A 1 349 ? -21.613 42.037 -10.303 1 27.918 349 ASN A O 1
ATOM 2696 N N . PRO A 1 350 ? -22.839 43.793 -9.532 1 27.322 350 PRO A N 1
ATOM 2697 C CA . PRO A 1 350 ? -21.931 44.058 -8.411 1 27.373 350 PRO A CA 1
ATOM 2698 C C . PRO A 1 350 ? -21.815 42.917 -7.405 1 27.132 350 PRO A C 1
ATOM 2699 O O . PRO A 1 350 ? -20.735 42.75 -6.863 1 28.707 350 PRO A O 1
ATOM 2703 N N . ALA A 1 351 ? -22.84 42.077 -7.225 1 27.236 351 ALA A N 1
ATOM 2704 C CA . ALA A 1 351 ? -22.741 40.886 -6.415 1 32.236 351 ALA A CA 1
ATOM 2705 C C . ALA A 1 351 ? -21.705 39.906 -6.998 1 26.337 351 ALA A C 1
ATOM 2706 O O . ALA A 1 351 ? -20.983 39.318 -6.225 1 25.849 351 ALA A O 1
ATOM 2708 N N . ALA A 1 352 ? -21.685 39.698 -8.321 1 29.835 352 ALA A N 1
ATOM 2709 C CA . ALA A 1 352 ? -20.683 38.844 -8.971 1 25.088 352 ALA A CA 1
ATOM 2710 C C . ALA A 1 352 ? -19.277 39.391 -8.754 1 22.816 352 ALA A C 1
ATOM 2711 O O . ALA A 1 352 ? -18.359 38.584 -8.513 1 22.504 352 ALA A O 1
ATOM 2713 N N . LEU A 1 353 ? -19.121 40.739 -8.783 1 22.421 353 LEU A N 1
ATOM 2714 C CA . LEU A 1 353 ? -17.86 41.402 -8.499 1 24.245 353 LEU A CA 1
ATOM 2715 C C . LEU A 1 353 ? -17.465 41.142 -7.058 1 24.681 353 LEU A C 1
ATOM 2716 O O . LEU A 1 353 ? -16.332 40.75 -6.838 1 22.077 353 LEU A O 1
ATOM 2721 N N . ALA A 1 354 ? -18.395 41.294 -6.095 1 25.197 354 ALA A N 1
ATOM 2722 C CA . ALA A 1 354 ? -18.115 41.02 -4.684 1 27.256 354 ALA A CA 1
ATOM 2723 C C . ALA A 1 354 ? -17.743 39.558 -4.448 1 24.782 354 ALA A C 1
ATOM 2724 O O . ALA A 1 354 ? -16.834 39.295 -3.678 1 29.204 354 ALA A O 1
ATOM 2726 N N . GLU A 1 355 ? -18.438 38.627 -5.105 1 26.728 355 GLU A N 1
ATOM 2727 C CA . GLU A 1 355 ? -18.143 37.188 -4.985 1 26.049 355 GLU A CA 1
ATOM 2728 C C . GLU A 1 355 ? -16.729 36.857 -5.499 1 22.238 355 GLU A C 1
ATOM 2729 O O . GLU A 1 355 ? -16.03 36.088 -4.85 1 23.436 355 GLU A O 1
ATOM 2735 N N . THR A 1 356 ? -16.274 37.494 -6.579 1 20.887 356 THR A N 1
ATOM 2736 C CA . THR A 1 356 ? -14.959 37.278 -7.204 1 21.083 356 THR A CA 1
ATOM 2737 C C . THR A 1 356 ? -13.866 37.764 -6.279 1 21.354 356 THR A C 1
ATOM 2738 O O . THR A 1 356 ? -12.893 37.062 -6.038 1 27.714 356 THR A O 1
ATOM 2742 N N . ALA A 1 357 ? -14.03 38.991 -5.769 1 25.359 357 ALA A N 1
ATOM 2743 C CA . ALA A 1 357 ? -13.107 39.554 -4.798 1 20.841 357 ALA A CA 1
ATOM 2744 C C . ALA A 1 357 ? -12.996 38.692 -3.561 1 21.399 357 ALA A C 1
ATOM 2745 O O . ALA A 1 357 ? -11.858 38.464 -3.139 1 21.664 357 ALA A O 1
ATOM 2747 N N . ALA A 1 358 ? -14.144 38.288 -2.991 1 22.595 358 ALA A N 1
ATOM 2748 C CA . ALA A 1 358 ? -14.159 37.415 -1.805 1 24.032 358 ALA A CA 1
ATOM 2749 C C . ALA A 1 358 ? -13.429 36.081 -2.046 1 22.179 358 ALA A C 1
ATOM 2750 O O . ALA A 1 358 ? -12.632 35.645 -1.206 1 21.505 358 ALA A O 1
ATOM 2752 N N . LYS A 1 359 ? -13.598 35.498 -3.253 1 25.096 359 LYS A N 1
ATOM 2753 C CA . LYS A 1 359 ? -12.974 34.236 -3.603 1 22.017 359 LYS A CA 1
ATOM 2754 C C . LYS A 1 359 ? -11.467 34.392 -3.746 1 20.822 359 LYS A C 1
ATOM 2755 O O . LYS A 1 359 ? -10.752 33.556 -3.233 1 22.37 359 LYS A O 1
ATOM 2761 N N . LEU A 1 360 ? -10.995 35.463 -4.396 1 20.656 360 LEU A N 1
ATOM 2762 C CA . LEU A 1 360 ? -9.583 35.741 -4.491 1 22.943 360 LEU A CA 1
ATOM 2763 C C . LEU A 1 360 ? -8.949 36.018 -3.12 1 25.177 360 LEU A C 1
ATOM 2764 O O . LEU A 1 360 ? -7.847 35.535 -2.882 1 22.883 360 LEU A O 1
ATOM 2769 N N . ASN A 1 361 ? -9.677 36.656 -2.193 1 27.953 361 ASN A N 1
ATOM 2770 C CA . ASN A 1 361 ? -9.202 36.878 -0.826 1 30.972 361 ASN A CA 1
ATOM 2771 C C . ASN A 1 361 ? -9.04 35.572 -0.05 1 29.051 361 ASN A C 1
ATOM 2772 O O . ASN A 1 361 ? -8.017 35.438 0.66 1 26.417 361 ASN A O 1
ATOM 2777 N N . GLU A 1 362 ? -10.003 34.621 -0.22 1 28.065 362 GLU A N 1
ATOM 2778 C CA . GLU A 1 362 ? -9.898 33.266 0.323 1 28.759 362 GLU A CA 1
ATOM 2779 C C . GLU A 1 362 ? -8.718 32.51 -0.292 1 24.05 362 GLU A C 1
ATOM 2780 O O . GLU A 1 362 ? -7.972 31.846 0.444 1 23.718 362 GLU A O 1
ATOM 2786 N N . ALA A 1 363 ? -8.481 32.664 -1.604 1 23.803 363 ALA A N 1
ATOM 2787 C CA . ALA A 1 363 ? -7.299 32.088 -2.262 1 23.417 363 ALA A CA 1
ATOM 2788 C C . ALA A 1 363 ? -5.983 32.563 -1.637 1 23.696 363 ALA A C 1
ATOM 2789 O O . ALA A 1 363 ? -5.053 31.763 -1.415 1 24.676 363 ALA A O 1
ATOM 2791 N N . ILE A 1 364 ? -5.926 33.848 -1.257 1 24.083 364 ILE A N 1
ATOM 2792 C CA . ILE A 1 364 ? -4.766 34.417 -0.554 1 25.742 364 ILE A CA 1
ATOM 2793 C C . ILE A 1 364 ? -4.678 33.808 0.842 1 23.118 364 ILE A C 1
ATOM 2794 O O . ILE A 1 364 ? -3.591 33.33 1.21 1 26.064 364 ILE A O 1
ATOM 2799 N N . GLU A 1 365 ? -5.794 33.851 1.582 1 26.087 365 GLU A N 1
ATOM 2800 C CA . GLU A 1 365 ? -5.923 33.334 2.951 1 30.493 365 GLU A CA 1
ATOM 2801 C C . GLU A 1 365 ? -5.433 31.881 3.044 1 30.065 365 GLU A C 1
ATOM 2802 O O . GLU A 1 365 ? -4.746 31.541 3.983 1 24.656 365 GLU A O 1
ATOM 2808 N N . ARG A 1 366 ? -5.801 31.027 2.069 1 29.833 366 ARG A N 1
ATOM 2809 C CA . ARG A 1 366 ? -5.42 29.612 2.035 1 24.881 366 ARG A CA 1
ATOM 2810 C C . ARG A 1 366 ? -4.029 29.349 1.5 1 22.671 366 ARG A C 1
ATOM 2811 O O . ARG A 1 366 ? -3.603 28.197 1.459 1 26.904 366 ARG A O 1
ATOM 2819 N N . GLY A 1 367 ? -3.289 30.363 1.036 1 23.809 367 GLY A N 1
ATOM 2820 C CA . GLY A 1 367 ? -2.011 30.157 0.389 1 22.401 367 GLY A CA 1
ATOM 2821 C C . GLY A 1 367 ? -2.086 29.59 -1.027 1 21.348 367 GLY A C 1
ATOM 2822 O O . GLY A 1 367 ? -1.066 29.091 -1.483 1 22.27 367 GLY A O 1
ATOM 2823 N N . PHE A 1 368 ? -3.248 29.675 -1.706 1 18.669 368 PHE A N 1
ATOM 2824 C CA . PHE A 1 368 ? -3.32 29.284 -3.102 1 20.465 368 PHE A CA 1
ATOM 2825 C C . PHE A 1 368 ? -2.731 30.335 -4.014 1 21.066 368 PHE A C 1
ATOM 2826 O O . PHE A 1 368 ? -2.267 29.978 -5.08 1 23.599 368 PHE A O 1
ATOM 2834 N N . TRP A 1 369 ? -2.818 31.621 -3.647 1 20.683 369 TRP A N 1
ATOM 2835 C CA . TRP A 1 369 ? -2.277 32.716 -4.423 1 22.832 369 TRP A CA 1
ATOM 2836 C C . TRP A 1 369 ? -1.458 33.622 -3.493 1 21.306 369 TRP A C 1
ATOM 2837 O O . TRP A 1 369 ? -2.011 34.025 -2.487 1 21.979 369 TRP A O 1
ATOM 2848 N N . THR A 1 370 ? -0.207 33.944 -3.838 1 21.801 370 THR A N 1
ATOM 2849 C CA . THR A 1 370 ? 0.553 35.036 -3.24 1 25.223 370 THR A CA 1
ATOM 2850 C C . THR A 1 370 ? 0.577 36.162 -4.276 1 24.087 370 THR A C 1
ATOM 2851 O O . THR A 1 370 ? 1.276 36.027 -5.281 1 28.138 370 THR A O 1
ATOM 2855 N N . PRO A 1 371 ? -0.203 37.25 -4.139 1 23.314 371 PRO A N 1
ATOM 2856 C CA . PRO A 1 371 ? -0.224 38.307 -5.149 1 28.585 371 PRO A CA 1
ATOM 2857 C C . PRO A 1 371 ? 1.156 38.95 -5.381 1 34.654 371 PRO A C 1
ATOM 2858 O O . PRO A 1 371 ? 1.904 39.13 -4.404 1 30.201 371 PRO A O 1
ATOM 2862 N N . ARG A 1 372 ? 1.486 39.187 -6.666 1 35.723 372 ARG A N 1
ATOM 2863 C CA . ARG A 1 372 ? 2.732 39.836 -7.076 1 44.233 372 ARG A CA 1
ATOM 2864 C C . ARG A 1 372 ? 2.834 41.258 -6.495 1 46.316 372 ARG A C 1
ATOM 2865 O O . ARG A 1 372 ? 3.95 41.685 -6.225 1 48.931 372 ARG A O 1
ATOM 2873 N N . SER A 1 373 ? 1.695 41.932 -6.216 1 42.805 373 SER A N 1
ATOM 2874 C CA . SER A 1 373 ? 1.607 43.217 -5.528 1 47.184 373 SER A CA 1
ATOM 2875 C C . SER A 1 373 ? 0.973 43.071 -4.139 1 51.159 373 SER A C 1
ATOM 2876 O O . SER A 1 373 ? -0.109 42.475 -4.01 1 43.371 373 SER A O 1
ATOM 2879 N N . ASN A 1 374 ? 1.589 43.717 -3.123 1 50.899 374 ASN A N 1
ATOM 2880 C CA . ASN A 1 374 ? 1.074 43.747 -1.753 1 55.978 374 ASN A CA 1
ATOM 2881 C C . ASN A 1 374 ? -0.218 44.57 -1.648 1 57.512 374 ASN A C 1
ATOM 2882 O O . ASN A 1 374 ? -1.036 44.291 -0.762 1 58.709 374 ASN A O 1
ATOM 2887 N N . SER A 1 375 ? -0.412 45.551 -2.549 1 47.83 375 SER A N 1
ATOM 2888 C CA . SER A 1 375 ? -1.621 46.374 -2.576 1 56.614 375 SER A CA 1
ATOM 2889 C C . SER A 1 375 ? -2.856 45.626 -3.103 1 59.807 375 SER A C 1
ATOM 2890 O O . SER A 1 375 ? -3.957 46.134 -2.912 1 63.7 375 SER A O 1
ATOM 2893 N N . ALA A 1 376 ? -2.689 44.466 -3.784 1 67.882 376 ALA A N 1
ATOM 2894 C CA . ALA A 1 376 ? -3.803 43.645 -4.265 1 57.029 376 ALA A CA 1
ATOM 2895 C C . ALA A 1 376 ? -4.659 43.1 -3.125 1 42.335 376 ALA A C 1
ATOM 2896 O O . ALA A 1 376 ? -5.865 43.036 -3.297 1 44.362 376 ALA A O 1
ATOM 2898 N N . ARG A 1 377 ? -4.046 42.707 -2.001 1 41.863 377 ARG A N 1
ATOM 2899 C CA . ARG A 1 377 ? -4.739 42.237 -0.805 1 46.023 377 ARG A CA 1
ATOM 2900 C C . ARG A 1 377 ? -5.741 43.271 -0.282 1 52.836 377 ARG A C 1
ATOM 2901 O O . ARG A 1 377 ? -6.891 42.9 0.024 1 53.239 377 ARG A O 1
ATOM 2909 N N . PHE A 1 378 ? -5.285 44.542 -0.171 1 56.007 378 PHE A N 1
ATOM 2910 C CA . PHE A 1 378 ? -6.051 45.62 0.453 1 58.205 378 PHE A CA 1
ATOM 2911 C C . PHE A 1 378 ? -7.177 46.046 -0.504 1 53.44 378 PHE A C 1
ATOM 2912 O O . PHE A 1 378 ? -8.331 46.141 -0.071 1 53.909 37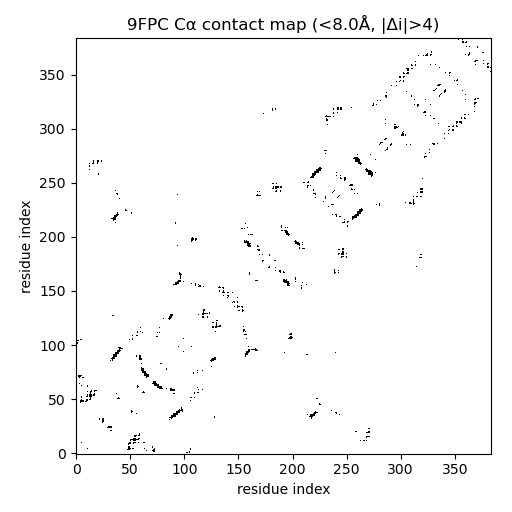8 PHE A O 1
ATOM 2920 N N . GLU A 1 379 ? -6.84 46.243 -1.797 1 46.972 379 GLU A N 1
ATOM 2921 C CA . GLU A 1 379 ? -7.804 46.479 -2.875 1 55.361 379 GLU A CA 1
ATOM 2922 C C . GLU A 1 379 ? -8.952 45.453 -2.867 1 50.356 379 GLU A C 1
ATOM 2923 O O . GLU A 1 379 ? -10.111 45.88 -2.86 1 42.203 379 GLU A O 1
ATOM 2929 N N . LEU A 1 380 ? -8.635 44.131 -2.783 1 39.93 380 LEU A N 1
ATOM 2930 C CA . LEU A 1 380 ? -9.657 43.092 -2.789 1 36.671 380 LEU A CA 1
ATOM 2931 C C . LEU A 1 380 ? -10.525 43.147 -1.529 1 40.004 380 LEU A C 1
ATOM 2932 O O . LEU A 1 380 ? -11.75 43.016 -1.605 1 37.673 380 LEU A O 1
ATOM 2937 N N . GLU A 1 381 ? -9.902 43.304 -0.365 1 43.263 381 GLU A N 1
ATOM 2938 C CA . GLU A 1 381 ? -10.63 43.379 0.9 1 50.017 381 GLU A CA 1
ATOM 2939 C C . GLU A 1 381 ? -11.53 44.625 0.945 1 50.331 381 GLU A C 1
ATOM 2940 O O . GLU A 1 381 ? -12.701 44.501 1.319 1 45.154 381 GLU A O 1
ATOM 2946 N N . ASN A 1 382 ? -10.99 45.789 0.521 1 51.938 382 ASN A N 1
ATOM 2947 C CA . ASN A 1 382 ? -11.726 47.051 0.412 1 60.99 382 ASN A CA 1
ATOM 2948 C C . ASN A 1 382 ? -12.872 46.942 -0.587 1 57.09 382 ASN A C 1
ATOM 2949 O O . ASN A 1 382 ? -13.911 47.568 -0.35 1 44.751 382 ASN A O 1
ATOM 2954 N N . LEU A 1 383 ? -12.655 46.191 -1.695 1 53.081 383 LEU A N 1
ATOM 2955 C CA . LEU A 1 383 ? -13.698 45.95 -2.69 1 53.143 383 LEU A CA 1
ATOM 2956 C C . LEU A 1 383 ? -14.818 45.096 -2.081 1 50.568 383 LEU A C 1
ATOM 2957 O O . LEU A 1 383 ? -15.954 45.554 -2.079 1 57.675 383 LEU A O 1
ATOM 2962 N N . SER A 1 384 ? -14.501 43.92 -1.507 1 54.045 384 SER A N 1
ATOM 2963 C CA . SER A 1 384 ? -15.478 43.076 -0.81 1 55.575 384 SER A CA 1
ATOM 2964 C C . SER A 1 384 ? -15.764 43.635 0.598 1 55.802 384 SER A C 1
ATOM 2965 O O . SER A 1 384 ? -16.617 44.56 0.692 1 50.852 384 SER A O 1
#

Secondary structure (DSSP, 8-state):
-GGG-S-HHHHHHHHHHHHHHHHHHHHHHSS---EEEEEE---SSS--S-HHHHHHHHHHTEEEEE-TTT--EEEEEEPPGGG-SS---EEEEEE-HHHHHH-HHHHHHHHHHHHHHHTS---TTT-HHHHHHHHHHHHHHHTT--HHHHHHHHH--EEEPPTT--S-S-HHHHHTT--SSHHHHHHHHHHHH-EEE-TTPPPEE-HHHHHHHHHH-SEEEEEE--SSS-TTS-TTTIIIIIHHHHHHHHHHSSPPEEEEEE-SSTTS-EEEEHHHHHHHHIIIIIT-HHHHHHHTTSHHHHHHHHHHHHHHHHHHHHHHS-S-HHHHHHHHIIIIISHHHHHHHHHH-HHHHHHHHHHHHHHHHTTS---SSTHHHHHHHHH-

Organism: Brucella melitensis biotype 1 (strain ATCC 23456 / CCUG 17765 / NCTC 10094 / 16M) (NCBI:txid224914)

Sequence (384 aa):
DSRAVPTPAAWELGKKSAELLITRYTQDHGEWPTSFGLTAWGTSNMRTGGDDIAQALALIGVQPVWDMASRRVTGYEIVPPAKLARPRVDVTLRISGFFRDAFPEQIALFDKAVRAVGALDEDVEDNPIAARMKAEQARLVAGGADPQTAERRAGYRVFGSKPGAYGAGLQALIDENGWAGRNDLAEAWLVWGGYAYGAGEEGQAERGLLEERLRSVQAVVQNQDNREHDLLDSDDYYQFEGGMAATVESLTGAMPSVYHNDHSRPEKPVIRALEEELSRVVRGRAANPKWIAGVMRHGYKGAAEIAATVDYLFAFAATTGKVGNHHFEAVYQAYIADRAVHDFMAEKNPAALAETAAKLNEAIERGFWTPRSNSARFELENLS

B-factor: mean 27.86, std 11.84, range [13.86, 99.66]

InterPro domains:
  IPR003672 CobN/magnesium chelatase [PF02514] (138-1239)
  IPR003672 CobN/magnesium chelatase [PTHR44119] (75-1239)
  IPR003672 CobN/magnesium chelatase [cd10150] (56-1130)
  IPR011953 Cobaltochelatase, CobN subunit [TIGR02257] (1-1250)

Nearest PDB structures (foldseek):
  7c6o-assembly1_A  TM=9.704E-01  e=4.187E-40  Mycobacterium tuberculosis
  6ys9-assembly3_C  TM=9.465E-01  e=1.817E-29  Thermosynechococcus vestitus BP-1
  5ewu-assembly1_A  TM=9.264E-01  e=7.989E-30  Arabidopsis thaliana
  5ewu-assembly1_B  TM=9.265E-01  e=1.817E-29  Arabidopsis thaliana
  6yt0-assembly2_A  TM=9.343E-01  e=1.357E-27  Synechocystis sp. PCC 6803 substr. Kazusa

Radius of gyration: 21.98 Å; Cα contacts (8 Å, |Δi|>4): 687; chains: 1; bounding box: 41×66×47 Å